Protein AF-D6SN51-F1 (afdb_monomer_lite)

Foldseek 3Di:
DQKDADLPDPAAWFAQQCNGMDRNVPQFQKKWKKFFAADPVGDTPDIDTPPIGGPVRSRVDTDALVRVPTQKMWMWGADPVPGIDDIDMDRNPDDPDDPPPHQFDKAADLPDQADFFAFQCNGTDGPVVQFQKKWKKFAAADPVGGPDIATQQDPVDNRIDTPVCSRVHTDDLQRQNTQKMWMWTAHPSRGIHDIDMDGNPPDPRSPDPDDPPPPDDDDDPDDDDDDDDWDFPPPDDADFPPDFQLNRTPDPDPQFFKKWKKFFAAALQQHTDDIATQDDPVGRRIDTNVCRRVHGHHPRRQVGFWMWMWTAGPVPGIDTDTDTDSNDGNHSVVVLVVVPPDDDDADFDDFDDKDWDQEAAAQDKTKTKTKGAREQDGDAWFAFKKKKKFKAFPVRDTPDIDIDTPHGDTAGHGGMDMDIDIDHHHDWGKMKIWMWMDTPRDDIDIDIDIHTHDHPQQFKDWAPKFKDWPRDTDPDADAAEAQIKIKIKTKIARALSDPAKQAFKKKWWWKAWDPDRDTDIDIDTPGIGDHGDMDIDMDMDTHHDPDDPPDFTKMKIKIWIDGPPGDIDIDIDIYGYDYDPPPPPPPPPPPDDDDPDDDDDDDDD

Secondary structure (DSSP, 8-state):
--EEE-TTS---TT-BGGGTEEETT---SEEEEEEEEE-TTS-EEEEEEEEEEEHHHHTT-B--HHHHT-SEEEEEEEETTTEEPPPEEEE-TT-S---PPPS--EEE-TT----TT-BGGGTEEETTS---EEEEEEEEE-SSSEEEEEEPP-TTSTTEEETTTGGG-B--GGGTT--EEEEEEEETTTEE---EEEE-TT------S---SSSS-----------TTS-B-TT----TTT-BSGGGBSS--TT--EEEEEEEEE-TTS-EEEEEEPP-TTSTTEEEGGGGGG-BPPHHHHT-SEEEEEEEETTTEEEEEE---TT----TTTTTTGGGSSS----------EE--SEEETTSEEEEEEEEE--TTT---EES-EEEEEEEETTS-EEEEEEEE-TT-EE-TT-EEEEEEEEE--S-EEEEEEEEEEETTEEEEEEEEEEEEE---SSEEEEEEEEEETTEE--S-PPEETTPEEEEEEEEEE-TT-SS-EEEEEEEEEEEESSS---EEEEEEEEEE-TT-EEEEEEEEE------TT---EEEEEEEEEETTEEEEEEEEEEEEEPP----S--------------------

Sequence (605 aa):
MSFEFHTHLDISVDTRYNELFTDTEELYTHYEVWTGHIQEDGEVVDGNFLGRLSIEDLADVRVGYDQINHNAMYVRGWEDETGTGDWHHNDWKDGDYFDFPGPPEIEFHTDVDISLETSFADLFTDEDDTSTWYQIWTGEMDEEGVVQGSLVDTEEGGGWVRAEDLNNLLFTADQDGHNTVYVQSYSPEQGKGDWQHNDWQESRYFDSPEFPEAVLHSFPSQVMQANPDIEFNTDLNVTAGVTTFDELFTDPDESVVWYQLWTGKIDAEGEFIKGSFVDTPAGRGWIEASDLETLKVTAAHVDHNSLGVKAWSEEHGIRDMQFNDPDKPFTIDLLNAELELQGLRWKCQGIDFCTVPVEVAAGEKLNVTGTLAALNDGLADAEDVDFSLVILDADGEVEHEFTISEDDDFIPAGRSVDFNYAWYIEEPGDYTAEVTSSADNARSVQISEHFTVEHQEPGLRFQELEWTSNGKKFNTNHGLEVGEELTVSGKLAALEGYRENAEDVELNLVITGGARSDVSVEGYTVGDMKPGDSHEFELSWTSEYDYDPGQHPYYTLKIVADADNVDTVDNFRTFDVKAPEAASDDHIHTLGVSDDNARNEMEMS

pLDDT: mean 74.4, std 18.33, range [22.12, 96.12]

Structure (mmCIF, N/CA/C/O backbone):
data_AF-D6SN51-F1
#
_entry.id   AF-D6SN51-F1
#
loop_
_atom_site.group_PDB
_atom_site.id
_atom_site.type_symbol
_atom_site.label_atom_id
_atom_site.label_alt_id
_atom_site.label_comp_id
_atom_site.label_asym_id
_atom_site.label_entity_id
_atom_site.label_seq_id
_atom_site.pdbx_PDB_ins_code
_atom_site.Cartn_x
_atom_site.Cartn_y
_atom_site.Cartn_z
_atom_site.occupancy
_atom_site.B_iso_or_equiv
_atom_site.auth_seq_id
_atom_site.auth_comp_id
_atom_site.auth_asym_id
_atom_site.auth_atom_id
_atom_site.pdbx_PDB_model_num
ATOM 1 N N . MET A 1 1 ? 56.045 -4.315 14.053 1.00 56.41 1 MET A N 1
ATOM 2 C CA . MET A 1 1 ? 54.681 -4.787 13.757 1.00 56.41 1 MET A CA 1
ATOM 3 C C . MET A 1 1 ? 53.855 -4.247 14.892 1.00 56.41 1 MET A C 1
ATOM 5 O O . MET A 1 1 ? 54.128 -4.655 16.007 1.00 56.41 1 MET A O 1
ATOM 9 N N . SER A 1 2 ? 52.987 -3.278 14.624 1.00 79.12 2 SER A N 1
ATOM 10 C CA . SER A 1 2 ? 52.096 -2.690 15.627 1.00 79.12 2 SER A CA 1
ATOM 11 C C . SER A 1 2 ? 50.853 -3.549 15.849 1.00 79.12 2 SER A C 1
ATOM 13 O O . SER A 1 2 ? 50.271 -3.479 16.914 1.00 79.12 2 SER A O 1
ATOM 15 N N . PHE A 1 3 ? 50.504 -4.438 14.917 1.00 85.75 3 PHE A N 1
ATOM 16 C CA . PHE A 1 3 ? 49.303 -5.267 14.997 1.00 85.75 3 PHE A CA 1
ATOM 17 C C . PHE A 1 3 ? 49.629 -6.756 15.145 1.00 85.75 3 PHE A C 1
ATOM 19 O O . PHE A 1 3 ? 50.508 -7.273 14.448 1.00 85.75 3 PHE A O 1
ATOM 26 N N . GLU A 1 4 ? 48.891 -7.438 16.018 1.00 88.62 4 GLU A N 1
ATOM 27 C CA . GLU A 1 4 ? 48.838 -8.897 16.152 1.00 88.62 4 GLU A CA 1
ATOM 28 C C . GLU A 1 4 ? 47.425 -9.376 15.793 1.00 88.62 4 GLU A C 1
ATOM 30 O O . GLU A 1 4 ? 46.462 -8.972 16.435 1.00 88.62 4 GLU A O 1
ATOM 35 N N . PHE A 1 5 ? 47.286 -10.215 14.763 1.00 88.56 5 PHE A N 1
ATOM 36 C CA . PHE A 1 5 ? 45.990 -10.761 14.343 1.00 88.56 5 PHE A CA 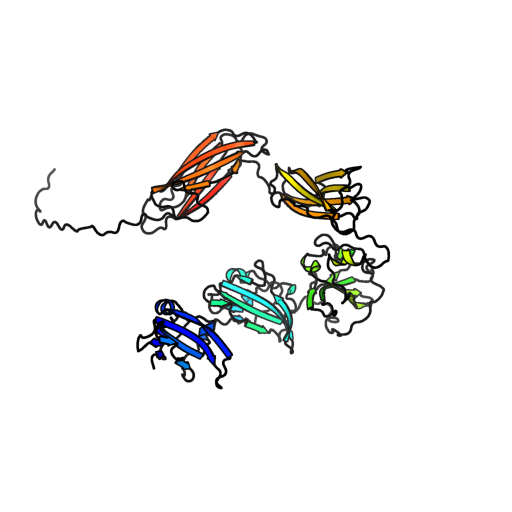1
ATOM 37 C C . PHE A 1 5 ? 45.665 -12.053 15.099 1.00 88.56 5 PHE A C 1
ATOM 39 O O . PHE A 1 5 ? 46.501 -12.957 15.201 1.00 88.56 5 PHE A O 1
ATOM 46 N N . HIS A 1 6 ? 44.438 -12.167 15.601 1.00 87.75 6 HIS A N 1
ATOM 47 C CA . HIS A 1 6 ? 43.978 -13.318 16.375 1.00 87.75 6 HIS A CA 1
ATOM 48 C C . HIS A 1 6 ? 43.504 -14.446 15.450 1.00 87.75 6 HIS A C 1
ATOM 50 O O . HIS A 1 6 ? 42.319 -14.659 15.231 1.00 87.75 6 HIS A O 1
ATOM 56 N N . THR A 1 7 ? 44.451 -15.215 14.919 1.00 79.62 7 THR A N 1
ATOM 57 C CA . THR A 1 7 ? 44.199 -16.318 13.965 1.00 79.62 7 THR A CA 1
ATOM 58 C C . THR A 1 7 ? 43.561 -17.576 14.573 1.00 79.62 7 THR A C 1
ATOM 60 O O . THR A 1 7 ? 43.345 -18.557 13.871 1.00 79.62 7 THR A O 1
ATOM 63 N N . HIS A 1 8 ? 43.285 -17.574 15.877 1.00 76.94 8 HIS A N 1
ATOM 64 C CA . HIS A 1 8 ? 42.670 -18.691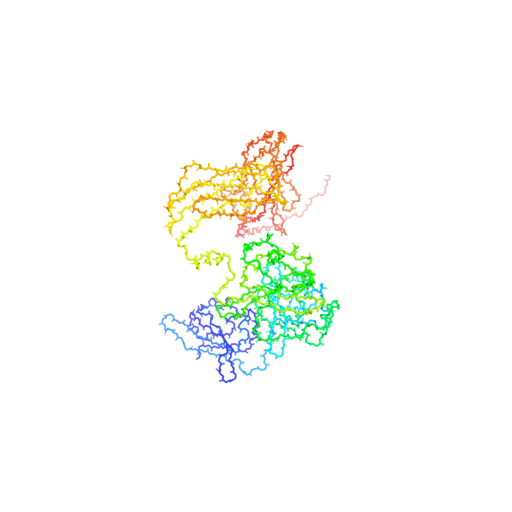 16.602 1.00 76.94 8 HIS A CA 1
ATOM 65 C C . HIS A 1 8 ? 41.220 -18.418 17.024 1.00 76.94 8 HIS A C 1
ATOM 67 O O . HIS A 1 8 ? 40.652 -19.225 17.756 1.00 76.94 8 HIS A O 1
ATOM 73 N N . LEU A 1 9 ? 40.659 -17.268 16.643 1.00 76.88 9 LEU A N 1
ATOM 74 C CA . LEU A 1 9 ? 39.267 -16.927 16.909 1.00 76.88 9 LEU A CA 1
ATOM 75 C C . LEU A 1 9 ? 38.374 -17.589 15.850 1.00 76.88 9 LEU A C 1
ATOM 77 O O . LEU A 1 9 ? 38.668 -17.476 14.661 1.00 76.88 9 LEU A O 1
ATOM 81 N N . ASP A 1 10 ? 37.289 -18.236 16.279 1.00 76.38 10 ASP A N 1
ATOM 82 C CA . ASP A 1 10 ? 36.209 -18.637 15.376 1.00 76.38 10 ASP A CA 1
ATOM 83 C C . ASP A 1 10 ? 35.465 -17.363 14.957 1.00 76.38 10 ASP A C 1
ATOM 85 O O . ASP A 1 10 ? 34.700 -16.794 15.738 1.00 76.38 10 ASP A O 1
ATOM 89 N N . ILE A 1 11 ? 35.751 -16.867 13.751 1.00 77.00 11 ILE A N 1
ATOM 90 C CA . ILE A 1 11 ? 35.050 -15.707 13.202 1.00 77.00 11 ILE A CA 1
ATOM 91 C C . ILE A 1 11 ? 33.653 -16.176 12.804 1.00 77.00 11 ILE A C 1
ATOM 93 O O . ILE A 1 11 ? 33.477 -17.210 12.172 1.00 77.00 11 ILE A O 1
ATOM 97 N N . SER A 1 12 ? 32.650 -15.425 13.213 1.00 78.06 12 SER A N 1
ATOM 98 C CA . SER A 1 12 ? 31.244 -15.640 12.884 1.00 78.06 12 SER A CA 1
ATOM 99 C C . SER A 1 12 ? 30.586 -14.295 12.621 1.00 78.06 12 SER A C 1
ATOM 101 O O . SER A 1 12 ? 31.146 -13.248 12.975 1.00 78.06 12 SER A O 1
ATOM 103 N N . VAL A 1 13 ? 29.388 -14.312 12.039 1.00 73.31 13 VAL A N 1
ATOM 104 C CA . VAL A 1 13 ? 28.550 -13.114 12.024 1.00 73.31 13 VAL A CA 1
ATOM 105 C C . VAL A 1 13 ? 28.387 -12.641 13.466 1.00 73.31 13 VAL A C 1
ATOM 107 O O . VAL A 1 13 ? 28.374 -13.445 14.396 1.00 73.31 13 VAL A O 1
ATOM 110 N N . ASP A 1 14 ? 28.375 -11.330 13.657 1.00 79.50 14 ASP A N 1
ATOM 111 C CA . ASP A 1 14 ? 28.408 -10.655 14.954 1.00 79.50 14 ASP A CA 1
ATOM 112 C C . ASP A 1 14 ? 29.749 -10.628 15.699 1.00 79.50 14 ASP A C 1
ATOM 114 O O . ASP A 1 14 ? 29.848 -9.933 16.722 1.00 79.50 14 ASP A O 1
ATOM 118 N N . THR A 1 15 ? 30.799 -11.287 15.199 1.00 87.00 15 THR A N 1
ATOM 119 C CA . THR A 1 15 ? 32.145 -11.161 15.786 1.00 87.00 15 THR A CA 1
ATOM 120 C C . THR A 1 15 ? 32.609 -9.712 15.709 1.00 87.00 15 THR A C 1
ATOM 122 O O . THR A 1 15 ? 32.529 -9.077 14.659 1.00 87.00 15 THR A O 1
ATOM 125 N N . ARG A 1 16 ? 33.085 -9.152 16.822 1.00 90.94 16 ARG A N 1
ATOM 126 C CA . ARG A 1 16 ? 33.487 -7.740 16.875 1.00 90.94 16 ARG A CA 1
ATOM 127 C C . ARG A 1 16 ? 34.868 -7.549 16.265 1.00 90.94 16 ARG A C 1
ATOM 129 O O . ARG A 1 16 ? 35.778 -8.336 16.522 1.00 90.94 16 ARG A O 1
ATOM 136 N N . TYR A 1 17 ? 35.068 -6.472 15.508 1.00 89.50 17 TYR A N 1
ATOM 137 C CA . TYR A 1 17 ? 36.351 -6.238 14.833 1.00 89.50 17 TYR A CA 1
ATOM 138 C C . TYR A 1 17 ? 37.523 -6.041 15.802 1.00 89.50 17 TYR A C 1
ATOM 140 O O . TYR A 1 17 ? 38.647 -6.440 15.494 1.00 89.50 17 TYR A O 1
ATOM 148 N N . ASN A 1 18 ? 37.275 -5.495 16.994 1.00 90.31 18 ASN A N 1
ATOM 149 C CA . ASN A 1 18 ? 38.292 -5.381 18.043 1.00 90.31 18 ASN A CA 1
ATOM 150 C C . ASN A 1 18 ? 38.728 -6.734 18.646 1.00 90.31 18 ASN A C 1
ATOM 152 O O . ASN A 1 18 ? 39.714 -6.781 19.379 1.00 90.31 18 ASN A O 1
ATOM 156 N N . GLU A 1 19 ? 38.025 -7.829 18.350 1.00 91.44 19 GLU A N 1
ATOM 157 C CA . GLU A 1 19 ? 38.421 -9.188 18.732 1.00 91.44 19 GLU A CA 1
ATOM 158 C C . GLU A 1 19 ? 39.309 -9.852 17.673 1.00 91.44 19 GLU A C 1
ATOM 160 O O . GLU A 1 19 ? 39.944 -10.863 17.968 1.00 91.44 19 GLU A O 1
ATOM 165 N N . LEU A 1 20 ? 39.406 -9.293 16.460 1.00 90.00 20 LEU A N 1
ATOM 166 C CA . LEU A 1 20 ? 40.149 -9.893 15.345 1.00 90.00 20 LEU A CA 1
ATOM 167 C C . LEU A 1 20 ? 41.643 -9.542 15.351 1.00 90.00 20 LEU A C 1
ATOM 169 O O . LEU A 1 20 ? 42.459 -10.258 14.762 1.00 90.00 20 LEU A O 1
ATOM 173 N N . PHE A 1 21 ? 42.023 -8.443 16.001 1.00 91.50 21 PHE A N 1
ATOM 174 C CA . PHE A 1 21 ? 43.411 -8.007 16.113 1.00 91.50 21 PHE A CA 1
ATOM 175 C C . PHE A 1 21 ? 43.651 -7.165 17.371 1.00 91.50 21 PHE A C 1
ATOM 177 O O . PHE A 1 21 ? 42.737 -6.544 17.903 1.00 91.50 21 PHE A O 1
ATOM 184 N N . THR A 1 22 ? 44.907 -7.094 17.806 1.00 90.12 22 THR A N 1
ATOM 185 C CA . THR A 1 22 ? 45.377 -6.220 18.888 1.00 90.12 22 THR A CA 1
ATOM 186 C C . THR A 1 22 ? 46.421 -5.237 18.357 1.00 90.12 22 THR A C 1
ATOM 188 O O . THR A 1 22 ? 47.391 -5.657 17.723 1.00 90.12 22 THR A O 1
ATOM 191 N N . ASP A 1 23 ? 46.272 -3.939 18.648 1.00 87.50 23 ASP A N 1
ATOM 192 C CA . ASP A 1 23 ? 47.365 -2.961 18.523 1.00 87.50 23 ASP A CA 1
ATOM 193 C C . ASP A 1 23 ? 48.341 -3.137 19.700 1.00 87.50 23 ASP A C 1
ATOM 195 O O . ASP A 1 23 ? 48.122 -2.652 20.806 1.00 87.50 23 ASP A O 1
ATOM 199 N N . THR A 1 24 ? 49.422 -3.875 19.466 1.00 85.31 24 THR A N 1
ATOM 200 C CA . THR A 1 24 ? 50.439 -4.233 20.466 1.00 85.31 24 THR A CA 1
ATOM 201 C C . THR A 1 24 ? 51.218 -3.046 21.032 1.00 85.31 24 THR A C 1
ATOM 203 O O . THR A 1 24 ? 51.849 -3.192 22.083 1.00 85.31 24 THR A O 1
ATOM 206 N N . GLU A 1 25 ? 51.215 -1.893 20.357 1.00 81.38 25 GLU A N 1
ATOM 207 C CA . GLU A 1 25 ? 51.917 -0.692 20.823 1.00 81.38 25 GLU A CA 1
ATOM 208 C C . GLU A 1 25 ? 50.952 0.375 21.380 1.00 81.38 25 GLU A C 1
ATOM 210 O O . GLU A 1 25 ? 51.426 1.346 21.973 1.00 81.38 25 GLU A O 1
ATOM 215 N N . GLU A 1 26 ? 49.630 0.173 21.249 1.00 80.12 26 GLU A N 1
ATOM 216 C CA . GLU A 1 26 ? 48.553 1.104 21.649 1.00 80.12 26 GLU A CA 1
ATOM 217 C C . GLU A 1 26 ? 48.795 2.545 21.153 1.00 80.12 26 GLU A C 1
ATOM 219 O O . GLU A 1 26 ? 48.510 3.526 21.846 1.00 80.12 26 GLU A O 1
ATOM 224 N N . LEU A 1 27 ? 49.382 2.689 19.961 1.00 76.44 27 LEU A N 1
ATOM 225 C CA . LEU A 1 27 ? 49.803 3.991 19.433 1.00 76.44 27 LEU A CA 1
ATOM 226 C C . LEU A 1 27 ? 48.690 4.704 18.667 1.00 76.44 27 LEU A C 1
ATOM 228 O O . LEU A 1 27 ? 48.781 5.913 18.449 1.00 76.44 27 LEU A O 1
ATOM 232 N N . TYR A 1 28 ? 47.656 3.982 18.238 1.00 84.19 28 TYR A N 1
ATOM 233 C CA . TYR A 1 28 ? 46.649 4.525 17.335 1.00 84.19 28 TYR A CA 1
ATOM 234 C C . TYR A 1 28 ? 45.317 4.792 18.034 1.00 84.19 28 TYR A C 1
ATOM 236 O O . TYR A 1 28 ? 44.806 3.985 18.808 1.00 84.19 28 TYR A O 1
ATOM 244 N N . THR A 1 29 ? 44.721 5.945 17.725 1.00 87.50 29 THR A N 1
ATOM 245 C CA . THR A 1 29 ? 43.391 6.323 18.233 1.00 87.50 29 THR A CA 1
ATOM 246 C C . THR A 1 29 ? 42.271 5.926 17.277 1.00 87.50 29 THR A C 1
ATOM 248 O O . THR A 1 29 ? 41.113 5.854 17.686 1.00 87.50 29 THR A O 1
ATOM 251 N N . HIS A 1 30 ? 42.608 5.679 16.008 1.00 91.81 30 HIS A N 1
ATOM 252 C CA . HIS A 1 30 ? 41.677 5.247 14.974 1.00 91.81 30 HIS A CA 1
ATOM 253 C C . HIS A 1 30 ? 42.297 4.164 14.094 1.00 91.81 30 HIS A C 1
ATOM 255 O O . HIS A 1 30 ? 43.518 4.096 13.934 1.00 91.81 30 HIS A O 1
ATOM 261 N N . TYR A 1 31 ? 41.436 3.383 13.460 1.00 92.56 31 TYR A N 1
ATOM 262 C CA . TYR A 1 31 ? 41.783 2.277 12.587 1.00 92.56 31 TYR A CA 1
ATOM 263 C C . TYR A 1 31 ? 41.004 2.406 11.291 1.00 92.56 31 TYR A C 1
ATOM 265 O O . TYR A 1 31 ? 39.819 2.725 11.289 1.00 92.56 31 TYR A O 1
ATOM 273 N N . GLU A 1 32 ? 41.674 2.163 10.179 1.00 93.75 32 GLU A N 1
ATOM 274 C CA . GLU A 1 32 ? 40.991 1.882 8.928 1.00 93.75 32 GLU A CA 1
ATOM 275 C C . GLU A 1 32 ? 41.026 0.381 8.683 1.00 93.75 32 GLU A C 1
ATOM 277 O O . GLU A 1 32 ? 42.098 -0.230 8.750 1.00 93.75 32 GLU A O 1
ATOM 282 N N . VAL A 1 33 ? 39.857 -0.188 8.400 1.00 91.75 33 VAL A N 1
ATOM 283 C CA . VAL A 1 33 ? 39.684 -1.624 8.183 1.00 91.75 33 VAL A CA 1
ATOM 284 C C . VAL A 1 33 ? 39.138 -1.865 6.783 1.00 91.75 33 VAL A C 1
ATOM 286 O O . VAL A 1 33 ? 38.183 -1.219 6.344 1.00 91.75 33 VAL A O 1
ATOM 289 N N . TRP A 1 34 ? 39.760 -2.803 6.083 1.00 93.56 34 TRP A N 1
ATOM 290 C CA . TRP A 1 34 ? 39.298 -3.322 4.806 1.00 93.56 34 TRP A CA 1
ATOM 291 C C . TRP A 1 34 ? 39.259 -4.848 4.875 1.00 93.56 34 TRP A C 1
ATOM 293 O O . TRP A 1 34 ? 40.156 -5.468 5.444 1.00 93.56 34 TRP A O 1
ATOM 303 N N . THR A 1 35 ? 38.231 -5.452 4.298 1.00 90.62 35 THR A N 1
ATOM 304 C CA . THR A 1 35 ? 38.116 -6.909 4.138 1.00 90.62 35 THR A CA 1
ATOM 305 C C . THR A 1 35 ? 37.885 -7.224 2.667 1.00 90.62 35 THR A C 1
ATOM 307 O O . THR A 1 35 ? 37.324 -6.382 1.971 1.00 90.62 35 THR A O 1
ATOM 310 N N . GLY A 1 36 ? 38.312 -8.386 2.178 1.00 86.94 36 GLY A N 1
ATOM 311 C CA . GLY A 1 36 ? 38.000 -8.794 0.805 1.00 86.94 36 GLY A CA 1
ATOM 312 C C . GLY A 1 36 ? 38.352 -10.236 0.476 1.00 86.94 36 GLY A C 1
ATOM 313 O O . GLY A 1 36 ? 39.089 -10.897 1.217 1.00 86.94 36 GLY A O 1
ATOM 314 N N . HIS A 1 37 ? 37.825 -10.721 -0.644 1.00 83.50 37 HIS A N 1
ATOM 315 C CA . HIS A 1 37 ? 38.153 -12.019 -1.214 1.00 83.50 37 HIS A CA 1
ATOM 316 C C . HIS A 1 37 ? 39.310 -11.891 -2.212 1.00 83.50 37 HIS A C 1
ATOM 318 O O . HIS A 1 37 ? 39.221 -11.219 -3.241 1.00 83.50 37 HIS A O 1
ATOM 324 N N . ILE A 1 38 ? 40.424 -12.550 -1.906 1.00 81.00 38 ILE A N 1
ATOM 325 C CA . ILE A 1 38 ? 41.647 -12.549 -2.707 1.00 81.00 38 ILE A CA 1
ATOM 326 C C . ILE A 1 38 ? 41.898 -13.955 -3.250 1.00 81.00 38 ILE A C 1
ATOM 328 O O . ILE A 1 38 ? 42.138 -14.890 -2.482 1.00 81.00 38 ILE A O 1
ATOM 332 N N . GLN A 1 39 ? 41.925 -14.100 -4.574 1.00 79.75 39 GLN A N 1
ATOM 333 C CA . GLN A 1 39 ? 42.228 -15.365 -5.249 1.00 79.75 39 GLN A CA 1
ATOM 334 C C . GLN A 1 39 ? 43.652 -15.861 -4.952 1.00 79.75 39 GLN A C 1
ATOM 336 O O . GLN A 1 39 ? 44.512 -15.140 -4.425 1.00 79.75 39 GLN A O 1
ATOM 341 N N . GLU A 1 40 ? 43.922 -17.125 -5.296 1.00 77.88 40 GLU A N 1
ATOM 342 C CA . GLU A 1 40 ? 45.232 -17.762 -5.099 1.00 77.88 40 GLU A CA 1
ATOM 343 C C . GLU A 1 40 ? 46.384 -16.981 -5.755 1.00 77.88 40 GLU A C 1
ATOM 345 O O . GLU A 1 40 ? 47.491 -16.942 -5.214 1.00 77.88 40 GLU A O 1
ATOM 350 N N . ASP A 1 41 ? 46.136 -16.314 -6.885 1.00 82.62 41 ASP A N 1
ATOM 351 C CA . ASP A 1 41 ? 47.131 -15.521 -7.615 1.00 82.62 41 ASP A CA 1
ATOM 352 C C . ASP A 1 41 ? 47.331 -14.093 -7.067 1.00 82.62 41 ASP A C 1
ATOM 354 O O . ASP A 1 41 ? 48.238 -13.381 -7.511 1.00 82.62 41 ASP A O 1
ATOM 358 N N . GLY A 1 42 ? 46.544 -13.707 -6.057 1.00 80.12 42 GLY A N 1
ATOM 359 C CA . GLY A 1 42 ? 46.592 -12.396 -5.416 1.00 80.12 42 GLY A CA 1
ATOM 360 C C . GLY A 1 42 ? 45.643 -11.355 -6.014 1.00 80.12 42 GLY A C 1
ATOM 361 O O . GLY A 1 42 ? 45.706 -10.203 -5.581 1.00 80.12 42 GLY A O 1
ATOM 362 N N . GLU A 1 43 ? 44.792 -11.710 -6.981 1.00 81.19 43 GLU A N 1
ATOM 363 C CA . GLU A 1 43 ? 43.749 -10.814 -7.491 1.00 81.19 43 GLU A CA 1
ATOM 364 C C . GLU A 1 43 ? 42.627 -10.621 -6.458 1.00 81.19 43 GLU A C 1
ATOM 366 O O . GLU A 1 43 ? 42.167 -11.576 -5.836 1.00 81.19 43 GLU A O 1
ATOM 371 N N . VAL A 1 44 ? 42.197 -9.371 -6.266 1.00 84.06 44 VAL A N 1
ATOM 372 C CA . VAL A 1 44 ? 41.062 -9.018 -5.401 1.00 84.06 44 VAL A CA 1
ATOM 373 C C . VAL A 1 44 ? 39.779 -9.163 -6.215 1.00 84.06 44 VAL A C 1
ATOM 375 O O . VAL A 1 44 ? 39.615 -8.462 -7.213 1.00 84.06 44 VAL A O 1
ATOM 378 N N . VAL A 1 45 ? 38.888 -10.053 -5.788 1.00 81.94 45 VAL A N 1
ATOM 379 C CA . VAL A 1 45 ? 37.591 -10.316 -6.432 1.00 81.94 45 VAL A CA 1
ATOM 380 C C . VAL A 1 45 ? 36.544 -9.325 -5.946 1.00 81.94 45 VAL A C 1
ATOM 382 O O . VAL A 1 45 ? 35.833 -8.728 -6.750 1.00 81.94 45 VAL A O 1
ATOM 385 N N . ASP A 1 46 ? 36.500 -9.112 -4.635 1.00 83.56 46 ASP A N 1
ATOM 386 C CA . ASP A 1 46 ? 35.617 -8.176 -3.952 1.00 83.56 46 ASP A CA 1
ATOM 387 C C . ASP A 1 46 ? 36.291 -7.632 -2.679 1.00 83.56 46 ASP A C 1
ATOM 389 O O . ASP A 1 46 ? 37.386 -8.052 -2.285 1.00 83.56 46 ASP A O 1
ATOM 393 N N . GLY A 1 47 ? 35.662 -6.634 -2.061 1.00 87.00 47 GLY A N 1
ATOM 394 C CA . GLY A 1 47 ? 36.063 -6.185 -0.740 1.00 87.00 47 GLY A CA 1
ATOM 395 C C . GLY A 1 47 ? 35.361 -4.922 -0.269 1.00 87.00 47 GLY A C 1
ATOM 396 O O . GLY A 1 47 ? 34.971 -4.064 -1.062 1.00 87.00 47 GLY A O 1
ATOM 397 N N . ASN A 1 48 ? 35.269 -4.785 1.051 1.00 87.25 48 ASN A N 1
ATOM 398 C CA . ASN A 1 48 ? 34.548 -3.724 1.737 1.00 87.25 48 ASN A CA 1
ATOM 399 C C . ASN A 1 48 ? 35.483 -2.897 2.617 1.00 87.25 48 ASN A C 1
ATOM 401 O O . ASN A 1 48 ? 36.232 -3.416 3.449 1.00 87.25 48 ASN A O 1
ATOM 405 N N . PHE A 1 49 ? 35.418 -1.578 2.432 1.00 90.75 49 PHE A N 1
ATOM 406 C CA . PHE A 1 49 ? 36.100 -0.602 3.272 1.00 90.75 49 PHE A CA 1
ATOM 407 C C . PHE A 1 49 ? 35.145 -0.097 4.353 1.00 90.75 49 PHE A C 1
ATOM 409 O O . PHE A 1 49 ? 34.164 0.574 4.041 1.00 90.75 49 PHE A O 1
ATOM 416 N N . LEU A 1 50 ? 35.461 -0.363 5.621 1.00 87.88 50 LEU A N 1
ATOM 417 C CA . LEU A 1 50 ? 34.602 -0.013 6.763 1.00 87.88 50 LEU A CA 1
ATOM 418 C C . LEU A 1 50 ? 34.784 1.435 7.241 1.00 87.88 50 LEU A C 1
ATOM 420 O O . LEU A 1 50 ? 34.174 1.862 8.218 1.00 87.88 50 LEU A O 1
ATOM 424 N N . GLY A 1 51 ? 35.625 2.211 6.557 1.00 88.75 51 GLY A N 1
ATOM 425 C CA . GLY A 1 51 ? 35.923 3.582 6.940 1.00 88.75 51 GLY A CA 1
ATOM 426 C C . GLY A 1 51 ? 36.984 3.686 8.032 1.00 88.75 51 GLY A C 1
ATOM 427 O O . GLY A 1 51 ? 37.722 2.745 8.326 1.00 88.75 51 GLY A O 1
ATOM 428 N N . ARG A 1 52 ? 37.086 4.891 8.601 1.00 92.19 52 ARG A N 1
ATOM 429 C CA . ARG A 1 52 ? 37.965 5.203 9.731 1.00 92.19 52 ARG A CA 1
ATOM 430 C C . ARG A 1 52 ? 37.149 5.100 11.018 1.00 92.19 52 ARG A C 1
ATOM 432 O O . ARG A 1 52 ? 36.281 5.935 11.248 1.00 92.19 52 ARG A O 1
ATOM 439 N N . LEU A 1 53 ? 37.467 4.110 11.839 1.00 92.56 53 LEU A N 1
ATOM 440 C CA . LEU A 1 53 ? 36.784 3.767 13.084 1.00 92.56 53 LEU A CA 1
ATOM 441 C C . LEU A 1 53 ? 37.642 4.197 14.275 1.00 92.56 53 LEU A C 1
ATOM 443 O O . LEU A 1 53 ? 38.858 3.995 14.256 1.00 92.56 53 LEU A O 1
ATOM 447 N N . SER A 1 54 ? 37.057 4.799 15.310 1.00 91.50 54 SER A N 1
ATOM 448 C CA . SER A 1 54 ? 37.768 4.952 16.587 1.00 91.50 54 SER A CA 1
ATOM 449 C C . SER A 1 54 ? 37.920 3.592 17.282 1.00 91.50 54 SER A C 1
ATOM 451 O O . SER A 1 54 ? 37.278 2.614 16.900 1.00 91.50 54 SER A O 1
ATOM 453 N N . ILE A 1 55 ? 38.764 3.502 18.315 1.00 86.38 55 ILE A N 1
ATOM 454 C CA . ILE A 1 55 ? 38.859 2.272 19.124 1.00 86.38 55 ILE A CA 1
ATOM 455 C C . ILE A 1 55 ? 37.518 1.892 19.780 1.00 86.38 55 ILE A C 1
ATOM 457 O O . ILE A 1 55 ? 37.244 0.708 19.960 1.00 86.38 55 ILE A O 1
ATOM 461 N N . GLU A 1 56 ? 36.690 2.885 20.121 1.00 88.00 56 GLU A N 1
ATOM 462 C CA . GLU A 1 56 ? 35.354 2.681 20.688 1.00 88.00 56 GLU A CA 1
ATOM 463 C C . GLU A 1 56 ? 34.407 2.135 19.611 1.00 88.00 56 GLU A C 1
ATOM 465 O O . GLU A 1 56 ? 33.795 1.093 19.823 1.00 88.00 56 GLU A O 1
ATOM 470 N N . ASP A 1 57 ? 34.396 2.740 18.416 1.00 91.94 57 ASP A N 1
ATOM 471 C CA . ASP A 1 57 ? 33.559 2.273 17.299 1.00 91.94 57 ASP A CA 1
ATOM 472 C C . ASP A 1 57 ? 33.944 0.856 16.852 1.00 91.94 57 ASP A C 1
ATOM 474 O O . ASP A 1 57 ? 33.082 0.040 16.540 1.00 91.94 57 ASP A O 1
ATOM 478 N N . LEU A 1 58 ? 35.238 0.519 16.857 1.00 89.62 58 LEU A N 1
ATOM 479 C CA . LEU A 1 58 ? 35.722 -0.815 16.488 1.00 89.62 58 LEU A CA 1
ATOM 480 C C . LEU A 1 58 ? 35.160 -1.923 17.405 1.00 89.62 58 LEU A C 1
ATOM 482 O O . LEU A 1 58 ? 35.087 -3.082 16.995 1.00 89.62 58 LEU A O 1
ATOM 486 N N . ALA A 1 59 ? 34.774 -1.584 18.640 1.00 87.88 59 ALA A N 1
ATOM 487 C CA . ALA A 1 59 ? 34.139 -2.512 19.575 1.00 87.88 59 ALA A CA 1
ATOM 488 C C . ALA A 1 59 ? 32.643 -2.731 19.301 1.00 87.88 59 ALA A C 1
ATOM 490 O O . ALA A 1 59 ? 32.080 -3.713 19.796 1.00 87.88 59 ALA A O 1
ATOM 491 N N . ASP A 1 60 ? 32.024 -1.837 18.531 1.00 89.75 60 ASP A N 1
ATOM 492 C CA . ASP A 1 60 ? 30.608 -1.870 18.168 1.00 89.75 60 ASP A CA 1
ATOM 493 C C . ASP A 1 60 ? 30.385 -2.347 16.724 1.00 89.75 60 ASP A C 1
ATOM 495 O O . ASP A 1 60 ? 29.314 -2.873 16.415 1.00 89.75 60 ASP A O 1
ATOM 499 N N . VAL A 1 61 ? 31.395 -2.236 15.852 1.00 90.50 61 VAL A N 1
ATOM 500 C CA . VAL A 1 61 ? 31.355 -2.795 14.493 1.00 90.50 61 VAL A CA 1
ATOM 501 C C . VAL A 1 61 ? 31.557 -4.308 14.535 1.00 90.50 61 VAL A C 1
ATOM 503 O O . VAL A 1 61 ? 32.516 -4.830 15.117 1.00 90.50 61 VAL A O 1
ATOM 506 N N . ARG A 1 62 ? 30.643 -5.013 13.873 1.00 90.12 62 ARG A N 1
ATOM 507 C CA . ARG A 1 62 ? 30.576 -6.470 13.811 1.00 90.12 62 ARG A CA 1
ATOM 508 C C . ARG A 1 62 ? 30.801 -6.970 12.389 1.00 90.12 62 ARG A C 1
ATOM 510 O O . ARG A 1 62 ? 30.490 -6.259 11.440 1.00 90.12 62 ARG A O 1
ATOM 517 N N . VAL A 1 63 ? 31.341 -8.179 12.261 1.00 84.50 63 VAL A N 1
ATOM 518 C CA . VAL A 1 63 ? 31.432 -8.908 10.991 1.00 84.50 63 VAL A CA 1
ATOM 519 C C . VAL A 1 63 ? 30.015 -9.261 10.534 1.00 84.50 63 VAL A C 1
ATOM 521 O O . VAL A 1 63 ? 29.288 -9.939 11.259 1.00 84.50 63 VAL A O 1
ATOM 524 N N . GLY A 1 64 ? 29.625 -8.780 9.359 1.00 78.56 64 GLY A N 1
ATOM 525 C CA . GLY A 1 64 ? 28.403 -9.146 8.644 1.00 78.56 64 GLY A CA 1
ATOM 526 C C . GLY A 1 64 ? 28.655 -10.221 7.583 1.00 78.56 64 GLY A C 1
ATOM 527 O O . GLY A 1 64 ? 29.798 -10.594 7.312 1.00 78.56 64 GLY A O 1
ATOM 528 N N . TYR A 1 65 ? 27.584 -10.721 6.963 1.00 69.56 65 TYR A N 1
ATOM 529 C CA . TYR A 1 65 ? 27.659 -11.765 5.929 1.00 69.56 65 TYR A CA 1
ATOM 530 C C . TYR A 1 65 ? 28.424 -11.330 4.674 1.00 69.56 65 TYR A C 1
ATOM 532 O O . TYR A 1 65 ? 29.136 -12.126 4.068 1.00 69.56 65 TYR A O 1
ATOM 540 N N . ASP A 1 66 ? 28.364 -10.050 4.314 1.00 72.50 66 ASP A N 1
ATOM 541 C CA . ASP A 1 66 ? 29.139 -9.506 3.200 1.00 72.50 66 ASP A CA 1
ATOM 542 C C . ASP A 1 66 ? 30.646 -9.479 3.492 1.00 72.50 66 ASP A C 1
ATOM 544 O O . ASP A 1 66 ? 31.437 -9.367 2.564 1.00 72.50 66 ASP A O 1
ATOM 548 N N . GLN A 1 67 ? 31.065 -9.581 4.760 1.00 80.38 67 GLN A N 1
ATOM 549 C CA . GLN A 1 67 ? 32.479 -9.682 5.127 1.00 80.38 67 GLN A CA 1
ATOM 550 C C . GLN A 1 67 ? 32.903 -11.083 5.561 1.00 80.38 67 GLN A C 1
ATOM 552 O O . GLN A 1 67 ? 34.100 -11.363 5.576 1.00 80.38 67 GLN A O 1
ATOM 557 N N . ILE A 1 68 ? 31.967 -11.968 5.907 1.00 77.56 68 ILE A N 1
ATOM 558 C CA . ILE A 1 68 ? 32.303 -13.315 6.379 1.00 77.56 68 ILE A CA 1
ATOM 559 C C . ILE A 1 68 ? 32.847 -14.212 5.262 1.00 77.56 68 ILE A C 1
ATOM 561 O O . ILE A 1 68 ? 33.679 -15.078 5.514 1.00 77.56 68 ILE A O 1
ATOM 565 N N . ASN A 1 69 ? 32.450 -13.936 4.018 1.00 71.94 69 ASN A N 1
ATOM 566 C CA . ASN A 1 69 ? 32.950 -14.624 2.828 1.00 71.94 69 ASN A CA 1
ATOM 567 C C . ASN A 1 69 ? 34.320 -14.094 2.356 1.00 71.94 69 ASN A C 1
ATOM 569 O O . ASN A 1 69 ? 34.916 -14.633 1.422 1.00 71.94 69 ASN A O 1
ATOM 573 N N . HIS A 1 70 ? 34.850 -13.043 2.991 1.00 84.19 70 HIS A N 1
ATOM 574 C CA . HIS A 1 70 ? 36.166 -12.504 2.675 1.00 84.19 70 HIS A CA 1
ATOM 575 C C . HIS A 1 70 ? 37.280 -13.348 3.308 1.00 84.19 70 HIS A C 1
ATOM 577 O O . HIS A 1 70 ? 37.236 -13.700 4.483 1.00 84.19 70 HIS A O 1
ATOM 583 N N . ASN A 1 71 ? 38.345 -13.616 2.548 1.00 82.94 71 ASN A N 1
ATOM 584 C CA . ASN A 1 71 ? 39.476 -14.433 3.007 1.00 82.94 71 ASN A CA 1
ATOM 585 C C . ASN A 1 71 ? 40.711 -13.611 3.426 1.00 82.94 71 ASN A C 1
ATOM 587 O O . ASN A 1 71 ? 41.757 -14.178 3.761 1.00 82.94 71 ASN A O 1
ATOM 591 N N . ALA A 1 72 ? 40.601 -12.281 3.432 1.00 86.69 72 ALA A N 1
ATOM 592 C CA . ALA A 1 72 ? 41.655 -11.387 3.881 1.00 86.69 72 ALA A CA 1
ATOM 593 C C . ALA A 1 72 ? 41.102 -10.178 4.644 1.00 86.69 72 ALA A C 1
ATOM 595 O O . ALA A 1 72 ? 40.057 -9.617 4.305 1.00 86.69 72 ALA A O 1
ATOM 596 N N . MET A 1 73 ? 41.865 -9.726 5.642 1.00 90.00 73 MET A N 1
ATOM 597 C CA . MET A 1 73 ? 41.618 -8.474 6.356 1.00 90.00 73 MET A CA 1
ATOM 598 C C . MET A 1 73 ? 42.883 -7.623 6.398 1.00 90.00 73 MET A C 1
ATOM 600 O O . MET A 1 73 ? 43.975 -8.100 6.713 1.00 90.00 73 MET A O 1
ATOM 604 N N . TYR A 1 74 ? 42.708 -6.336 6.124 1.00 90.75 74 TYR A N 1
ATOM 605 C CA . TYR A 1 74 ? 43.735 -5.311 6.145 1.00 90.75 74 TYR A CA 1
ATOM 606 C C . TYR A 1 74 ? 43.354 -4.260 7.181 1.00 90.75 74 TYR A C 1
ATOM 608 O O . TYR A 1 74 ? 42.226 -3.771 7.216 1.00 90.75 74 TYR A O 1
ATOM 616 N N . VAL A 1 75 ? 44.316 -3.890 8.018 1.00 91.62 75 VAL A N 1
ATOM 617 C CA . VAL A 1 75 ? 44.163 -2.886 9.067 1.00 91.62 75 VAL A CA 1
ATOM 618 C C . VAL A 1 75 ? 45.338 -1.926 8.999 1.00 91.62 75 VAL A C 1
ATOM 620 O O . VAL A 1 75 ? 46.493 -2.342 8.877 1.00 91.62 75 VAL A O 1
ATOM 623 N N . ARG A 1 76 ? 45.070 -0.628 9.110 1.00 92.31 76 ARG A N 1
ATOM 624 C CA . ARG A 1 76 ? 46.109 0.366 9.400 1.00 92.31 76 ARG A CA 1
ATOM 625 C C . ARG A 1 76 ? 45.664 1.304 10.504 1.00 92.31 76 ARG A C 1
ATOM 627 O O . ARG A 1 76 ? 44.505 1.706 10.567 1.00 92.31 76 ARG A O 1
ATOM 634 N N . GLY A 1 77 ? 46.610 1.673 11.355 1.00 90.19 77 GLY A N 1
ATOM 635 C CA . GLY A 1 77 ? 46.392 2.646 12.413 1.00 90.19 77 GLY A CA 1
ATOM 636 C C . GLY A 1 77 ? 46.529 4.085 11.924 1.00 90.19 77 GLY A C 1
ATOM 637 O O . GLY A 1 77 ? 47.296 4.378 10.999 1.00 90.19 77 GLY A O 1
ATOM 638 N N . TRP A 1 78 ? 45.804 4.991 12.570 1.00 87.00 78 TRP A N 1
ATOM 639 C CA . TRP A 1 78 ? 45.900 6.429 12.365 1.00 87.00 78 TRP A CA 1
ATOM 640 C C . TRP A 1 78 ? 46.107 7.146 13.699 1.00 87.00 78 TRP A C 1
ATOM 642 O O . TRP A 1 78 ? 45.374 6.925 14.666 1.00 87.00 78 TRP A O 1
ATOM 652 N N . GLU A 1 79 ? 47.075 8.059 13.726 1.00 83.94 79 GLU A N 1
ATOM 653 C CA . GLU A 1 79 ? 47.284 9.001 14.824 1.00 83.94 79 GLU A CA 1
ATOM 654 C C . GLU A 1 79 ? 47.262 10.432 14.270 1.00 83.94 79 GLU A C 1
ATOM 656 O O . GLU A 1 79 ? 47.884 10.736 13.249 1.00 83.94 79 GLU A O 1
ATOM 661 N N . ASP A 1 80 ? 46.528 11.332 14.927 1.00 76.19 80 ASP A N 1
ATOM 662 C CA . ASP A 1 80 ? 46.323 12.697 14.422 1.00 76.19 80 ASP A CA 1
ATOM 663 C C . ASP A 1 80 ? 47.626 13.512 14.335 1.00 76.19 80 ASP A C 1
ATOM 665 O O . ASP A 1 80 ? 47.730 14.419 13.507 1.00 76.19 80 ASP A O 1
ATOM 669 N N . GLU A 1 81 ? 48.633 13.182 15.151 1.00 73.88 81 GLU A N 1
ATOM 670 C CA . GLU A 1 81 ? 49.914 13.896 15.187 1.00 73.88 81 GLU A CA 1
ATOM 671 C C . GLU A 1 81 ? 50.988 13.299 14.261 1.00 73.88 81 GLU A C 1
ATOM 673 O O . GLU A 1 81 ? 51.827 14.047 13.747 1.00 73.88 81 GLU A O 1
ATOM 678 N N . THR A 1 82 ? 50.980 11.981 14.021 1.00 72.25 82 THR A N 1
ATOM 679 C CA . THR A 1 82 ? 52.041 11.286 13.261 1.00 72.25 82 THR A CA 1
ATOM 680 C C . THR A 1 82 ? 51.605 10.789 11.878 1.00 72.25 82 THR A C 1
ATOM 682 O O . THR A 1 82 ? 52.469 10.544 11.031 1.00 72.25 82 THR A O 1
ATOM 685 N N . GLY A 1 83 ? 50.298 10.755 11.587 1.00 76.56 83 GLY A N 1
ATOM 686 C CA . GLY A 1 83 ? 49.733 10.388 10.285 1.00 76.56 83 GLY A CA 1
ATOM 687 C C . GLY A 1 83 ? 49.312 8.916 10.180 1.00 76.56 83 GLY A C 1
ATOM 688 O O . GLY A 1 83 ? 49.016 8.264 11.179 1.00 76.56 83 GLY A O 1
ATOM 689 N N . THR A 1 84 ? 49.236 8.394 8.949 1.00 81.19 84 THR A N 1
ATOM 690 C CA . THR A 1 84 ? 48.880 6.986 8.688 1.00 81.19 84 THR A CA 1
ATOM 691 C C . THR A 1 84 ? 50.044 6.048 8.931 1.00 81.19 84 THR A C 1
ATOM 693 O O . THR A 1 84 ? 51.120 6.253 8.361 1.00 81.19 84 THR A O 1
ATOM 696 N N . GLY A 1 85 ? 49.786 4.967 9.663 1.00 81.38 85 GLY A N 1
ATOM 697 C CA . GLY A 1 85 ? 50.621 3.772 9.628 1.00 81.38 85 GLY A CA 1
ATOM 698 C C . GLY A 1 85 ? 50.559 3.058 8.272 1.00 81.38 85 GLY A C 1
ATOM 699 O O . GLY A 1 85 ? 49.694 3.334 7.433 1.00 81.38 85 GLY A O 1
ATOM 700 N N . ASP A 1 86 ? 51.489 2.128 8.062 1.00 87.06 86 ASP A N 1
ATOM 701 C CA . ASP A 1 86 ? 51.448 1.213 6.920 1.00 87.06 86 ASP A CA 1
ATOM 702 C C . ASP A 1 86 ? 50.278 0.221 7.068 1.00 87.06 86 ASP A C 1
ATOM 704 O O . ASP A 1 86 ? 49.801 -0.041 8.172 1.00 87.06 86 ASP A O 1
ATOM 708 N N . TRP A 1 87 ? 49.810 -0.343 5.951 1.00 87.94 87 TRP A N 1
ATOM 709 C CA . TRP A 1 87 ? 48.823 -1.422 5.978 1.00 87.94 87 TRP A CA 1
ATOM 710 C C . TRP A 1 87 ? 49.439 -2.714 6.512 1.00 87.94 87 TRP A C 1
ATOM 712 O O . TRP A 1 87 ? 50.455 -3.199 6.007 1.00 87.94 87 TRP A O 1
ATOM 722 N N . HIS A 1 88 ? 48.776 -3.291 7.504 1.00 87.25 88 HIS A N 1
ATOM 723 C CA . HIS A 1 88 ? 49.007 -4.635 8.003 1.00 87.25 88 HIS A CA 1
ATOM 724 C C . HIS A 1 88 ? 47.890 -5.528 7.485 1.00 87.25 88 HIS A C 1
ATOM 726 O O . HIS A 1 88 ? 46.751 -5.088 7.393 1.00 87.25 88 HIS A O 1
ATOM 732 N N . HIS A 1 89 ? 48.206 -6.763 7.127 1.00 84.75 89 HIS A N 1
ATOM 733 C CA . HIS A 1 89 ? 47.211 -7.700 6.628 1.00 84.75 89 HIS A CA 1
ATOM 734 C C . HIS A 1 89 ? 47.395 -9.055 7.273 1.00 84.75 89 HIS A C 1
ATOM 736 O O . HIS A 1 89 ? 48.503 -9.416 7.686 1.00 84.75 89 HIS A O 1
ATOM 742 N N . ASN A 1 90 ? 46.295 -9.784 7.331 1.00 79.75 90 ASN A N 1
ATOM 743 C CA . ASN A 1 90 ? 46.290 -11.200 7.590 1.00 79.75 90 ASN A CA 1
ATOM 744 C C . ASN A 1 90 ? 45.524 -11.872 6.458 1.00 79.75 90 ASN A C 1
ATOM 746 O O . ASN A 1 90 ? 44.314 -11.691 6.326 1.00 79.75 90 ASN A O 1
ATOM 750 N N . ASP A 1 91 ? 46.263 -12.623 5.651 1.00 71.88 91 ASP A N 1
ATOM 751 C CA . ASP A 1 91 ? 45.681 -13.521 4.671 1.00 71.88 91 ASP A CA 1
ATOM 752 C C . ASP A 1 91 ? 45.345 -14.809 5.423 1.00 71.88 91 ASP A C 1
ATOM 754 O O . ASP A 1 91 ? 46.252 -15.517 5.873 1.00 71.88 91 ASP A O 1
ATOM 758 N N . TRP A 1 92 ? 44.067 -15.156 5.561 1.00 70.25 92 TRP A N 1
ATOM 759 C CA . TRP A 1 92 ? 43.655 -16.436 6.153 1.00 70.25 92 TRP A CA 1
ATOM 760 C C . TRP A 1 92 ? 43.865 -17.603 5.163 1.00 70.25 92 TRP A C 1
ATOM 762 O O . TRP A 1 92 ? 43.060 -18.520 5.068 1.00 70.25 92 TRP A O 1
ATOM 772 N N . LYS A 1 93 ? 44.962 -17.560 4.394 1.00 52.75 93 LYS A N 1
ATOM 773 C CA . LYS A 1 93 ? 45.154 -18.294 3.136 1.00 52.75 93 LYS A CA 1
ATOM 774 C C . LYS A 1 93 ? 45.582 -19.762 3.257 1.00 52.75 93 LYS A C 1
ATOM 776 O O . LYS A 1 93 ? 45.671 -20.412 2.229 1.00 52.75 93 LYS A O 1
ATOM 781 N N . ASP A 1 94 ? 45.835 -20.304 4.451 1.00 50.59 94 ASP A N 1
ATOM 782 C CA . ASP A 1 94 ? 46.498 -21.621 4.581 1.00 50.59 94 ASP A CA 1
ATOM 783 C C . ASP A 1 94 ? 46.017 -22.509 5.761 1.00 50.59 94 ASP A C 1
ATOM 785 O O . ASP A 1 94 ? 46.727 -23.430 6.175 1.00 50.59 94 ASP A O 1
ATOM 789 N N . GLY A 1 95 ? 44.844 -22.263 6.354 1.00 44.12 95 GLY A N 1
ATOM 790 C CA . GLY A 1 95 ? 44.335 -23.063 7.481 1.00 44.12 95 GLY A CA 1
ATOM 791 C C . GLY A 1 95 ? 43.198 -24.009 7.090 1.00 44.12 95 GLY A C 1
ATOM 792 O O . GLY A 1 95 ? 42.217 -23.554 6.529 1.00 44.12 95 GLY A O 1
ATOM 793 N N . ASP A 1 96 ? 43.292 -25.292 7.461 1.00 42.31 96 ASP A N 1
ATOM 794 C CA . ASP A 1 96 ? 42.236 -26.332 7.401 1.00 42.31 96 ASP A CA 1
ATOM 795 C C . ASP A 1 96 ? 40.948 -26.002 8.215 1.00 42.31 96 ASP A C 1
ATOM 797 O O . ASP A 1 96 ? 40.304 -26.906 8.750 1.00 42.31 96 ASP A O 1
ATOM 801 N N . TYR A 1 97 ? 40.576 -24.735 8.406 1.00 45.19 97 TYR A N 1
ATOM 802 C CA . TYR A 1 97 ? 39.487 -24.351 9.300 1.00 45.19 97 TYR A CA 1
ATOM 803 C C . TYR A 1 97 ? 38.627 -23.224 8.730 1.00 45.19 97 TYR A C 1
ATOM 805 O O . TYR A 1 97 ? 39.153 -22.224 8.253 1.00 45.19 97 TYR A O 1
ATOM 813 N N . PHE A 1 98 ? 37.315 -23.434 8.896 1.00 45.44 98 PHE A N 1
ATOM 814 C CA . PHE A 1 98 ? 36.157 -22.608 8.548 1.00 45.44 98 PHE A CA 1
ATOM 815 C C . PHE A 1 98 ? 35.568 -22.859 7.153 1.00 45.44 98 PHE A C 1
ATOM 817 O O . PHE A 1 98 ? 35.610 -22.005 6.278 1.00 45.44 98 PHE A O 1
ATOM 824 N N . ASP A 1 99 ? 34.895 -24.010 7.001 1.00 41.25 99 ASP A N 1
ATOM 825 C CA . ASP A 1 99 ? 33.572 -23.976 6.366 1.00 41.25 99 ASP A CA 1
ATOM 826 C C . ASP A 1 99 ? 32.730 -23.063 7.264 1.00 41.25 99 ASP A C 1
ATOM 828 O O . ASP A 1 99 ? 32.198 -23.495 8.293 1.00 41.25 99 ASP A O 1
ATOM 832 N N . PHE A 1 100 ? 32.710 -21.766 6.959 1.00 44.69 100 PHE A N 1
ATOM 833 C CA . PHE A 1 100 ? 31.624 -20.925 7.435 1.00 44.69 100 PHE A CA 1
ATOM 834 C C . PHE A 1 100 ? 30.341 -21.646 7.016 1.00 44.69 100 PHE A C 1
ATOM 836 O O . PHE A 1 100 ? 30.280 -22.074 5.858 1.00 44.69 100 PHE A O 1
ATOM 843 N N . PRO A 1 101 ? 29.354 -21.865 7.913 1.00 44.47 101 PRO A N 1
ATOM 844 C CA . PRO A 1 101 ? 28.038 -22.217 7.415 1.00 44.47 101 PRO A CA 1
ATOM 845 C C . PRO A 1 101 ? 27.732 -21.124 6.400 1.00 44.47 101 PRO A C 1
ATOM 847 O O . PRO A 1 101 ? 27.800 -19.937 6.740 1.00 44.47 101 PRO A O 1
ATOM 850 N N . GLY A 1 102 ? 27.570 -21.514 5.135 1.00 47.34 102 GLY A N 1
ATOM 851 C CA . GLY A 1 102 ? 27.176 -20.567 4.112 1.00 47.34 102 GLY A CA 1
ATOM 852 C C . GLY A 1 102 ? 25.938 -19.815 4.599 1.00 47.34 102 GLY A C 1
ATOM 853 O O . GLY A 1 102 ? 25.275 -20.264 5.546 1.00 47.34 102 GLY A O 1
ATOM 854 N N . PRO A 1 103 ? 25.610 -18.665 3.992 1.00 54.41 103 PRO A N 1
ATOM 855 C CA . PRO A 1 103 ? 24.269 -18.136 4.183 1.00 54.41 103 PRO A CA 1
ATOM 856 C C . PRO A 1 103 ? 23.264 -19.291 4.000 1.00 54.41 103 PRO A C 1
ATOM 858 O O . PRO A 1 103 ? 23.515 -20.150 3.148 1.00 54.41 103 PRO A O 1
ATOM 861 N N . PRO A 1 104 ? 22.204 -19.356 4.822 1.00 63.69 104 PRO A N 1
ATOM 862 C CA . PRO A 1 104 ? 21.218 -20.428 4.765 1.00 63.69 104 PRO A CA 1
ATOM 863 C C . PRO A 1 104 ? 20.854 -20.772 3.321 1.00 63.69 104 PRO A C 1
ATOM 865 O O . PRO A 1 104 ? 20.484 -19.890 2.537 1.00 63.69 104 PRO A O 1
ATOM 868 N N . GLU A 1 105 ? 21.038 -22.032 2.938 1.00 78.31 105 GLU A N 1
ATOM 869 C CA . GLU A 1 105 ? 20.712 -22.465 1.584 1.00 78.31 105 GLU A CA 1
ATOM 870 C C . GLU A 1 105 ? 19.200 -22.700 1.489 1.00 78.31 105 GLU A C 1
ATOM 872 O O . GLU A 1 105 ? 18.564 -23.229 2.402 1.00 78.31 105 GLU A O 1
ATOM 877 N N . ILE A 1 106 ? 18.616 -22.270 0.373 1.00 88.81 106 ILE A N 1
ATOM 878 C CA . ILE A 1 106 ? 17.239 -22.584 0.016 1.00 88.81 106 ILE A CA 1
ATOM 879 C C . ILE A 1 106 ? 17.250 -24.005 -0.550 1.00 88.81 106 ILE A C 1
ATOM 881 O O . ILE A 1 106 ? 17.801 -24.257 -1.624 1.00 88.81 106 ILE A O 1
ATOM 885 N N . GLU A 1 107 ? 16.632 -24.945 0.161 1.00 90.25 107 GLU A N 1
ATOM 886 C CA . GLU A 1 107 ? 16.467 -26.316 -0.315 1.00 90.25 107 GLU A CA 1
ATOM 887 C C . GLU A 1 107 ? 15.221 -26.392 -1.205 1.00 90.25 107 GLU A C 1
ATOM 889 O O . GLU A 1 107 ? 14.094 -26.262 -0.732 1.00 90.25 107 GLU A O 1
ATOM 894 N N . PHE A 1 108 ? 15.407 -26.617 -2.507 1.00 92.12 108 PHE A N 1
ATOM 895 C CA . PHE A 1 108 ? 14.295 -26.782 -3.444 1.00 92.12 108 PHE A CA 1
ATOM 896 C C . PHE A 1 108 ? 13.743 -28.211 -3.432 1.00 92.12 108 PHE A C 1
ATOM 898 O O . PHE A 1 108 ? 14.464 -29.196 -3.625 1.00 92.12 108 PHE A O 1
ATOM 905 N N . HIS A 1 109 ? 12.425 -28.334 -3.301 1.00 91.88 109 HIS A N 1
ATOM 906 C CA . HIS A 1 109 ? 11.714 -29.600 -3.386 1.00 91.88 109 HIS A CA 1
ATOM 907 C C . HIS A 1 109 ? 11.492 -30.001 -4.851 1.00 91.88 109 HIS A C 1
ATOM 909 O O . HIS A 1 109 ? 10.529 -29.612 -5.510 1.00 91.88 109 HIS A O 1
ATOM 915 N N . THR A 1 110 ? 12.385 -30.837 -5.373 1.00 86.69 110 THR A N 1
ATOM 916 C CA . THR A 1 110 ? 12.347 -31.284 -6.780 1.00 86.69 110 THR A CA 1
ATOM 917 C C . THR A 1 110 ? 11.310 -32.374 -7.075 1.00 86.69 110 THR A C 1
ATOM 919 O O . THR A 1 110 ? 10.999 -32.622 -8.238 1.00 86.69 110 THR A O 1
ATOM 922 N N . ASP A 1 111 ? 10.744 -32.999 -6.039 1.00 85.25 111 ASP A N 1
ATOM 923 C CA . ASP A 1 111 ? 9.769 -34.094 -6.152 1.00 85.25 111 ASP A CA 1
ATOM 924 C C . ASP A 1 111 ? 8.299 -33.619 -6.204 1.00 85.25 111 ASP A C 1
ATOM 926 O O . ASP A 1 111 ? 7.382 -34.448 -6.242 1.00 85.25 111 ASP A O 1
ATOM 930 N N . VAL A 1 112 ? 8.052 -32.305 -6.173 1.00 83.56 112 VAL A N 1
ATOM 931 C CA . VAL A 1 112 ? 6.700 -31.727 -6.170 1.00 83.56 112 VAL A CA 1
ATOM 932 C C . VAL A 1 112 ? 6.156 -31.614 -7.589 1.00 83.56 112 VAL A C 1
ATOM 934 O O . VAL A 1 112 ? 6.843 -31.169 -8.505 1.00 83.56 112 VAL A O 1
ATOM 937 N N . ASP A 1 113 ? 4.901 -32.032 -7.758 1.00 82.50 113 ASP A N 1
ATOM 938 C CA . ASP A 1 113 ? 4.158 -31.842 -8.999 1.00 82.50 113 ASP A CA 1
ATOM 939 C C . ASP A 1 113 ? 3.609 -30.410 -9.033 1.00 82.50 113 ASP A C 1
ATOM 941 O O . ASP A 1 113 ? 2.784 -30.036 -8.193 1.00 82.50 113 ASP A O 1
ATOM 945 N N . ILE A 1 114 ? 4.146 -29.583 -9.932 1.00 83.38 114 ILE A N 1
ATOM 946 C CA . ILE A 1 114 ? 3.800 -28.163 -10.018 1.00 83.38 114 ILE A CA 1
ATOM 947 C C . ILE A 1 114 ? 2.582 -28.027 -10.922 1.00 83.38 114 ILE A C 1
ATOM 949 O O . ILE A 1 114 ? 2.655 -28.241 -12.128 1.00 83.38 114 ILE A O 1
ATOM 953 N N . SER A 1 115 ? 1.462 -27.642 -10.328 1.00 84.50 115 SER A N 1
ATOM 954 C CA . SER A 1 115 ? 0.205 -27.385 -11.018 1.00 84.50 115 SER A CA 1
ATOM 955 C C . SER A 1 115 ? -0.339 -26.018 -10.615 1.00 84.50 115 SER A C 1
ATOM 957 O O . SER A 1 115 ? 0.117 -25.426 -9.636 1.00 84.50 115 SER A O 1
ATOM 959 N N . LEU A 1 116 ? -1.333 -25.518 -11.353 1.00 81.56 116 LEU A N 1
ATOM 960 C CA . LEU A 1 116 ? -2.142 -24.395 -10.876 1.00 81.56 116 LEU A CA 1
ATOM 961 C C . LEU A 1 116 ? -2.662 -24.746 -9.474 1.00 81.56 116 LEU A C 1
ATOM 963 O O . LEU A 1 116 ? -3.137 -25.862 -9.277 1.00 81.56 116 LEU A O 1
ATOM 967 N N . GLU A 1 117 ? -2.563 -23.812 -8.526 1.00 84.12 117 GLU A N 1
ATOM 968 C CA . GLU A 1 117 ? -2.850 -24.008 -7.089 1.00 84.12 117 GLU A CA 1
ATOM 969 C C . GLU A 1 117 ? -1.735 -24.663 -6.243 1.00 84.12 117 GLU A C 1
ATOM 971 O O . GLU A 1 117 ? -1.905 -24.776 -5.028 1.00 84.12 117 GLU A O 1
ATOM 976 N N . THR A 1 118 ? -0.584 -25.054 -6.808 1.00 91.19 118 THR A N 1
ATOM 977 C CA . THR A 1 118 ? 0.575 -25.465 -5.988 1.00 91.19 118 THR A CA 1
ATOM 978 C C . THR A 1 118 ? 1.108 -24.255 -5.215 1.00 91.19 118 THR A C 1
ATOM 980 O O . THR A 1 118 ? 1.319 -23.191 -5.795 1.00 91.19 118 THR A O 1
ATOM 983 N N . SER A 1 119 ? 1.323 -24.397 -3.905 1.00 93.81 119 SER A N 1
ATOM 984 C CA . SER A 1 119 ? 1.861 -23.315 -3.074 1.00 93.81 119 SER A CA 1
ATOM 985 C C . SER A 1 119 ? 3.360 -23.130 -3.311 1.00 93.81 119 SER A C 1
ATOM 987 O O . SER A 1 119 ? 4.094 -24.112 -3.418 1.00 93.81 119 SER A O 1
ATOM 989 N N . PHE A 1 120 ? 3.854 -21.889 -3.316 1.00 93.56 120 PHE A N 1
ATOM 990 C CA . PHE A 1 120 ? 5.299 -21.638 -3.372 1.00 93.56 120 PHE A CA 1
ATOM 991 C C . PHE A 1 120 ? 6.038 -22.173 -2.138 1.00 93.56 120 PHE A C 1
ATOM 993 O O . PHE A 1 120 ? 7.199 -22.559 -2.256 1.00 93.56 120 PHE A O 1
ATOM 1000 N N . ALA A 1 121 ? 5.363 -22.291 -0.990 1.00 93.75 121 ALA A N 1
ATOM 1001 C CA . ALA A 1 121 ? 5.929 -22.923 0.204 1.00 93.75 121 ALA A CA 1
ATOM 1002 C C . ALA A 1 121 ? 6.164 -24.435 0.036 1.00 93.75 121 ALA A C 1
ATOM 1004 O O . ALA A 1 121 ? 6.969 -25.018 0.758 1.00 93.75 121 ALA A O 1
ATOM 1005 N N . ASP A 1 122 ? 5.487 -25.080 -0.920 1.00 94.06 122 ASP A N 1
ATOM 1006 C CA . ASP A 1 122 ? 5.742 -26.483 -1.239 1.00 94.06 122 ASP A CA 1
ATOM 1007 C C . ASP A 1 122 ? 6.981 -26.644 -2.132 1.00 94.06 122 ASP A C 1
ATOM 1009 O O . ASP A 1 122 ? 7.521 -27.744 -2.206 1.00 94.06 122 ASP A O 1
ATOM 1013 N N . LEU A 1 123 ? 7.455 -25.584 -2.800 1.00 92.50 123 LEU A N 1
ATOM 1014 C CA . LEU A 1 123 ? 8.546 -25.667 -3.780 1.00 92.50 123 LEU A CA 1
ATOM 1015 C C . LEU A 1 123 ? 9.938 -25.564 -3.160 1.00 92.50 123 LEU A C 1
ATOM 1017 O O . LEU A 1 123 ? 10.902 -26.032 -3.767 1.00 92.50 123 LEU A O 1
ATOM 1021 N N . PHE A 1 124 ? 10.063 -24.947 -1.989 1.00 93.44 124 PHE A N 1
ATOM 1022 C CA . PHE A 1 124 ? 11.337 -24.808 -1.299 1.00 93.44 124 PHE A CA 1
ATOM 1023 C C . PHE A 1 124 ? 11.159 -24.612 0.205 1.00 93.44 124 PHE A C 1
ATOM 1025 O O . PHE A 1 124 ? 10.111 -24.168 0.672 1.00 93.44 124 PHE A O 1
ATOM 1032 N N . THR A 1 125 ? 12.218 -24.892 0.954 1.00 89.00 125 THR A N 1
ATOM 1033 C CA . THR A 1 125 ? 12.343 -24.562 2.375 1.00 89.00 125 THR A CA 1
ATOM 1034 C C . THR A 1 125 ? 13.611 -23.770 2.628 1.00 89.00 125 THR A C 1
ATOM 1036 O O . THR A 1 125 ? 14.641 -24.021 2.009 1.00 89.00 125 THR A O 1
ATOM 1039 N N . ASP A 1 126 ? 13.537 -22.830 3.562 1.00 82.56 126 ASP A N 1
ATOM 1040 C CA . ASP A 1 126 ? 14.707 -22.141 4.098 1.00 82.56 126 ASP A CA 1
ATOM 1041 C C . ASP A 1 126 ? 15.177 -22.874 5.358 1.00 82.56 126 ASP A C 1
ATOM 1043 O O . ASP A 1 126 ? 14.400 -23.049 6.302 1.00 82.56 126 ASP A O 1
ATOM 1047 N N . GLU A 1 127 ? 16.425 -23.344 5.362 1.00 72.25 127 GLU A N 1
ATOM 1048 C CA . GLU A 1 127 ? 16.975 -24.116 6.479 1.00 72.25 127 GLU A CA 1
ATOM 1049 C C . GLU A 1 127 ? 17.107 -23.312 7.786 1.00 72.25 127 GLU A C 1
ATOM 1051 O O . GLU A 1 127 ? 17.152 -23.918 8.862 1.00 72.25 127 GLU A O 1
ATOM 1056 N N . ASP A 1 128 ? 17.171 -21.978 7.732 1.00 68.81 128 ASP A N 1
ATOM 1057 C CA . ASP A 1 128 ? 17.448 -21.153 8.916 1.00 68.81 128 ASP A CA 1
ATOM 1058 C C . ASP A 1 128 ? 16.178 -20.663 9.621 1.00 68.81 128 ASP A C 1
ATOM 1060 O O . ASP A 1 128 ? 16.240 -20.297 10.791 1.00 68.81 128 ASP A O 1
ATOM 1064 N N . ASP A 1 129 ? 15.008 -20.700 8.968 1.00 66.00 129 ASP A N 1
ATOM 1065 C CA . ASP A 1 129 ? 13.708 -20.244 9.517 1.00 66.00 129 ASP A CA 1
ATOM 1066 C C . ASP A 1 129 ? 13.759 -18.811 10.118 1.00 66.00 129 ASP A C 1
ATOM 1068 O O . ASP A 1 129 ? 12.864 -18.378 10.845 1.00 66.00 129 ASP A O 1
ATOM 1072 N N . THR A 1 130 ? 14.832 -18.056 9.839 1.00 66.25 130 THR A N 1
ATOM 1073 C CA . THR A 1 130 ? 15.037 -16.667 10.278 1.00 66.25 130 THR A CA 1
ATOM 1074 C C . THR A 1 130 ? 14.630 -15.663 9.206 1.00 66.25 130 THR A C 1
ATOM 1076 O O . THR A 1 130 ? 14.442 -14.479 9.503 1.00 66.25 130 THR A O 1
ATOM 1079 N N . SER A 1 131 ? 14.471 -16.118 7.962 1.00 72.50 131 SER A N 1
ATOM 1080 C CA . SER A 1 131 ? 14.013 -15.289 6.856 1.00 72.50 131 SER A CA 1
ATOM 1081 C C . SER A 1 131 ? 12.612 -14.762 7.114 1.00 72.50 131 SER A C 1
ATOM 1083 O O . SER A 1 131 ? 11.672 -15.497 7.404 1.00 72.50 131 SER A O 1
ATOM 1085 N N . THR A 1 132 ? 12.470 -13.450 6.969 1.00 82.25 132 THR A N 1
ATOM 1086 C CA . THR A 1 132 ? 11.185 -12.761 7.156 1.00 82.25 132 THR A CA 1
ATOM 1087 C C . THR A 1 132 ? 10.458 -12.538 5.834 1.00 82.25 132 THR A C 1
ATOM 1089 O O . THR A 1 132 ? 9.232 -12.435 5.821 1.00 82.25 132 THR A O 1
ATOM 1092 N N . TRP A 1 133 ? 11.200 -12.500 4.723 1.00 92.31 133 TRP A N 1
ATOM 1093 C CA . TRP A 1 133 ? 10.684 -12.242 3.384 1.00 92.31 133 TRP A CA 1
ATOM 1094 C C . TRP A 1 133 ? 11.402 -13.087 2.333 1.00 92.31 133 TRP A C 1
ATOM 1096 O O . TRP A 1 133 ? 12.589 -13.384 2.469 1.00 92.31 133 TRP A O 1
ATOM 1106 N N . TYR A 1 134 ? 10.699 -13.378 1.244 1.00 94.38 134 TYR A N 1
ATOM 1107 C CA . TYR A 1 134 ? 11.241 -13.980 0.032 1.00 94.38 134 TYR A CA 1
ATOM 1108 C C . TYR A 1 134 ? 10.879 -13.122 -1.173 1.00 94.38 134 TYR A C 1
ATOM 1110 O O . TYR A 1 134 ? 9.748 -12.656 -1.275 1.00 94.38 134 TYR A O 1
ATOM 1118 N N . GLN A 1 135 ? 11.822 -12.927 -2.091 1.00 96.06 135 GLN A N 1
ATOM 1119 C CA . GLN A 1 135 ? 11.554 -12.425 -3.430 1.00 96.06 135 GLN A CA 1
ATOM 1120 C C . GLN A 1 135 ? 11.538 -13.596 -4.400 1.00 96.06 135 GLN A C 1
ATOM 1122 O O . GLN A 1 135 ? 12.503 -14.359 -4.443 1.00 96.06 135 GLN A O 1
ATOM 1127 N N . ILE A 1 136 ? 10.469 -13.731 -5.179 1.00 95.81 136 ILE A N 1
ATOM 1128 C CA . ILE A 1 136 ? 10.273 -14.877 -6.064 1.00 95.81 136 ILE A CA 1
ATOM 1129 C C . ILE A 1 136 ? 10.172 -14.409 -7.510 1.00 95.81 136 ILE A C 1
ATOM 1131 O O . ILE A 1 136 ? 9.421 -13.491 -7.854 1.00 95.81 136 ILE A O 1
ATOM 1135 N N . TRP A 1 137 ? 10.933 -15.072 -8.370 1.00 95.25 137 TRP A N 1
ATOM 1136 C CA . TRP A 1 137 ? 10.892 -14.901 -9.814 1.00 95.25 137 TRP A CA 1
ATOM 1137 C C . TRP A 1 137 ? 10.731 -16.271 -10.465 1.00 95.25 137 TRP A C 1
ATOM 1139 O O . TRP A 1 137 ? 11.308 -17.257 -10.010 1.00 95.25 137 TRP A O 1
ATOM 1149 N N . THR A 1 138 ? 9.951 -16.347 -11.535 1.00 93.25 138 THR A N 1
ATOM 1150 C CA . THR A 1 138 ? 9.757 -17.586 -12.298 1.00 93.25 138 THR A CA 1
ATOM 1151 C C . THR A 1 138 ? 10.035 -17.333 -13.768 1.00 93.25 138 THR A C 1
ATOM 1153 O O . THR A 1 138 ? 9.780 -16.232 -14.263 1.00 93.25 138 THR A O 1
ATOM 1156 N N . GLY A 1 139 ? 10.551 -18.335 -14.471 1.00 89.75 139 GLY A N 1
ATOM 1157 C CA . GLY A 1 139 ? 10.798 -18.202 -15.898 1.00 89.75 139 GLY A CA 1
ATOM 1158 C C . GLY A 1 139 ? 11.076 -19.499 -16.634 1.00 89.75 139 GLY A C 1
ATOM 1159 O O . GLY A 1 139 ? 11.185 -20.572 -16.048 1.00 89.75 139 GLY A O 1
ATOM 1160 N N . GLU A 1 140 ? 11.164 -19.369 -17.950 1.00 86.38 140 GLU A N 1
ATOM 1161 C CA . GLU A 1 140 ? 11.608 -20.384 -18.892 1.00 86.38 140 GLU A CA 1
ATOM 1162 C C . GLU A 1 140 ? 13.108 -20.213 -19.150 1.00 86.38 140 GLU A C 1
ATOM 1164 O O . GLU A 1 140 ? 13.572 -19.139 -19.542 1.00 86.38 140 GLU A O 1
ATOM 1169 N N . MET A 1 141 ? 13.862 -21.284 -18.940 1.00 84.19 141 MET A N 1
ATOM 1170 C CA . MET A 1 141 ? 15.290 -21.391 -19.189 1.00 84.19 141 MET A CA 1
ATOM 1171 C C . MET A 1 141 ? 15.555 -22.480 -20.234 1.00 84.19 141 MET A C 1
ATOM 1173 O O . MET A 1 141 ? 15.004 -23.582 -20.150 1.00 84.19 141 MET A O 1
ATOM 1177 N N . ASP A 1 142 ? 16.403 -22.182 -21.215 1.00 80.56 142 ASP A N 1
ATOM 1178 C CA . ASP A 1 142 ? 16.872 -23.132 -22.224 1.00 80.56 142 ASP A CA 1
ATOM 1179 C C . ASP A 1 142 ? 18.383 -23.407 -22.090 1.00 80.56 142 ASP A C 1
ATOM 1181 O O . ASP A 1 142 ? 19.017 -23.067 -21.090 1.00 80.56 142 ASP A O 1
ATOM 1185 N N . GLU A 1 143 ? 18.977 -24.066 -23.092 1.00 77.00 143 GLU A N 1
ATOM 1186 C CA . GLU A 1 143 ? 20.416 -24.367 -23.109 1.00 77.00 143 GLU A CA 1
ATOM 1187 C C . GLU A 1 143 ? 21.312 -23.105 -23.172 1.00 77.00 143 GLU A C 1
ATOM 1189 O O . GLU A 1 143 ? 22.517 -23.206 -22.917 1.00 77.00 143 GLU A O 1
ATOM 1194 N N . GLU A 1 144 ? 20.767 -21.932 -23.519 1.00 75.94 144 GLU A N 1
ATOM 1195 C CA . GLU A 1 144 ? 21.477 -20.650 -23.642 1.00 75.94 144 GLU A CA 1
ATOM 1196 C C . GLU A 1 144 ? 21.234 -19.701 -22.450 1.00 75.94 144 GLU A C 1
ATOM 1198 O O . GLU A 1 144 ? 22.032 -18.780 -22.241 1.00 75.94 144 GLU A O 1
ATOM 1203 N N . GLY A 1 145 ? 20.203 -19.940 -21.632 1.00 73.25 145 GLY A N 1
ATOM 1204 C CA . GLY A 1 145 ? 19.922 -19.203 -20.397 1.00 73.25 145 GLY A CA 1
ATOM 1205 C C . GLY A 1 145 ? 18.440 -18.864 -20.232 1.00 73.25 145 GLY A C 1
ATOM 1206 O O . GLY A 1 145 ? 17.574 -19.579 -20.719 1.00 73.25 145 GLY A O 1
ATOM 1207 N N . VAL A 1 146 ? 18.131 -17.784 -19.506 1.00 75.19 146 VAL A N 1
ATOM 1208 C CA . VAL A 1 146 ? 16.743 -17.328 -19.313 1.00 75.19 146 VAL A CA 1
ATOM 1209 C C . VAL A 1 146 ? 16.167 -16.821 -20.638 1.00 75.19 146 VAL A C 1
ATOM 1211 O O . VAL A 1 146 ? 16.651 -15.829 -21.186 1.00 75.19 146 VAL A O 1
ATOM 1214 N N . VAL A 1 147 ? 15.111 -17.473 -21.116 1.00 75.00 147 VAL A N 1
ATOM 1215 C CA . VAL A 1 147 ? 14.369 -17.138 -22.340 1.00 75.00 147 VAL A CA 1
ATOM 1216 C C . VAL A 1 147 ? 13.247 -16.149 -22.038 1.00 75.00 147 VAL A C 1
ATOM 1218 O O . VAL A 1 147 ? 13.061 -15.169 -22.760 1.00 75.00 147 VAL A O 1
ATOM 1221 N N . GLN A 1 148 ? 12.511 -16.385 -20.953 1.00 80.38 148 GLN A N 1
ATOM 1222 C CA . GLN A 1 148 ? 11.376 -15.572 -20.523 1.00 80.38 148 GLN A CA 1
ATOM 1223 C C . GLN A 1 148 ? 11.203 -15.691 -19.008 1.00 80.38 148 GLN A C 1
ATOM 1225 O O . GLN A 1 148 ? 11.568 -16.701 -18.424 1.00 80.38 148 GLN A O 1
ATOM 1230 N N . GLY A 1 149 ? 10.637 -14.677 -18.361 1.00 84.31 149 GLY A N 1
ATOM 1231 C CA . GLY A 1 149 ? 10.156 -14.811 -16.991 1.00 84.31 149 GLY A CA 1
ATOM 1232 C C . GLY A 1 149 ? 9.800 -13.480 -16.350 1.00 84.31 149 GLY A C 1
ATOM 1233 O O . GLY A 1 149 ? 10.015 -12.405 -16.922 1.00 84.31 149 GLY A O 1
ATOM 1234 N N . SER A 1 150 ? 9.243 -13.553 -15.152 1.00 86.00 150 SER A N 1
ATOM 1235 C CA . SER A 1 150 ? 8.768 -12.399 -14.400 1.00 86.00 150 SER A CA 1
ATOM 1236 C C . SER A 1 150 ? 8.843 -12.644 -12.898 1.00 86.00 150 SER A C 1
ATOM 1238 O O . SER A 1 150 ? 8.845 -13.777 -12.414 1.00 86.00 150 SER A O 1
ATOM 1240 N N . LEU A 1 151 ? 8.895 -11.538 -12.151 1.00 90.75 151 LEU A N 1
ATOM 1241 C CA . LEU A 1 151 ? 8.612 -11.577 -10.721 1.00 90.75 151 LEU A CA 1
ATOM 1242 C C . LEU A 1 151 ? 7.185 -12.094 -10.540 1.00 90.75 151 LEU A C 1
ATOM 1244 O O . LEU A 1 151 ? 6.306 -11.744 -11.332 1.00 90.75 151 LEU A O 1
ATOM 1248 N N . VAL A 1 152 ? 6.982 -12.939 -9.534 1.00 90.75 152 VAL A N 1
ATOM 1249 C CA . VAL A 1 152 ? 5.635 -13.383 -9.163 1.00 90.75 152 VAL A CA 1
ATOM 1250 C C . VAL A 1 152 ? 4.859 -12.159 -8.690 1.00 90.75 152 VAL A C 1
ATOM 1252 O O . VAL A 1 152 ? 5.414 -11.318 -7.984 1.00 90.75 152 VAL A O 1
ATOM 1255 N N . ASP A 1 153 ? 3.609 -12.017 -9.116 1.00 89.06 153 ASP A N 1
ATOM 1256 C CA . ASP A 1 153 ? 2.786 -10.914 -8.637 1.00 89.06 153 ASP A CA 1
ATOM 1257 C C . ASP A 1 153 ? 2.342 -11.202 -7.200 1.00 89.06 153 ASP A C 1
ATOM 1259 O O . ASP A 1 153 ? 1.819 -12.274 -6.893 1.00 89.06 153 ASP A O 1
ATOM 1263 N N . THR A 1 154 ? 2.621 -10.267 -6.301 1.00 89.44 154 THR A N 1
ATOM 1264 C CA . THR A 1 154 ? 2.355 -10.389 -4.866 1.00 89.44 154 THR A CA 1
ATOM 1265 C C . THR A 1 154 ? 1.707 -9.099 -4.382 1.00 89.44 154 THR A C 1
ATOM 1267 O O . THR A 1 154 ? 1.974 -8.032 -4.931 1.00 89.44 154 THR A O 1
ATOM 1270 N N . GLU A 1 155 ? 0.891 -9.163 -3.325 1.00 82.38 155 GLU A N 1
ATOM 1271 C CA . GLU A 1 155 ? 0.206 -7.974 -2.781 1.00 82.38 155 GLU A CA 1
ATOM 1272 C C . GLU A 1 155 ? 1.183 -6.854 -2.375 1.00 82.38 155 GLU A C 1
ATOM 1274 O O . GLU A 1 155 ? 0.881 -5.670 -2.502 1.00 82.38 155 GLU A O 1
ATOM 1279 N N . GLU A 1 156 ? 2.382 -7.233 -1.928 1.00 81.94 156 GLU A N 1
ATOM 1280 C CA . GLU A 1 156 ? 3.449 -6.322 -1.488 1.00 81.94 156 GLU A CA 1
ATOM 1281 C C . GLU A 1 156 ? 4.284 -5.779 -2.669 1.00 81.94 156 GLU A C 1
ATOM 1283 O O . GLU A 1 156 ? 5.052 -4.823 -2.527 1.00 81.94 156 GLU A O 1
ATOM 1288 N N . GLY A 1 157 ? 4.108 -6.362 -3.859 1.00 85.56 157 GLY A N 1
ATOM 1289 C CA . GLY A 1 157 ? 4.724 -5.943 -5.108 1.00 85.56 157 GLY A CA 1
ATOM 1290 C C . GLY A 1 157 ? 6.170 -6.405 -5.306 1.00 85.56 157 GLY A C 1
ATOM 1291 O O . GLY A 1 157 ? 6.920 -6.748 -4.388 1.00 85.56 157 GLY A O 1
ATOM 1292 N N . GLY A 1 158 ? 6.594 -6.401 -6.573 1.00 87.06 158 GLY A N 1
ATOM 1293 C CA . GLY A 1 158 ? 7.975 -6.701 -6.954 1.00 87.06 158 GLY A CA 1
ATOM 1294 C C . GLY A 1 158 ? 8.436 -8.115 -6.585 1.00 87.06 158 GLY A C 1
ATOM 1295 O O . GLY A 1 158 ? 9.637 -8.313 -6.404 1.00 87.06 158 GLY A O 1
ATOM 1296 N N . GLY A 1 159 ? 7.520 -9.077 -6.460 1.00 91.62 159 GLY A N 1
ATOM 1297 C CA . GLY A 1 159 ? 7.821 -10.465 -6.112 1.00 91.62 159 GLY A CA 1
ATOM 1298 C C . GLY A 1 159 ? 8.122 -10.720 -4.645 1.00 91.62 159 GLY A C 1
ATOM 1299 O O . GLY A 1 159 ? 8.491 -11.845 -4.325 1.00 91.62 159 GLY A O 1
ATOM 1300 N N . TRP A 1 160 ? 8.001 -9.723 -3.762 1.00 95.44 160 TRP A N 1
ATOM 1301 C CA . TRP A 1 160 ? 8.236 -9.909 -2.331 1.00 95.44 160 TRP A CA 1
ATOM 1302 C C . TRP A 1 160 ? 7.008 -10.493 -1.636 1.00 95.44 160 TRP A C 1
ATOM 1304 O O . TRP A 1 160 ? 5.892 -10.022 -1.828 1.00 95.44 160 TRP A O 1
ATOM 1314 N N . VAL A 1 161 ? 7.223 -11.494 -0.793 1.00 94.81 161 VAL A N 1
ATOM 1315 C CA . VAL A 1 161 ? 6.203 -12.125 0.048 1.00 94.81 161 VAL A CA 1
ATOM 1316 C C . VAL A 1 161 ? 6.791 -12.398 1.426 1.00 94.81 161 VAL A C 1
ATOM 1318 O O . VAL A 1 161 ? 7.975 -12.723 1.548 1.00 94.81 161 VAL A O 1
ATOM 1321 N N . ARG A 1 162 ? 5.995 -12.246 2.486 1.00 92.12 162 ARG A N 1
ATOM 1322 C CA . ARG A 1 162 ? 6.442 -12.608 3.835 1.00 92.12 162 ARG A CA 1
ATOM 1323 C C . ARG A 1 162 ? 6.566 -14.115 3.962 1.00 92.12 162 ARG A C 1
ATOM 1325 O O . ARG A 1 162 ? 5.778 -14.858 3.382 1.00 92.12 162 ARG A O 1
ATOM 1332 N N . ALA A 1 163 ? 7.502 -14.570 4.787 1.00 91.38 163 ALA A N 1
ATOM 1333 C CA . ALA A 1 163 ? 7.665 -15.997 5.052 1.00 91.38 163 ALA A CA 1
ATOM 1334 C C . ALA A 1 163 ? 6.373 -16.648 5.587 1.00 91.38 163 ALA A C 1
ATOM 1336 O O . ALA A 1 163 ? 6.035 -17.761 5.193 1.00 91.38 163 ALA A O 1
ATOM 1337 N N . GLU A 1 164 ? 5.606 -15.929 6.417 1.00 89.50 164 GLU A N 1
ATOM 1338 C CA . GLU A 1 164 ? 4.317 -16.396 6.953 1.00 89.50 164 GLU A CA 1
ATOM 1339 C C . GLU A 1 164 ? 3.211 -16.524 5.888 1.00 89.50 164 GLU A C 1
ATOM 1341 O O . GLU A 1 164 ? 2.342 -17.391 6.007 1.00 89.50 164 GLU A O 1
ATOM 1346 N N . ASP A 1 165 ? 3.290 -15.729 4.818 1.00 93.50 165 ASP A N 1
ATOM 1347 C CA . ASP A 1 165 ? 2.289 -15.670 3.748 1.00 93.50 165 ASP A CA 1
ATOM 1348 C C . ASP A 1 165 ? 2.634 -16.561 2.549 1.00 93.50 165 ASP A C 1
ATOM 1350 O O . ASP A 1 165 ? 1.785 -16.798 1.690 1.00 93.50 165 ASP A O 1
ATOM 1354 N N . LEU A 1 166 ? 3.849 -17.119 2.505 1.00 92.88 166 LEU A N 1
ATOM 1355 C CA . LEU A 1 166 ? 4.329 -17.955 1.402 1.00 92.88 166 LEU A CA 1
ATOM 1356 C C . LEU A 1 166 ? 3.408 -19.157 1.121 1.00 92.88 166 LEU A C 1
ATOM 1358 O O . LEU A 1 166 ? 3.228 -19.540 -0.030 1.00 92.88 166 LEU A O 1
ATOM 1362 N N . ASN A 1 167 ? 2.772 -19.713 2.160 1.00 92.00 167 ASN A N 1
ATOM 1363 C CA . ASN A 1 167 ? 1.818 -20.821 2.022 1.00 92.00 167 ASN A CA 1
ATOM 1364 C C . ASN A 1 167 ? 0.566 -20.440 1.217 1.00 92.00 167 ASN A C 1
ATOM 1366 O O . ASN A 1 167 ? -0.045 -21.305 0.589 1.00 92.00 167 ASN A O 1
ATOM 1370 N N . ASN A 1 168 ? 0.182 -19.163 1.239 1.00 92.88 168 ASN A N 1
ATOM 1371 C CA . ASN A 1 168 ? -0.997 -18.650 0.545 1.00 92.88 168 ASN A CA 1
ATOM 1372 C C . ASN A 1 168 ? -0.676 -18.178 -0.879 1.00 92.88 168 ASN A C 1
ATOM 1374 O O . ASN A 1 168 ? -1.600 -17.960 -1.660 1.00 92.88 168 ASN A O 1
ATOM 1378 N N . LEU A 1 169 ? 0.607 -18.021 -1.222 1.00 94.56 169 LEU A N 1
ATOM 1379 C CA . LEU A 1 169 ? 1.025 -17.655 -2.567 1.00 94.56 169 LEU A CA 1
ATOM 1380 C C . LEU A 1 169 ? 0.989 -18.900 -3.454 1.00 94.56 169 LEU A C 1
ATOM 1382 O O . LEU A 1 169 ? 1.793 -19.820 -3.297 1.00 94.56 169 LEU A O 1
ATOM 1386 N N . LEU A 1 170 ? 0.022 -18.933 -4.366 1.00 93.38 170 LEU A N 1
ATOM 1387 C CA . LEU A 1 170 ? -0.217 -20.063 -5.258 1.00 93.38 170 LEU A CA 1
ATOM 1388 C C . LEU A 1 170 ? 0.365 -19.801 -6.645 1.00 93.38 170 LEU A C 1
ATOM 1390 O O . LEU A 1 170 ? 0.406 -18.665 -7.111 1.00 93.38 170 LEU A O 1
ATOM 1394 N N . PHE A 1 171 ? 0.748 -20.874 -7.325 1.00 89.06 171 PHE A N 1
ATOM 1395 C CA . PHE A 1 171 ? 1.108 -20.852 -8.735 1.00 89.06 171 PHE A CA 1
ATOM 1396 C C . PHE A 1 171 ? -0.125 -20.514 -9.594 1.00 89.06 171 PHE A C 1
ATOM 1398 O O . PHE A 1 171 ? -1.170 -21.169 -9.483 1.00 89.06 171 PHE A O 1
ATOM 1405 N N . THR A 1 172 ? -0.005 -19.494 -10.443 1.00 87.12 172 THR A N 1
ATOM 1406 C CA . THR A 1 172 ? -1.053 -18.973 -11.333 1.00 87.12 172 THR A CA 1
ATOM 1407 C C . THR A 1 172 ? -0.763 -19.303 -12.799 1.00 87.12 172 THR A C 1
ATOM 1409 O O . THR A 1 172 ? 0.282 -19.852 -13.155 1.00 87.12 172 THR A O 1
ATOM 1412 N N . ALA A 1 173 ? -1.714 -18.971 -13.678 1.00 82.75 173 ALA A N 1
ATOM 1413 C CA . ALA A 1 173 ? -1.578 -19.179 -15.119 1.00 82.75 173 ALA A CA 1
ATOM 1414 C C . ALA A 1 173 ? -0.423 -18.375 -15.743 1.00 82.75 173 ALA A C 1
ATOM 1416 O O . ALA A 1 173 ? 0.068 -18.757 -16.803 1.00 82.75 173 ALA A O 1
ATOM 1417 N N . ASP A 1 174 ? 0.047 -17.313 -15.088 1.00 82.06 174 ASP A N 1
ATOM 1418 C CA . ASP A 1 174 ? 1.123 -16.458 -15.608 1.00 82.06 174 ASP A CA 1
ATOM 1419 C C . ASP A 1 174 ? 2.491 -17.124 -15.497 1.00 82.06 174 ASP A C 1
ATOM 1421 O O . ASP A 1 174 ? 3.430 -16.741 -16.192 1.00 82.06 174 ASP A O 1
ATOM 1425 N N . GLN A 1 175 ? 2.606 -18.131 -14.628 1.00 87.19 175 GLN A N 1
ATOM 1426 C CA . GLN A 1 175 ? 3.809 -18.944 -14.498 1.00 87.19 175 GLN A CA 1
ATOM 1427 C C . GLN A 1 175 ? 3.716 -20.257 -15.295 1.00 87.19 175 GLN A C 1
ATOM 1429 O O . GLN A 1 175 ? 4.642 -21.069 -15.267 1.00 87.19 175 GLN A O 1
ATOM 1434 N N . ASP A 1 176 ? 2.628 -20.481 -16.042 1.00 81.69 176 ASP A N 1
ATOM 1435 C CA . ASP A 1 176 ? 2.475 -21.671 -16.877 1.00 81.69 176 ASP A CA 1
ATOM 1436 C C . ASP A 1 176 ? 3.556 -21.739 -17.970 1.00 81.69 176 ASP A C 1
ATOM 1438 O O . ASP A 1 176 ? 3.692 -20.851 -18.814 1.00 81.69 176 ASP A O 1
ATOM 1442 N N . GLY A 1 177 ? 4.307 -22.841 -17.988 1.00 78.44 177 GLY A N 1
ATOM 1443 C CA . GLY A 1 177 ? 5.427 -23.054 -18.907 1.00 78.44 177 GLY A CA 1
ATOM 1444 C C . GLY A 1 177 ? 6.777 -22.537 -18.410 1.00 78.44 177 GLY A C 1
ATOM 1445 O O . GLY A 1 177 ? 7.783 -22.800 -19.067 1.00 78.44 177 GLY A O 1
ATOM 1446 N N . HIS A 1 178 ? 6.832 -21.863 -17.260 1.00 87.81 178 HIS A N 1
ATOM 1447 C CA . HIS A 1 178 ? 8.099 -21.569 -16.595 1.00 87.81 178 HIS A CA 1
ATOM 1448 C C . HIS A 1 178 ? 8.688 -22.863 -16.029 1.00 87.81 178 HIS A C 1
ATOM 1450 O O . HIS A 1 178 ? 8.005 -23.599 -15.330 1.00 87.81 178 HIS A O 1
ATOM 1456 N N . ASN A 1 179 ? 9.952 -23.157 -16.325 1.00 87.06 179 ASN A N 1
ATOM 1457 C CA . ASN A 1 179 ? 10.636 -24.376 -15.880 1.00 87.06 179 ASN A CA 1
ATOM 1458 C C . ASN A 1 179 ? 11.697 -24.114 -14.798 1.00 87.06 179 ASN A C 1
ATOM 1460 O O . ASN A 1 179 ? 12.346 -25.060 -14.357 1.00 87.06 179 ASN A O 1
ATOM 1464 N N . THR A 1 180 ? 11.841 -22.868 -14.345 1.00 89.44 180 THR A N 1
ATOM 1465 C CA . THR A 1 180 ? 12.793 -22.468 -13.307 1.00 89.44 180 THR A CA 1
ATOM 1466 C C . THR A 1 180 ? 12.135 -21.497 -12.323 1.00 89.44 180 THR A C 1
ATOM 1468 O O . THR A 1 180 ? 11.401 -20.586 -12.717 1.00 89.44 180 THR A O 1
ATOM 1471 N N . VAL A 1 181 ? 12.431 -21.661 -11.030 1.00 92.81 181 VAL A N 1
ATOM 1472 C CA . VAL A 1 181 ? 12.077 -20.707 -9.962 1.00 92.81 181 VAL A CA 1
ATOM 1473 C C . VAL A 1 181 ? 13.362 -20.187 -9.338 1.00 92.81 181 VAL A C 1
ATOM 1475 O O . VAL A 1 181 ? 14.252 -20.968 -9.007 1.00 92.81 181 VAL A O 1
ATOM 1478 N N . TYR A 1 182 ? 13.430 -18.872 -9.164 1.00 93.31 182 TYR A N 1
ATOM 1479 C CA . TYR A 1 182 ? 14.476 -18.164 -8.445 1.00 93.31 182 TYR A CA 1
ATOM 1480 C C . TYR A 1 182 ? 13.893 -17.597 -7.149 1.00 93.31 182 TYR A C 1
ATOM 1482 O O . TYR A 1 182 ? 12.795 -17.034 -7.149 1.00 93.31 182 TYR A O 1
ATOM 1490 N N . VAL A 1 183 ? 14.644 -17.713 -6.058 1.00 94.19 183 VAL A N 1
ATOM 1491 C CA . VAL A 1 183 ? 14.276 -17.232 -4.724 1.00 94.19 183 VAL A CA 1
ATOM 1492 C C . VAL A 1 183 ? 15.437 -16.438 -4.136 1.00 94.19 183 VAL A C 1
ATOM 1494 O O . VAL A 1 183 ? 16.588 -16.871 -4.190 1.00 94.19 183 VAL A O 1
ATOM 1497 N N . GLN A 1 184 ? 15.135 -15.277 -3.563 1.00 93.19 184 GLN A N 1
ATOM 1498 C CA . GLN A 1 184 ? 16.065 -14.476 -2.771 1.00 93.19 184 GLN A CA 1
ATOM 1499 C C . GLN A 1 184 ? 15.451 -14.225 -1.392 1.00 93.19 184 GLN A C 1
ATOM 1501 O O . GLN A 1 184 ? 14.384 -13.624 -1.291 1.00 93.19 184 GLN A O 1
ATOM 1506 N N . SER A 1 185 ? 16.111 -14.665 -0.324 1.00 91.75 185 SER A N 1
ATOM 1507 C CA . SER A 1 185 ? 15.656 -14.422 1.048 1.00 91.75 185 SER A CA 1
ATOM 1508 C C . SER A 1 185 ? 16.035 -13.024 1.549 1.00 91.75 185 SER A C 1
ATOM 1510 O O . SER A 1 185 ? 16.991 -12.396 1.077 1.00 91.75 185 SER A O 1
ATOM 1512 N N . TYR A 1 186 ? 15.266 -12.515 2.511 1.00 87.31 186 TYR A N 1
ATOM 1513 C CA . TYR A 1 186 ? 15.587 -11.304 3.259 1.00 87.31 186 TYR A CA 1
ATOM 1514 C C . TYR A 1 186 ? 15.186 -11.410 4.736 1.00 87.31 186 TYR A C 1
ATOM 1516 O O . TYR A 1 186 ? 14.050 -11.756 5.087 1.00 87.31 186 TYR A O 1
ATOM 1524 N N . SER A 1 187 ? 16.103 -11.006 5.612 1.00 83.44 187 SER A N 1
ATOM 1525 C CA . SER A 1 187 ? 15.835 -10.759 7.032 1.00 83.44 187 SER A CA 1
ATOM 1526 C C . SER A 1 187 ? 16.475 -9.447 7.501 1.00 83.44 187 SER A C 1
ATOM 1528 O O . SER A 1 187 ? 17.470 -8.997 6.921 1.00 83.44 187 SER A O 1
ATOM 1530 N N . PRO A 1 188 ? 15.927 -8.791 8.542 1.00 74.00 188 PRO A N 1
ATOM 1531 C CA . PRO A 1 188 ? 16.529 -7.595 9.128 1.00 74.00 188 PRO A CA 1
ATOM 1532 C C . PRO A 1 188 ? 17.969 -7.820 9.600 1.00 74.00 188 PRO A C 1
ATOM 1534 O O . PRO A 1 188 ? 18.796 -6.913 9.504 1.00 74.00 188 PRO A O 1
ATOM 1537 N N . GLU A 1 189 ? 18.260 -9.017 10.105 1.00 69.94 189 GLU A N 1
ATOM 1538 C CA . GLU A 1 189 ? 19.554 -9.398 10.660 1.00 69.94 189 GLU A CA 1
ATOM 1539 C C . GLU A 1 189 ? 20.576 -9.753 9.572 1.00 69.94 189 GLU A C 1
ATOM 1541 O O . GLU A 1 189 ? 21.757 -9.442 9.730 1.00 69.94 189 GLU A O 1
ATOM 1546 N N . GLN A 1 190 ? 20.145 -10.381 8.471 1.00 67.19 190 GLN A N 1
ATOM 1547 C CA . GLN A 1 190 ? 21.051 -10.919 7.445 1.00 67.19 190 GLN A CA 1
ATOM 1548 C C . GLN A 1 190 ? 21.097 -10.075 6.162 1.00 67.19 190 GLN A C 1
ATOM 1550 O O . GLN A 1 190 ? 22.021 -10.215 5.362 1.00 67.19 190 GLN A O 1
ATOM 1555 N N . GLY A 1 191 ? 20.148 -9.157 5.965 1.00 76.94 191 GLY A N 1
ATOM 1556 C CA . GLY A 1 191 ? 20.011 -8.414 4.716 1.00 76.94 191 GLY A CA 1
ATOM 1557 C C . GLY A 1 191 ? 19.440 -9.286 3.596 1.00 76.94 191 GLY A C 1
ATOM 1558 O O . GLY A 1 191 ? 18.699 -10.228 3.856 1.00 76.94 191 GLY A O 1
ATOM 1559 N N . LYS A 1 192 ? 19.720 -8.929 2.335 1.00 84.06 192 LYS A N 1
ATOM 1560 C CA . LYS A 1 192 ? 19.285 -9.715 1.168 1.00 84.06 192 LYS A CA 1
ATOM 1561 C C . LYS A 1 192 ? 20.296 -10.825 0.896 1.00 84.06 192 LYS A C 1
ATOM 1563 O O . LYS A 1 192 ? 21.475 -10.515 0.733 1.00 84.06 192 LYS A O 1
ATOM 1568 N N . GLY A 1 193 ? 19.827 -12.064 0.802 1.00 81.31 193 GLY A N 1
ATOM 1569 C CA . GLY A 1 193 ? 20.628 -13.196 0.342 1.00 81.31 193 GLY A CA 1
ATOM 1570 C C . GLY A 1 193 ? 20.928 -13.129 -1.158 1.00 81.31 193 GLY A C 1
ATOM 1571 O O . GLY A 1 193 ? 20.417 -12.268 -1.878 1.00 81.31 193 GLY A O 1
ATOM 1572 N N . ASP A 1 194 ? 21.745 -14.054 -1.652 1.00 84.50 194 ASP A N 1
ATOM 1573 C CA . ASP A 1 194 ? 21.936 -14.243 -3.091 1.00 84.50 194 ASP A CA 1
ATOM 1574 C C . ASP A 1 194 ? 20.719 -14.932 -3.726 1.00 84.50 194 ASP A C 1
ATOM 1576 O O . ASP A 1 194 ? 19.945 -15.616 -3.054 1.00 84.50 194 ASP A O 1
ATOM 1580 N N . TRP A 1 195 ? 20.543 -14.755 -5.038 1.00 89.81 195 TRP A N 1
ATOM 1581 C CA . TRP A 1 195 ? 19.522 -15.489 -5.785 1.00 89.81 195 TRP A CA 1
ATOM 1582 C C . TRP A 1 195 ? 19.901 -16.965 -5.896 1.00 89.81 195 TRP A C 1
ATOM 1584 O O . TRP A 1 195 ? 20.932 -17.311 -6.477 1.00 89.81 195 TRP A O 1
ATOM 1594 N N . GLN A 1 196 ? 19.026 -17.829 -5.399 1.00 91.25 196 GLN A N 1
ATOM 1595 C CA . GLN A 1 196 ? 19.115 -19.281 -5.527 1.00 91.25 196 GLN A CA 1
ATOM 1596 C C . GLN A 1 196 ? 18.035 -19.757 -6.499 1.00 91.25 196 GLN A C 1
ATOM 1598 O O . GLN A 1 196 ? 17.005 -19.101 -6.632 1.00 91.25 196 GLN A O 1
ATOM 1603 N N . HIS A 1 197 ? 18.262 -20.851 -7.224 1.00 90.94 197 HIS A N 1
ATOM 1604 C CA . HIS A 1 197 ? 17.291 -21.344 -8.202 1.00 90.94 197 HIS A CA 1
ATOM 1605 C C . HIS A 1 197 ? 17.328 -22.854 -8.355 1.00 90.94 197 HIS A C 1
ATOM 1607 O O . HIS A 1 197 ? 18.330 -23.498 -8.038 1.00 90.94 197 HIS A O 1
ATOM 1613 N N . ASN A 1 198 ? 16.241 -23.390 -8.898 1.00 89.12 198 ASN A N 1
ATOM 1614 C CA . ASN A 1 198 ? 16.165 -24.772 -9.333 1.00 89.12 198 ASN A CA 1
ATOM 1615 C C . ASN A 1 198 ? 15.493 -24.882 -10.704 1.00 89.12 198 ASN A C 1
ATOM 1617 O O . ASN A 1 198 ? 14.441 -24.287 -10.943 1.00 89.12 198 ASN A O 1
ATOM 1621 N N . ASP A 1 199 ? 16.105 -25.696 -11.563 1.00 86.25 199 ASP A N 1
ATOM 1622 C CA . ASP A 1 199 ? 15.667 -25.978 -12.925 1.00 86.25 199 ASP A CA 1
ATOM 1623 C C . ASP A 1 199 ? 14.905 -27.314 -12.969 1.00 86.25 199 ASP A C 1
ATOM 1625 O O . ASP A 1 199 ? 15.489 -28.392 -12.830 1.00 86.25 199 ASP A O 1
ATOM 1629 N N . TRP A 1 200 ? 13.601 -27.287 -13.241 1.00 81.81 200 TRP A N 1
ATOM 1630 C CA . TRP A 1 200 ? 12.773 -28.485 -13.444 1.00 81.81 200 TRP A CA 1
ATOM 1631 C C . TRP A 1 200 ? 12.809 -28.967 -14.908 1.00 81.81 200 TRP A C 1
ATOM 1633 O O . TRP A 1 200 ? 11.787 -29.267 -15.522 1.00 81.81 200 TRP A O 1
ATOM 1643 N N . GLN A 1 201 ? 14.002 -29.063 -15.502 1.00 58.41 201 GLN A N 1
ATOM 1644 C CA . GLN A 1 201 ? 14.174 -29.322 -16.943 1.00 58.41 201 GLN A CA 1
ATOM 1645 C C . GLN A 1 201 ? 13.768 -30.730 -17.428 1.00 58.41 201 GLN A C 1
ATOM 1647 O O . GLN A 1 201 ? 13.579 -30.934 -18.627 1.00 58.41 201 GLN A O 1
ATOM 1652 N N . GLU A 1 202 ? 13.623 -31.726 -16.549 1.00 51.19 202 GLU A N 1
ATOM 1653 C CA . GLU A 1 202 ? 13.392 -33.123 -16.974 1.00 51.19 202 GLU A CA 1
ATOM 1654 C C . GLU A 1 202 ? 11.931 -33.585 -16.905 1.00 51.19 202 GLU A C 1
ATOM 1656 O O . GLU A 1 202 ? 11.612 -34.745 -17.197 1.00 51.19 202 GLU A O 1
ATOM 1661 N N . SER A 1 203 ? 11.019 -32.696 -16.537 1.00 48.19 203 SER A N 1
ATOM 1662 C CA . SER A 1 203 ? 9.728 -33.093 -16.023 1.00 48.19 203 SER A CA 1
ATOM 1663 C C . SER A 1 203 ? 8.621 -32.426 -16.875 1.00 48.19 203 SER A C 1
ATOM 1665 O O . SER A 1 203 ? 8.471 -31.214 -16.941 1.00 48.19 203 SER A O 1
ATOM 1667 N N . ARG A 1 204 ? 7.827 -33.243 -17.593 1.00 46.38 204 ARG A N 1
ATOM 1668 C CA . ARG A 1 204 ? 6.597 -32.833 -18.317 1.00 46.38 204 ARG A CA 1
ATOM 1669 C C . ARG A 1 204 ? 5.459 -32.434 -17.358 1.00 46.38 204 ARG A C 1
ATOM 1671 O O . ARG A 1 204 ? 4.371 -32.990 -17.438 1.00 46.38 204 ARG A O 1
ATOM 1678 N N . TYR A 1 205 ? 5.747 -31.598 -16.371 1.00 50.41 205 TYR A N 1
ATOM 1679 C CA . TYR A 1 205 ? 4.872 -31.416 -15.212 1.00 50.41 205 TYR A CA 1
ATOM 1680 C C . TYR A 1 205 ? 3.912 -30.228 -15.378 1.00 50.41 205 TYR A C 1
ATOM 1682 O O . TYR A 1 205 ? 2.907 -30.158 -14.689 1.00 50.41 205 TYR A O 1
ATOM 1690 N N . PHE A 1 206 ? 4.112 -29.390 -16.397 1.00 51.59 206 PHE A N 1
ATOM 1691 C CA . PHE A 1 206 ? 3.170 -28.334 -16.787 1.00 51.59 206 PHE A CA 1
ATOM 1692 C C . PHE A 1 206 ? 2.153 -28.822 -17.837 1.00 51.59 206 PHE A C 1
ATOM 1694 O O . PHE A 1 206 ? 1.950 -28.182 -18.869 1.00 51.59 206 PHE A O 1
ATOM 1701 N N . ASP A 1 207 ? 1.543 -29.994 -17.623 1.00 40.91 207 ASP A N 1
ATOM 1702 C CA . ASP A 1 207 ? 0.473 -30.496 -18.499 1.00 40.91 207 ASP A CA 1
ATOM 1703 C C . ASP A 1 207 ? -0.834 -29.724 -18.211 1.00 40.91 207 ASP A C 1
ATOM 1705 O O . ASP A 1 207 ? -1.690 -30.138 -17.426 1.00 40.91 207 ASP A O 1
ATOM 1709 N N . SER A 1 208 ? -0.989 -28.577 -18.875 1.00 40.50 208 SER A N 1
ATOM 1710 C CA . SER A 1 208 ? -2.273 -27.887 -19.043 1.00 40.50 208 SER A CA 1
ATOM 1711 C C . SER A 1 208 ? -3.257 -28.798 -19.810 1.00 40.50 208 SER A C 1
ATOM 1713 O O . SER A 1 208 ? -2.824 -29.547 -20.694 1.00 40.50 208 SER A O 1
ATOM 1715 N N . PRO A 1 209 ? -4.571 -28.812 -19.497 1.00 38.47 209 PRO A N 1
ATOM 1716 C CA . PRO A 1 209 ? -5.536 -29.698 -20.152 1.00 38.47 209 PRO A CA 1
ATOM 1717 C C . PRO A 1 209 ? -5.457 -29.610 -21.687 1.00 38.47 209 PRO A C 1
ATOM 1719 O O . PRO A 1 209 ? -5.547 -28.530 -22.257 1.00 38.47 209 PRO A O 1
ATOM 1722 N N . GLU A 1 210 ? -5.286 -30.774 -22.331 1.00 37.69 210 GLU A N 1
ATOM 1723 C CA . GLU A 1 210 ? -4.999 -30.985 -23.761 1.00 37.69 210 GLU A CA 1
ATOM 1724 C C . GLU A 1 210 ? -5.644 -29.956 -24.722 1.00 37.69 210 GLU A C 1
ATOM 1726 O O . GLU A 1 210 ? -6.765 -30.140 -25.205 1.00 37.69 210 GLU A O 1
ATOM 1731 N N . PHE A 1 211 ? -4.894 -28.916 -25.098 1.00 39.56 211 PHE A N 1
ATOM 1732 C CA . PHE A 1 211 ? -5.103 -28.211 -26.365 1.00 39.56 211 PHE A CA 1
ATOM 1733 C C . PHE A 1 211 ? -4.507 -29.056 -27.509 1.00 39.56 211 PHE A C 1
ATOM 1735 O O . PHE A 1 211 ? -3.545 -29.794 -27.287 1.00 39.56 211 PHE A O 1
ATOM 1742 N N . PRO A 1 212 ? -5.028 -28.997 -28.751 1.00 39.09 212 PRO A N 1
ATOM 1743 C CA . PRO A 1 212 ? -4.482 -29.787 -29.853 1.00 39.09 212 PRO A CA 1
ATOM 1744 C C . PRO A 1 212 ? -2.992 -29.461 -30.075 1.00 39.09 212 PRO A C 1
ATOM 1746 O O . PRO A 1 212 ? -2.665 -28.384 -30.566 1.00 39.09 212 PRO A O 1
ATOM 1749 N N . GLU A 1 213 ? -2.103 -30.412 -29.756 1.00 37.91 213 GLU A N 1
ATOM 1750 C CA . GLU A 1 213 ? -0.620 -30.337 -29.716 1.00 37.91 213 GLU A CA 1
ATOM 1751 C C . GLU A 1 213 ? 0.095 -29.805 -30.988 1.00 37.91 213 GLU A C 1
ATOM 1753 O O . GLU A 1 213 ? 1.322 -29.782 -31.065 1.00 37.91 213 GLU A O 1
ATOM 1758 N N . ALA A 1 214 ? -0.613 -29.386 -32.036 1.00 38.06 214 ALA A N 1
ATOM 1759 C CA . ALA A 1 214 ? -0.028 -29.123 -33.350 1.00 38.06 214 ALA A CA 1
ATOM 1760 C C . ALA A 1 214 ? 0.568 -27.714 -33.551 1.00 38.06 214 ALA A C 1
ATOM 1762 O O . ALA A 1 214 ? 0.929 -27.391 -34.683 1.00 38.06 214 ALA A O 1
ATOM 1763 N N . VAL A 1 215 ? 0.652 -26.858 -32.524 1.00 43.75 215 VAL A N 1
ATOM 1764 C CA . VAL A 1 215 ? 0.792 -25.407 -32.766 1.00 43.75 215 VAL A CA 1
ATOM 1765 C C . VAL A 1 215 ? 1.885 -24.681 -31.954 1.00 43.75 215 VAL A C 1
ATOM 1767 O O . VAL A 1 215 ? 2.263 -23.570 -32.313 1.00 43.75 215 VAL A O 1
ATOM 1770 N N . LEU A 1 216 ? 2.501 -25.299 -30.943 1.00 34.00 216 LEU A N 1
ATOM 1771 C CA . LEU A 1 216 ? 3.417 -24.593 -30.023 1.00 34.00 216 LEU A CA 1
ATOM 1772 C C . LEU A 1 216 ? 4.907 -24.533 -30.426 1.00 34.00 216 LEU A C 1
ATOM 1774 O O . LEU A 1 216 ? 5.717 -24.006 -29.672 1.00 34.00 216 LEU A O 1
ATOM 1778 N N . HIS A 1 217 ? 5.310 -25.005 -31.611 1.00 34.25 217 HIS A N 1
ATOM 1779 C CA . HIS A 1 217 ? 6.734 -25.036 -31.983 1.00 34.25 217 HIS A CA 1
ATOM 1780 C C . HIS A 1 217 ? 7.036 -24.381 -33.336 1.00 34.25 217 HIS A C 1
ATOM 1782 O O . HIS A 1 217 ? 7.096 -25.071 -34.351 1.00 34.25 217 HIS A O 1
ATOM 1788 N N . SER A 1 218 ? 7.271 -23.061 -33.334 1.00 31.11 218 SER A N 1
ATOM 1789 C CA . SER A 1 218 ? 8.382 -22.384 -34.041 1.00 31.11 218 SER A CA 1
ATOM 1790 C C . SER A 1 218 ? 8.153 -20.867 -34.119 1.00 31.11 218 SER A C 1
ATOM 1792 O O . SER A 1 218 ? 7.190 -20.436 -34.750 1.00 31.11 218 SER A O 1
ATOM 1794 N N . PHE A 1 219 ? 9.075 -20.060 -33.585 1.00 30.73 219 PHE A N 1
ATOM 1795 C CA . PHE A 1 219 ? 9.212 -18.640 -33.930 1.00 30.73 219 PHE A CA 1
ATOM 1796 C C . PHE A 1 219 ? 10.221 -18.488 -35.084 1.00 30.73 219 PHE A C 1
ATOM 1798 O O . PHE A 1 219 ? 11.395 -18.820 -34.905 1.00 30.73 219 PHE A O 1
ATOM 1805 N N . PRO A 1 220 ? 9.837 -17.987 -36.272 1.00 30.36 220 PRO A N 1
ATOM 1806 C CA . PRO A 1 220 ? 10.793 -17.485 -37.245 1.00 30.36 220 PRO A CA 1
ATOM 1807 C C . PRO A 1 220 ? 11.036 -15.987 -37.020 1.00 30.36 220 PRO A C 1
ATOM 1809 O O . PRO A 1 220 ? 10.129 -15.166 -37.111 1.00 30.36 220 PRO A O 1
ATOM 1812 N N . SER A 1 221 ? 12.296 -15.625 -36.794 1.00 31.67 221 SER A N 1
ATOM 1813 C CA . SER A 1 221 ? 12.812 -14.263 -36.610 1.00 31.67 221 SER A CA 1
ATOM 1814 C C . SER A 1 221 ? 12.868 -13.437 -37.909 1.00 31.67 221 SER A C 1
ATOM 1816 O O . SER A 1 221 ? 13.895 -12.845 -38.248 1.00 31.67 221 SER A O 1
ATOM 1818 N N . GLN A 1 222 ? 11.777 -13.387 -38.679 1.00 30.77 222 GLN A N 1
ATOM 1819 C CA . GLN A 1 222 ? 11.681 -12.505 -39.848 1.00 30.77 222 GLN A CA 1
ATOM 1820 C C . GLN A 1 222 ? 10.361 -11.739 -39.896 1.00 30.77 222 GLN A C 1
ATOM 1822 O O . GLN A 1 222 ? 9.289 -12.321 -40.012 1.00 30.77 222 GLN A O 1
ATOM 1827 N N . VAL A 1 223 ? 10.499 -10.411 -39.899 1.00 34.81 223 VAL A N 1
ATOM 1828 C CA . VAL A 1 223 ? 9.467 -9.414 -40.200 1.00 34.81 223 VAL A CA 1
ATOM 1829 C C . VAL A 1 223 ? 8.757 -9.792 -41.507 1.00 34.81 223 VAL A C 1
ATOM 1831 O O . VAL A 1 223 ? 9.334 -9.669 -42.592 1.00 34.81 223 VAL A O 1
ATOM 1834 N N . MET A 1 224 ? 7.512 -10.268 -41.419 1.00 30.25 224 MET A N 1
ATOM 1835 C CA . MET A 1 224 ? 6.639 -10.493 -42.575 1.00 30.25 224 MET A CA 1
ATOM 1836 C C . MET A 1 224 ? 5.522 -9.446 -42.609 1.00 30.25 224 MET A C 1
ATOM 1838 O O . MET A 1 224 ? 4.947 -9.083 -41.590 1.00 30.25 224 MET A O 1
ATOM 1842 N N . GLN A 1 225 ? 5.272 -8.936 -43.817 1.00 35.59 225 GLN A N 1
ATOM 1843 C CA . GLN A 1 225 ? 4.299 -7.891 -44.140 1.00 35.59 225 GLN A CA 1
ATOM 1844 C C . GLN A 1 225 ? 2.872 -8.223 -43.687 1.00 35.59 225 GLN A C 1
ATOM 1846 O O . GLN A 1 225 ? 2.427 -9.360 -43.837 1.00 35.59 225 GLN A O 1
ATOM 1851 N N . ALA A 1 226 ? 2.158 -7.177 -43.256 1.00 35.94 226 ALA A N 1
ATOM 1852 C CA . ALA A 1 226 ? 0.731 -7.176 -42.950 1.00 35.94 226 ALA A CA 1
ATOM 1853 C C . ALA A 1 226 ? -0.110 -7.880 -44.032 1.00 35.94 226 ALA A C 1
ATOM 1855 O O . ALA A 1 226 ? 0.043 -7.620 -45.231 1.00 35.94 226 ALA A O 1
ATOM 1856 N N . ASN A 1 227 ? -1.009 -8.758 -43.589 1.00 41.59 227 ASN A N 1
ATOM 1857 C CA . ASN A 1 227 ? -2.042 -9.380 -44.410 1.00 41.59 227 ASN A CA 1
ATOM 1858 C C . ASN A 1 227 ? -3.302 -8.481 -44.370 1.00 41.59 227 ASN A C 1
ATOM 1860 O O . ASN A 1 227 ? -3.640 -8.007 -43.289 1.00 41.59 227 ASN A O 1
ATOM 1864 N N . PRO A 1 228 ? -3.989 -8.207 -45.493 1.00 46.34 228 PRO A N 1
ATOM 1865 C CA . PRO A 1 228 ? -4.942 -7.096 -45.602 1.00 46.34 228 PRO A CA 1
ATOM 1866 C C . PRO A 1 228 ? -6.362 -7.349 -45.057 1.00 46.34 228 PRO A C 1
ATOM 1868 O O . PRO A 1 228 ? -7.229 -6.526 -45.318 1.00 46.34 228 PRO A O 1
ATOM 1871 N N . ASP A 1 229 ? -6.621 -8.451 -44.345 1.00 54.38 229 ASP A N 1
ATOM 1872 C CA . ASP A 1 229 ? -7.999 -8.901 -44.062 1.00 54.38 229 ASP A CA 1
ATOM 1873 C C . ASP A 1 229 ? -8.465 -8.698 -42.602 1.00 54.38 229 ASP A C 1
ATOM 1875 O O . ASP A 1 229 ? -9.603 -9.023 -42.287 1.00 54.38 229 ASP A O 1
ATOM 1879 N N . ILE A 1 230 ? -7.622 -8.165 -41.708 1.00 54.06 230 ILE A N 1
ATOM 1880 C CA . ILE A 1 230 ? -8.028 -7.732 -40.357 1.00 54.06 230 ILE A CA 1
ATOM 1881 C C . ILE A 1 230 ? -7.619 -6.266 -40.212 1.00 54.06 230 ILE A C 1
ATOM 1883 O O . ILE A 1 230 ? -6.430 -5.942 -40.208 1.00 54.06 230 ILE A O 1
ATOM 1887 N N . GLU A 1 231 ? -8.607 -5.374 -40.155 1.00 60.62 231 GLU A N 1
ATOM 1888 C CA . GLU A 1 231 ? -8.394 -3.928 -40.070 1.00 60.62 231 GLU A CA 1
ATOM 1889 C C . GLU A 1 231 ? -8.442 -3.474 -38.607 1.00 60.62 231 GLU A C 1
ATOM 1891 O O . GLU A 1 231 ? -9.440 -3.680 -37.919 1.00 60.62 231 GLU A O 1
ATOM 1896 N N . PHE A 1 232 ? -7.376 -2.834 -38.127 1.00 60.06 232 PHE A N 1
ATOM 1897 C CA . PHE A 1 232 ? -7.366 -2.200 -36.808 1.00 60.06 232 PHE A CA 1
ATOM 1898 C C . PHE A 1 232 ? -8.075 -0.851 -36.855 1.00 60.06 232 PHE A C 1
ATOM 1900 O O . PHE A 1 232 ? -7.906 -0.088 -37.810 1.00 60.06 232 PHE A O 1
ATOM 1907 N N . ASN A 1 233 ? -8.819 -0.542 -35.799 1.00 63.34 233 ASN A N 1
ATOM 1908 C CA . ASN A 1 233 ? -9.481 0.739 -35.649 1.00 63.34 233 ASN A CA 1
ATOM 1909 C C . ASN A 1 233 ? -8.458 1.794 -35.207 1.00 63.34 233 ASN A C 1
ATOM 1911 O O . ASN A 1 233 ? -8.208 1.998 -34.021 1.00 63.34 233 ASN A O 1
ATOM 1915 N N . THR A 1 234 ? -7.836 2.459 -36.180 1.00 60.69 234 THR A N 1
ATOM 1916 C CA . THR A 1 234 ? -6.802 3.475 -35.925 1.00 60.69 234 THR A CA 1
ATOM 1917 C C . THR A 1 234 ? -7.353 4.793 -35.377 1.00 60.69 234 THR A C 1
ATOM 1919 O O . THR A 1 234 ? -6.569 5.660 -35.002 1.00 60.69 234 THR A O 1
ATOM 1922 N N . ASP A 1 235 ? -8.678 4.956 -35.351 1.00 57.44 235 ASP A N 1
ATOM 1923 C CA . ASP A 1 235 ? -9.355 6.179 -34.906 1.00 57.44 235 ASP A CA 1
ATOM 1924 C C . ASP A 1 235 ? -9.855 6.081 -33.447 1.00 57.44 235 ASP A C 1
ATOM 1926 O O . ASP A 1 235 ? -10.444 7.035 -32.930 1.00 57.44 235 ASP A O 1
ATOM 1930 N N . LEU A 1 236 ? -9.629 4.945 -32.771 1.00 57.44 236 LEU A N 1
ATOM 1931 C CA . LEU A 1 236 ? -10.075 4.707 -31.399 1.00 57.44 236 LEU A CA 1
ATOM 1932 C C . LEU A 1 236 ? -9.109 5.311 -30.367 1.00 57.44 236 LEU A C 1
ATOM 1934 O O . LEU A 1 236 ? -7.912 5.024 -30.364 1.00 57.44 236 LEU A O 1
ATOM 1938 N N . ASN A 1 237 ? -9.646 6.098 -29.430 1.00 65.12 237 ASN A N 1
ATOM 1939 C CA . ASN A 1 237 ? -8.925 6.469 -28.214 1.00 65.12 237 ASN A CA 1
ATOM 1940 C C . ASN A 1 237 ? -8.970 5.292 -27.234 1.00 65.12 237 ASN A C 1
ATOM 1942 O O . ASN A 1 237 ? -10.038 4.958 -26.728 1.00 65.12 237 ASN A O 1
ATOM 1946 N N . VAL A 1 238 ? -7.818 4.683 -26.956 1.00 60.06 238 VAL A N 1
ATOM 1947 C CA . VAL A 1 238 ? -7.722 3.573 -26.001 1.00 60.06 238 VAL A CA 1
ATOM 1948 C C . VAL A 1 238 ? -7.630 4.123 -24.578 1.00 60.06 238 VAL A C 1
ATOM 1950 O O . VAL A 1 238 ? -6.703 4.863 -24.250 1.00 60.06 238 VAL A O 1
ATOM 1953 N N . THR A 1 239 ? -8.584 3.766 -23.724 1.00 64.31 239 THR A N 1
ATOM 1954 C CA . THR A 1 239 ? -8.640 4.156 -22.310 1.00 64.31 239 THR A CA 1
ATOM 1955 C C . THR A 1 239 ? -8.717 2.910 -21.432 1.00 64.31 239 THR A C 1
ATOM 1957 O O . THR A 1 239 ? -9.583 2.056 -21.625 1.00 64.31 239 THR A O 1
ATOM 1960 N N . ALA A 1 240 ? -7.807 2.800 -20.457 1.00 62.31 240 ALA A N 1
ATOM 1961 C CA . ALA A 1 240 ? -7.795 1.684 -19.513 1.00 62.31 240 ALA A CA 1
ATOM 1962 C C . ALA A 1 240 ? -9.125 1.582 -18.748 1.00 62.31 240 ALA A C 1
ATOM 1964 O O . ALA A 1 240 ? -9.683 2.592 -18.332 1.00 62.31 240 ALA A O 1
ATOM 1965 N N . GLY A 1 241 ? -9.638 0.365 -18.568 1.00 59.56 241 GLY A N 1
ATOM 1966 C CA . GLY A 1 241 ? -10.891 0.079 -17.861 1.00 59.56 241 GLY A CA 1
ATOM 1967 C C . GLY A 1 241 ? -12.169 0.410 -18.642 1.00 59.56 241 GLY A C 1
ATOM 1968 O O . GLY A 1 241 ? -13.253 -0.022 -18.235 1.00 59.56 241 GLY A O 1
ATOM 1969 N N . VAL A 1 242 ? -12.052 1.111 -19.774 1.00 70.38 242 VAL A N 1
ATOM 1970 C CA . VAL A 1 242 ? 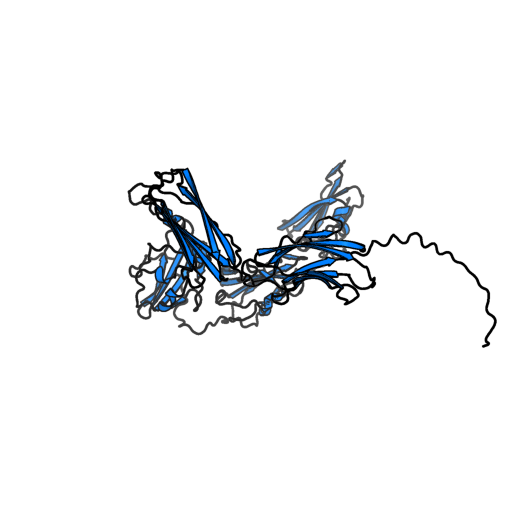-13.181 1.558 -20.603 1.00 70.38 242 VAL A CA 1
ATOM 1971 C C . VAL A 1 242 ? -13.167 0.857 -21.958 1.00 70.38 242 VAL A C 1
ATOM 1973 O O . VAL A 1 242 ? -14.156 0.227 -22.317 1.00 70.38 242 VAL A O 1
ATOM 1976 N N . THR A 1 243 ? -12.044 0.909 -22.676 1.00 74.75 243 THR A N 1
ATOM 1977 C CA . THR A 1 243 ? -11.911 0.308 -24.007 1.00 74.75 243 THR A CA 1
ATOM 1978 C C . THR A 1 243 ? -11.794 -1.207 -23.920 1.00 74.75 243 THR A C 1
ATOM 1980 O O . THR A 1 243 ? -10.985 -1.741 -23.148 1.00 74.75 243 THR A O 1
ATOM 1983 N N . THR A 1 244 ? -12.570 -1.900 -24.745 1.00 83.44 244 THR A N 1
ATOM 1984 C CA . THR A 1 244 ? -12.484 -3.357 -24.906 1.00 83.44 244 THR A CA 1
ATOM 1985 C C . THR A 1 244 ? -11.588 -3.714 -26.087 1.00 83.44 244 THR A C 1
ATOM 1987 O O . THR A 1 244 ? -11.381 -2.910 -26.997 1.00 83.44 244 THR A O 1
ATOM 1990 N N . PHE A 1 245 ? -11.015 -4.917 -26.084 1.00 78.81 245 PHE A N 1
ATOM 1991 C CA . PHE A 1 245 ? -10.151 -5.344 -27.187 1.00 78.81 245 PHE A CA 1
ATOM 1992 C C . PHE A 1 245 ? -10.916 -5.531 -28.504 1.00 78.81 245 PHE A C 1
ATOM 1994 O O . PHE A 1 245 ? -10.311 -5.343 -29.553 1.00 78.81 245 PHE A O 1
ATOM 2001 N N . ASP A 1 246 ? -12.218 -5.840 -28.474 1.00 82.25 246 ASP A N 1
ATOM 2002 C CA . ASP A 1 246 ? -13.066 -5.904 -29.678 1.00 82.25 246 ASP A CA 1
ATOM 2003 C C . ASP A 1 246 ? -13.076 -4.575 -30.453 1.00 82.25 246 ASP A C 1
ATOM 2005 O O . ASP A 1 246 ? -12.871 -4.550 -31.664 1.00 82.25 246 ASP A O 1
ATOM 2009 N N . GLU A 1 247 ? -13.183 -3.447 -29.747 1.00 79.81 247 GLU A N 1
ATOM 2010 C CA . GLU A 1 247 ? -13.248 -2.111 -30.358 1.00 79.81 247 GLU A CA 1
ATOM 2011 C C . GLU A 1 247 ? -11.969 -1.721 -31.121 1.00 79.81 247 GLU A C 1
ATOM 2013 O O . GLU A 1 247 ? -11.997 -0.819 -31.968 1.00 79.81 247 GLU A O 1
ATOM 2018 N N . LEU A 1 248 ? -10.849 -2.405 -30.846 1.00 76.94 248 LEU A N 1
ATOM 2019 C CA . LEU A 1 248 ? -9.582 -2.238 -31.562 1.00 76.94 248 LEU A CA 1
ATOM 2020 C C . LEU A 1 248 ? -9.623 -2.831 -32.978 1.00 76.94 248 LEU A C 1
ATOM 2022 O O . LEU A 1 248 ? -8.726 -2.547 -33.778 1.00 76.94 248 LEU A O 1
ATOM 2026 N N . PHE A 1 249 ? -10.643 -3.621 -33.314 1.00 77.88 249 PHE A N 1
ATOM 2027 C CA . PHE A 1 249 ? -10.834 -4.239 -34.622 1.00 77.88 249 PHE A CA 1
ATOM 2028 C C . PHE A 1 249 ? -12.030 -3.593 -35.343 1.00 77.88 249 PHE A C 1
ATOM 2030 O O . PHE A 1 249 ? -13.075 -3.332 -34.763 1.00 77.88 249 PHE A O 1
ATOM 2037 N N . THR A 1 250 ? -11.880 -3.292 -36.634 1.00 59.16 250 THR A N 1
ATOM 2038 C CA . THR A 1 250 ? -12.886 -2.535 -37.415 1.00 59.16 250 THR A CA 1
ATOM 2039 C C . THR A 1 250 ? -13.931 -3.451 -38.065 1.00 59.16 250 THR A C 1
ATOM 2041 O O . THR A 1 250 ? -15.008 -2.991 -38.437 1.00 59.16 250 THR A O 1
ATOM 2044 N N . ASP A 1 251 ? -13.609 -4.739 -38.209 1.00 61.16 251 ASP A N 1
ATOM 2045 C CA . ASP A 1 251 ? -14.485 -5.800 -38.721 1.00 61.16 251 ASP A CA 1
ATOM 2046 C C . ASP A 1 251 ? -13.808 -7.153 -38.400 1.00 61.16 251 ASP A C 1
ATOM 2048 O O . ASP A 1 251 ? -12.979 -7.621 -39.191 1.00 61.16 251 ASP A O 1
ATOM 2052 N N . PRO A 1 252 ? -14.002 -7.742 -37.201 1.00 62.09 252 PRO A N 1
ATOM 2053 C CA . PRO A 1 252 ? -13.398 -9.031 -36.887 1.00 62.09 252 PRO A CA 1
ATOM 2054 C C . PRO A 1 252 ? -13.960 -10.078 -37.855 1.00 62.09 252 PRO A C 1
ATOM 2056 O O . PRO A 1 252 ? -15.159 -10.344 -37.877 1.00 62.09 252 PRO A O 1
ATOM 2059 N N . ASP A 1 253 ? -13.092 -10.641 -38.701 1.00 66.88 253 ASP A N 1
ATOM 2060 C CA . ASP A 1 253 ? -13.459 -11.692 -39.651 1.00 66.88 253 ASP A CA 1
ATOM 2061 C C . ASP A 1 253 ? -14.197 -12.812 -38.901 1.00 66.88 253 ASP A C 1
ATOM 2063 O O . ASP A 1 253 ? -13.597 -13.507 -38.084 1.00 66.88 253 ASP A O 1
ATOM 2067 N N . GLU A 1 254 ? -15.494 -12.995 -39.189 1.00 71.62 254 GLU A N 1
ATOM 2068 C CA . GLU A 1 254 ? -16.363 -13.984 -38.526 1.00 71.62 254 GLU A CA 1
ATOM 2069 C C . GLU A 1 254 ? -15.828 -15.430 -38.639 1.00 71.62 254 GLU A C 1
ATOM 2071 O O . GLU A 1 254 ? -16.334 -16.339 -37.977 1.00 71.62 254 GLU A O 1
ATOM 2076 N N . SER A 1 255 ? -14.831 -15.681 -39.499 1.00 72.88 255 SER A N 1
ATOM 2077 C CA . SER A 1 255 ? -14.144 -16.972 -39.599 1.00 72.88 255 SER A CA 1
ATOM 2078 C C . SER A 1 255 ? -13.034 -17.180 -38.560 1.00 72.88 255 SER A C 1
ATOM 2080 O O . SER A 1 255 ? -12.582 -18.317 -38.384 1.00 72.88 255 SER A O 1
ATOM 2082 N N . VAL A 1 256 ? -12.594 -16.129 -37.862 1.00 73.56 256 VAL A N 1
ATOM 2083 C CA . VAL A 1 256 ? -11.636 -16.204 -36.751 1.00 73.56 256 VAL A CA 1
ATOM 2084 C C . VAL A 1 256 ? -12.363 -16.669 -35.498 1.00 73.56 256 VAL A C 1
ATOM 2086 O O . VAL A 1 256 ? -13.381 -16.117 -35.102 1.00 73.56 256 VAL A O 1
ATOM 2089 N N . VAL A 1 257 ? -11.827 -17.715 -34.877 1.00 77.25 257 VAL A N 1
ATOM 2090 C CA . VAL A 1 257 ? -12.437 -18.344 -33.699 1.00 77.25 257 VAL A CA 1
ATOM 2091 C C . VAL A 1 257 ? -11.697 -17.927 -32.429 1.00 77.25 257 VAL A C 1
ATOM 2093 O O . VAL A 1 257 ? -12.315 -17.787 -31.381 1.00 77.25 257 VAL A O 1
ATOM 2096 N N . TRP A 1 258 ? -10.387 -17.686 -32.529 1.00 81.12 258 TRP A N 1
ATOM 2097 C CA . TRP A 1 258 ? -9.536 -17.341 -31.394 1.00 81.12 258 TRP A CA 1
ATOM 2098 C C . TRP A 1 258 ? -8.519 -16.263 -31.759 1.00 81.12 258 TRP A C 1
ATOM 2100 O O . TRP A 1 258 ? -7.967 -16.268 -32.864 1.00 81.12 258 TRP A O 1
ATOM 2110 N N . TYR A 1 259 ? -8.210 -15.405 -30.795 1.00 82.38 259 TYR A N 1
ATOM 2111 C CA . TYR A 1 259 ? -7.126 -14.433 -30.853 1.00 82.38 259 TYR A CA 1
ATOM 2112 C C . TYR A 1 259 ? -6.112 -14.716 -29.748 1.00 82.38 259 TYR A C 1
ATOM 2114 O O . TYR A 1 259 ? -6.510 -14.993 -28.627 1.00 82.38 259 TYR A O 1
ATOM 2122 N N . GLN A 1 260 ? -4.816 -14.628 -30.045 1.00 86.88 260 GLN A N 1
ATOM 2123 C CA . GLN A 1 260 ? -3.748 -14.534 -29.055 1.00 86.88 260 GLN A CA 1
ATOM 2124 C C . GLN A 1 260 ? -3.245 -13.098 -29.016 1.00 86.88 260 GLN A C 1
ATOM 2126 O O . GLN A 1 260 ? -2.728 -12.598 -30.018 1.00 86.88 260 GLN A O 1
ATOM 2131 N N . LEU A 1 261 ? -3.385 -12.446 -27.873 1.00 86.12 261 LEU A N 1
ATOM 2132 C CA . LEU A 1 261 ? -3.053 -11.045 -27.674 1.00 86.12 261 LEU A CA 1
ATOM 2133 C C . LEU A 1 261 ? -1.789 -10.924 -26.824 1.00 86.12 261 LEU A C 1
ATOM 2135 O O . LEU A 1 261 ? -1.666 -11.556 -25.773 1.00 86.12 261 LEU A O 1
ATOM 2139 N N . TRP A 1 262 ? -0.854 -10.082 -27.254 1.00 86.00 262 TRP A N 1
ATOM 2140 C CA . TRP A 1 262 ? 0.277 -9.675 -26.424 1.00 86.00 262 TRP A CA 1
ATOM 2141 C C . TRP A 1 262 ? 0.547 -8.192 -26.598 1.00 86.00 262 TRP A C 1
ATOM 2143 O O . TRP A 1 262 ? 0.421 -7.641 -27.691 1.00 86.00 262 TRP A O 1
ATOM 2153 N N . THR A 1 263 ? 0.942 -7.547 -25.512 1.00 82.56 263 THR A N 1
ATOM 2154 C CA . THR A 1 263 ? 1.313 -6.135 -25.508 1.00 82.56 263 THR A CA 1
ATOM 2155 C C . THR A 1 263 ? 2.786 -6.025 -25.138 1.00 82.56 263 THR A C 1
ATOM 2157 O O . THR A 1 263 ? 3.312 -6.827 -24.365 1.00 82.56 263 THR A O 1
ATOM 2160 N N . GLY A 1 264 ? 3.501 -5.075 -25.724 1.00 80.75 264 GLY A N 1
ATOM 2161 C CA . GLY A 1 264 ? 4.914 -4.905 -25.414 1.00 80.75 264 GLY A CA 1
ATOM 2162 C C . GLY A 1 264 ? 5.459 -3.532 -25.744 1.00 80.75 264 GLY A C 1
ATOM 2163 O O . GLY A 1 264 ? 4.785 -2.679 -26.312 1.00 80.75 264 GLY A O 1
ATOM 2164 N N . LYS A 1 265 ? 6.714 -3.327 -25.389 1.00 76.06 265 LYS A N 1
ATOM 2165 C CA . LYS A 1 265 ? 7.506 -2.139 -25.608 1.00 76.06 265 LYS A CA 1
ATOM 2166 C C . LYS A 1 265 ? 8.607 -2.459 -26.611 1.00 76.06 265 LYS A C 1
ATOM 2168 O O . LYS A 1 265 ? 9.492 -3.251 -26.307 1.00 76.06 265 LYS A O 1
ATOM 2173 N N . ILE A 1 266 ? 8.554 -1.845 -27.779 1.00 70.00 266 ILE A N 1
ATOM 2174 C CA . ILE A 1 266 ? 9.610 -1.789 -28.784 1.00 70.00 266 ILE A CA 1
ATOM 2175 C C . ILE A 1 266 ? 10.422 -0.492 -28.621 1.00 70.00 266 ILE A C 1
ATOM 2177 O O . ILE A 1 266 ? 9.893 0.522 -28.154 1.00 70.00 266 ILE A O 1
ATOM 2181 N N . ASP A 1 267 ? 11.713 -0.506 -28.938 1.00 73.88 267 ASP A N 1
ATOM 2182 C CA . ASP A 1 267 ? 12.550 0.702 -28.962 1.00 73.88 267 ASP A CA 1
ATOM 2183 C C . ASP A 1 267 ? 12.383 1.501 -30.266 1.00 73.88 267 ASP A C 1
ATOM 2185 O O . ASP A 1 267 ? 11.553 1.178 -31.117 1.00 73.88 267 ASP A O 1
ATOM 2189 N N . ALA A 1 268 ? 13.161 2.579 -30.404 1.00 66.75 268 ALA A N 1
ATOM 2190 C CA . ALA A 1 268 ? 13.146 3.443 -31.585 1.00 66.75 268 ALA A CA 1
ATOM 2191 C C . ALA A 1 268 ? 13.703 2.749 -32.844 1.00 66.75 268 ALA A C 1
ATOM 2193 O O . ALA A 1 268 ? 13.594 3.262 -33.958 1.00 66.75 268 ALA A O 1
ATOM 2194 N N . GLU A 1 269 ? 14.343 1.596 -32.677 1.00 70.19 269 GLU A N 1
ATOM 2195 C CA . GLU A 1 269 ? 14.875 0.757 -33.736 1.00 70.19 269 GLU A CA 1
ATOM 2196 C C . GLU A 1 269 ? 13.891 -0.368 -34.119 1.00 70.19 269 GLU A C 1
ATOM 2198 O O . GLU A 1 269 ? 14.100 -1.053 -35.127 1.00 70.19 269 GLU A O 1
ATOM 2203 N N . GLY A 1 270 ? 12.787 -0.515 -33.374 1.00 63.75 270 GLY A N 1
ATOM 2204 C CA . GLY A 1 270 ? 11.784 -1.565 -33.545 1.00 63.75 270 GLY A CA 1
ATOM 2205 C C . GLY A 1 270 ? 12.157 -2.894 -32.906 1.00 63.75 270 GLY A C 1
ATOM 2206 O O . GLY A 1 270 ? 11.513 -3.902 -33.208 1.00 63.75 270 GLY A O 1
ATOM 2207 N N . GLU A 1 271 ? 13.193 -2.929 -32.069 1.00 68.75 271 GLU A N 1
ATOM 2208 C CA . GLU A 1 271 ? 13.562 -4.118 -31.310 1.00 68.75 271 GLU A CA 1
ATOM 2209 C C . GLU A 1 271 ? 12.687 -4.230 -30.059 1.00 68.75 271 GLU A C 1
ATOM 2211 O O . GLU A 1 271 ? 12.390 -3.254 -29.373 1.00 68.75 271 GLU A O 1
ATOM 2216 N N . PHE A 1 272 ? 12.228 -5.447 -29.772 1.00 63.62 272 PHE A N 1
ATOM 2217 C CA . PHE A 1 272 ? 11.356 -5.722 -28.637 1.00 63.62 272 PHE A CA 1
ATOM 2218 C C . PHE A 1 272 ? 12.154 -5.658 -27.329 1.00 63.62 272 PHE A C 1
ATOM 2220 O O . PHE A 1 272 ? 13.072 -6.447 -27.122 1.00 63.62 272 PHE A O 1
ATOM 2227 N N . ILE A 1 273 ? 11.800 -4.724 -26.446 1.00 66.00 273 ILE A N 1
ATOM 2228 C CA . ILE A 1 273 ? 12.470 -4.483 -25.161 1.00 66.00 273 ILE A CA 1
ATOM 2229 C C . ILE A 1 273 ? 11.844 -5.331 -24.049 1.00 66.00 273 ILE A C 1
ATOM 2231 O O . ILE A 1 273 ? 12.552 -5.906 -23.226 1.00 66.00 273 ILE A O 1
ATOM 2235 N N . LYS A 1 274 ? 10.511 -5.354 -23.967 1.00 66.75 274 LYS A N 1
ATOM 2236 C CA . LYS A 1 274 ? 9.751 -6.018 -22.895 1.00 66.75 274 LYS A CA 1
ATOM 2237 C C . LYS A 1 274 ? 8.309 -6.200 -23.338 1.00 66.75 274 LYS A C 1
ATOM 2239 O O . LYS A 1 274 ? 7.782 -5.313 -23.983 1.00 66.75 274 LYS A O 1
ATOM 2244 N N . GLY A 1 275 ? 7.629 -7.261 -22.940 1.00 72.19 275 GLY A N 1
ATOM 2245 C CA . GLY A 1 275 ? 6.176 -7.328 -23.054 1.00 72.19 275 GLY A CA 1
ATOM 2246 C C . GLY A 1 275 ? 5.624 -8.545 -22.343 1.00 72.19 275 GLY A C 1
ATOM 2247 O O . GLY A 1 275 ? 6.384 -9.325 -21.771 1.00 72.19 275 GLY A O 1
ATOM 2248 N N . SER A 1 276 ? 4.310 -8.678 -22.371 1.00 72.94 276 SER A N 1
ATOM 2249 C CA . SER A 1 276 ? 3.587 -9.783 -21.761 1.00 72.94 276 SER A CA 1
ATOM 2250 C C . SER A 1 276 ? 2.385 -10.152 -22.619 1.00 72.94 276 SER A C 1
ATOM 2252 O O . SER A 1 276 ? 1.869 -9.349 -23.409 1.00 72.94 276 SER A O 1
ATOM 2254 N N . PHE A 1 277 ? 1.942 -11.396 -22.481 1.00 81.12 277 PHE A N 1
ATOM 2255 C CA . PHE A 1 277 ? 0.624 -11.767 -22.969 1.00 81.12 277 PHE A CA 1
ATOM 2256 C C . PHE A 1 277 ? -0.440 -10.980 -22.206 1.00 81.12 277 PHE A C 1
ATOM 2258 O O . PHE A 1 277 ? -0.219 -10.566 -21.071 1.00 81.12 277 PHE A O 1
ATOM 2265 N N . VAL A 1 278 ? -1.569 -10.728 -22.863 1.00 80.94 278 VAL A N 1
ATOM 2266 C CA . VAL A 1 278 ? -2.727 -10.151 -22.181 1.00 80.94 278 VAL A CA 1
ATOM 2267 C C . VAL A 1 278 ? -3.352 -11.239 -21.314 1.00 80.94 278 VAL A C 1
ATOM 2269 O O . VAL A 1 278 ? -3.582 -12.354 -21.792 1.00 80.94 278 VAL A O 1
ATOM 2272 N N . ASP A 1 279 ? -3.646 -10.934 -20.057 1.00 77.56 279 ASP A N 1
ATOM 2273 C CA . ASP A 1 279 ? -4.284 -11.905 -19.172 1.00 77.56 279 ASP A CA 1
ATOM 2274 C C . ASP A 1 279 ? -5.682 -12.218 -19.688 1.00 77.56 279 ASP A C 1
ATOM 2276 O O . ASP A 1 279 ? -6.525 -11.342 -19.878 1.00 77.56 279 ASP A O 1
ATOM 2280 N N . THR A 1 280 ? -5.912 -13.488 -19.987 1.00 82.31 280 THR A N 1
ATOM 2281 C CA . THR A 1 280 ? -7.130 -13.973 -20.635 1.00 82.31 280 THR A CA 1
ATOM 2282 C C . THR A 1 280 ? -7.591 -15.247 -19.936 1.00 82.31 280 THR A C 1
ATOM 2284 O O . THR A 1 280 ? -6.749 -16.011 -19.457 1.00 82.31 280 THR A O 1
ATOM 2287 N N . PRO A 1 281 ? -8.905 -15.538 -19.891 1.00 71.25 281 PRO A N 1
ATOM 2288 C CA . PRO A 1 281 ? -9.420 -16.721 -19.197 1.00 71.25 281 PRO A CA 1
ATOM 2289 C C . PRO A 1 281 ? -8.863 -18.057 -19.709 1.00 71.25 281 PRO A C 1
ATOM 2291 O O . PRO A 1 281 ? -8.853 -19.033 -18.963 1.00 71.25 281 PRO A O 1
ATOM 2294 N N . ALA A 1 282 ? -8.412 -18.118 -20.968 1.00 70.69 282 ALA A N 1
ATOM 2295 C CA . ALA A 1 282 ? -7.823 -19.324 -21.550 1.00 70.69 282 ALA A CA 1
ATOM 2296 C C . ALA A 1 282 ? -6.286 -19.393 -21.418 1.00 70.69 282 ALA A C 1
ATOM 2298 O O . ALA A 1 282 ? -5.692 -20.385 -21.841 1.00 70.69 282 ALA A O 1
ATOM 2299 N N . GLY A 1 283 ? -5.651 -18.385 -20.807 1.00 74.00 283 GLY A N 1
ATOM 2300 C CA . GLY A 1 283 ? -4.210 -18.327 -20.564 1.00 74.00 283 GLY A CA 1
ATOM 2301 C C . GLY A 1 283 ? -3.371 -17.945 -21.791 1.00 74.00 283 GLY A C 1
ATOM 2302 O O . GLY A 1 283 ? -3.785 -18.079 -22.946 1.00 74.00 283 GLY A O 1
ATOM 2303 N N . ARG A 1 284 ? -2.149 -17.452 -21.537 1.00 73.75 284 ARG A N 1
ATOM 2304 C CA . ARG A 1 284 ? -1.145 -17.065 -22.556 1.00 73.75 284 ARG A CA 1
ATOM 2305 C C . ARG A 1 284 ? -1.682 -16.145 -23.667 1.00 73.75 284 ARG A C 1
ATOM 2307 O O . ARG A 1 284 ? -1.290 -16.282 -24.829 1.00 73.75 284 ARG A O 1
ATOM 2314 N N . GLY A 1 285 ? -2.585 -15.223 -23.337 1.00 81.50 285 GLY A N 1
ATOM 2315 C CA . GLY A 1 285 ? -3.137 -14.265 -24.298 1.00 81.50 285 GLY A CA 1
ATOM 2316 C C . GLY A 1 285 ? -4.257 -14.791 -25.185 1.00 81.50 285 GLY A C 1
ATOM 2317 O O . GLY A 1 285 ? -4.750 -14.014 -26.000 1.00 81.50 285 GLY A O 1
ATOM 2318 N N . TRP A 1 286 ? -4.649 -16.064 -25.084 1.00 85.62 286 TRP A N 1
ATOM 2319 C CA . TRP A 1 286 ? -5.696 -16.627 -25.934 1.00 85.62 286 TRP A CA 1
ATOM 2320 C C . TRP A 1 286 ? -7.103 -16.268 -25.448 1.00 85.62 286 TRP A C 1
ATOM 2322 O O . TRP A 1 286 ? -7.457 -16.479 -24.293 1.00 85.62 286 TRP A O 1
ATOM 2332 N N . ILE A 1 287 ? -7.942 -15.791 -26.362 1.00 87.62 287 ILE A N 1
ATOM 2333 C CA . ILE A 1 287 ? -9.344 -15.462 -26.112 1.00 87.62 287 ILE A CA 1
ATOM 2334 C C . ILE A 1 287 ? -10.212 -15.845 -27.312 1.00 87.62 287 ILE A C 1
ATOM 2336 O O . ILE A 1 287 ? -9.779 -15.713 -28.461 1.00 87.62 287 ILE A O 1
ATOM 2340 N N . GLU A 1 288 ? -11.421 -16.358 -27.065 1.00 85.31 288 GLU A N 1
ATOM 2341 C CA . GLU A 1 288 ? -12.386 -16.596 -28.142 1.00 85.31 288 GLU A CA 1
ATOM 2342 C C . GLU A 1 288 ? -12.780 -15.261 -28.772 1.00 85.31 288 GLU A C 1
ATOM 2344 O O . GLU A 1 288 ? -12.933 -14.254 -28.084 1.00 85.31 288 GLU A O 1
ATOM 2349 N N . ALA A 1 289 ? -12.973 -15.245 -30.090 1.00 84.75 289 ALA A N 1
ATOM 2350 C CA . ALA A 1 289 ? -13.397 -14.040 -30.799 1.00 84.75 289 ALA A CA 1
ATOM 2351 C C . ALA A 1 289 ? -14.690 -13.443 -30.212 1.00 84.75 289 ALA A C 1
ATOM 2353 O O . ALA A 1 289 ? -14.814 -12.227 -30.122 1.00 84.75 289 ALA A O 1
ATOM 2354 N N . SER A 1 290 ? -15.620 -14.291 -29.757 1.00 84.12 290 SER A N 1
ATOM 2355 C CA . SER A 1 290 ? -16.859 -13.864 -29.095 1.00 84.12 290 SER A CA 1
ATOM 2356 C C . SER A 1 290 ? -16.656 -13.238 -27.719 1.00 84.12 290 SER A C 1
ATOM 2358 O O . SER A 1 290 ? -17.543 -12.535 -27.252 1.00 84.12 290 SER A O 1
ATOM 2360 N N . ASP A 1 291 ? -15.516 -13.486 -27.079 1.00 86.19 291 ASP A N 1
ATOM 2361 C CA . ASP A 1 291 ? -15.242 -13.046 -25.714 1.00 86.19 291 ASP A CA 1
ATOM 2362 C C . ASP A 1 291 ? -14.374 -11.777 -25.687 1.00 86.19 291 ASP A C 1
ATOM 2364 O O . ASP A 1 291 ? -14.165 -11.202 -24.620 1.00 86.19 291 ASP A O 1
ATOM 2368 N N . LEU A 1 292 ? -13.904 -11.288 -26.843 1.00 82.81 292 LEU A N 1
ATOM 2369 C CA . LEU A 1 292 ? -13.100 -10.062 -26.951 1.00 82.81 292 LEU A CA 1
ATOM 2370 C C . LEU A 1 292 ? -13.788 -8.826 -26.353 1.00 82.81 292 LEU A C 1
ATOM 2372 O O . LEU A 1 292 ? -13.108 -7.976 -25.779 1.00 82.81 292 LEU A O 1
ATOM 2376 N N . GLU A 1 293 ? -15.119 -8.742 -26.438 1.00 84.75 293 GLU A N 1
ATOM 2377 C CA . GLU A 1 293 ? -15.912 -7.647 -25.852 1.00 84.75 293 GLU A CA 1
ATOM 2378 C C . GLU A 1 293 ? -15.848 -7.630 -24.314 1.00 84.75 293 GLU A C 1
ATOM 2380 O O . GLU A 1 293 ? -16.098 -6.609 -23.676 1.00 84.75 293 GLU A O 1
ATOM 2385 N N . THR A 1 294 ? -15.488 -8.756 -23.695 1.00 83.19 294 THR A N 1
ATOM 2386 C CA . THR A 1 294 ? -15.381 -8.881 -22.233 1.00 83.19 294 THR A CA 1
ATOM 2387 C C . THR A 1 294 ? -14.006 -8.480 -21.707 1.00 83.19 294 THR A C 1
ATOM 2389 O O . THR A 1 294 ? -13.851 -8.218 -20.512 1.00 83.19 294 THR A O 1
ATOM 2392 N N . LEU A 1 295 ? -13.006 -8.404 -22.590 1.00 82.06 295 LEU A N 1
ATOM 2393 C CA . LEU A 1 295 ? -11.627 -8.130 -22.222 1.00 82.06 295 LEU A CA 1
ATOM 2394 C C . LEU A 1 295 ? -11.337 -6.635 -22.320 1.00 82.06 295 LEU A C 1
ATOM 2396 O O . LEU A 1 295 ? -11.266 -6.061 -23.408 1.00 82.06 295 LEU A O 1
ATOM 2400 N N . LYS A 1 296 ? -11.137 -6.005 -21.163 1.00 82.69 296 LYS A N 1
ATOM 2401 C CA . LYS A 1 296 ? -10.802 -4.583 -21.062 1.00 82.69 296 LYS A CA 1
ATOM 2402 C C . LYS A 1 296 ? -9.293 -4.360 -21.124 1.00 82.69 296 LYS A C 1
ATOM 2404 O O . LYS A 1 296 ? -8.509 -5.124 -20.561 1.00 82.69 296 LYS A O 1
ATOM 2409 N N . VAL A 1 297 ? -8.877 -3.270 -21.762 1.00 74.81 297 VAL A N 1
ATOM 2410 C CA . VAL A 1 297 ? -7.490 -2.791 -21.687 1.00 74.81 297 VAL A CA 1
ATOM 2411 C C . VAL A 1 297 ? -7.220 -2.324 -20.251 1.00 74.81 297 VAL A C 1
ATOM 2413 O O . VAL A 1 297 ? -8.022 -1.590 -19.684 1.00 74.81 297 VAL A O 1
ATOM 2416 N N . THR A 1 298 ? -6.117 -2.743 -19.630 1.00 74.19 298 THR A N 1
ATOM 2417 C CA . THR A 1 298 ? -5.748 -2.364 -18.254 1.00 74.19 298 THR A CA 1
ATOM 2418 C C . THR A 1 298 ? -4.657 -1.300 -18.289 1.00 74.19 298 THR A C 1
ATOM 2420 O O . THR A 1 298 ? -4.023 -1.109 -19.325 1.00 74.19 298 THR A O 1
ATOM 2423 N N . ALA A 1 299 ? -4.395 -0.624 -17.166 1.00 68.19 299 ALA A N 1
ATOM 2424 C CA . ALA A 1 299 ? -3.330 0.381 -17.077 1.00 68.19 299 ALA A CA 1
ATOM 2425 C C . ALA A 1 299 ? -1.955 -0.180 -17.494 1.00 68.19 299 ALA A C 1
ATOM 2427 O O . ALA A 1 299 ? -1.221 0.478 -18.228 1.00 68.19 299 ALA A O 1
ATOM 2428 N N . ALA A 1 300 ? -1.658 -1.432 -17.127 1.00 64.88 300 ALA A N 1
ATOM 2429 C CA . ALA A 1 300 ? -0.426 -2.119 -17.513 1.00 64.88 300 ALA A CA 1
ATOM 2430 C C . ALA A 1 300 ? -0.289 -2.302 -19.037 1.00 64.88 300 ALA A C 1
ATOM 2432 O O . ALA A 1 300 ? 0.819 -2.277 -19.566 1.00 64.88 300 ALA A O 1
ATOM 2433 N N . HIS A 1 301 ? -1.405 -2.433 -19.761 1.00 70.56 301 HIS A N 1
ATOM 2434 C CA . HIS A 1 301 ? -1.409 -2.534 -21.221 1.00 70.56 301 HIS A CA 1
ATOM 2435 C C . HIS A 1 301 ? -1.187 -1.181 -21.915 1.00 70.56 301 HIS A C 1
ATOM 2437 O O . HIS A 1 301 ? -0.721 -1.161 -23.052 1.00 70.56 301 HIS A O 1
ATOM 2443 N N . VAL A 1 302 ? -1.501 -0.054 -21.263 1.00 62.84 302 VAL A N 1
ATOM 2444 C CA . VAL A 1 302 ? -1.357 1.293 -21.859 1.00 62.84 302 VAL A CA 1
ATOM 2445 C C . VAL A 1 302 ? 0.090 1.799 -21.814 1.00 62.84 302 VAL A C 1
ATOM 2447 O O . VAL A 1 302 ? 0.480 2.629 -22.631 1.00 62.84 302 VAL A O 1
ATOM 2450 N N . ASP A 1 303 ? 0.912 1.258 -20.912 1.00 64.38 303 ASP A N 1
ATOM 2451 C CA . ASP A 1 303 ? 2.353 1.547 -20.832 1.00 64.38 303 ASP A CA 1
ATOM 2452 C C . ASP A 1 303 ? 3.181 0.840 -21.928 1.00 64.38 303 ASP A C 1
ATOM 2454 O O . ASP A 1 303 ? 4.393 1.064 -22.072 1.00 64.38 303 ASP A O 1
ATOM 2458 N N . HIS A 1 304 ? 2.534 -0.023 -22.712 1.00 74.38 304 HIS A N 1
ATOM 2459 C CA . HIS A 1 304 ? 3.118 -0.743 -23.833 1.00 74.38 304 HIS A CA 1
ATOM 2460 C C . HIS A 1 304 ? 2.922 0.023 -25.143 1.00 74.38 304 HIS A C 1
ATOM 2462 O O . HIS A 1 304 ? 1.874 0.606 -25.400 1.00 74.38 304 HIS A O 1
ATOM 2468 N N . ASN A 1 305 ? 3.956 0.014 -25.990 1.00 66.81 305 ASN A N 1
ATOM 2469 C CA . ASN A 1 305 ? 3.986 0.781 -27.232 1.00 66.81 305 ASN A CA 1
ATOM 2470 C C . ASN A 1 305 ? 3.816 -0.078 -28.511 1.00 66.81 305 ASN A C 1
ATOM 2472 O O . ASN A 1 305 ? 4.048 0.404 -29.620 1.00 66.81 305 ASN A O 1
ATOM 2476 N N . SER A 1 306 ? 3.419 -1.340 -28.348 1.00 75.81 306 SER A N 1
ATOM 2477 C CA . SER A 1 306 ? 3.120 -2.302 -29.408 1.00 75.81 306 SER A CA 1
ATOM 2478 C C . SER A 1 306 ? 2.022 -3.267 -28.955 1.00 75.81 306 SER A C 1
ATOM 2480 O O . SER A 1 306 ? 1.983 -3.685 -27.794 1.00 75.81 306 SER A O 1
ATOM 2482 N N . LEU A 1 307 ? 1.149 -3.636 -29.891 1.00 80.62 307 LEU A N 1
ATOM 2483 C CA . LEU A 1 307 ? 0.159 -4.698 -29.747 1.00 80.62 307 LEU A CA 1
ATOM 2484 C C . LEU A 1 307 ? 0.413 -5.717 -30.851 1.00 80.62 307 LEU A C 1
ATOM 2486 O O . LEU A 1 307 ? 0.488 -5.377 -32.036 1.00 80.62 307 LEU A O 1
ATOM 2490 N N . GLY A 1 308 ? 0.531 -6.974 -30.464 1.00 80.31 308 GLY A N 1
ATOM 2491 C CA . GLY A 1 308 ? 0.549 -8.072 -31.401 1.00 80.31 308 GLY A CA 1
ATOM 2492 C C . GLY A 1 308 ? -0.676 -8.951 -31.247 1.00 80.31 308 GLY A C 1
ATOM 2493 O O . GLY A 1 308 ? -1.213 -9.129 -30.152 1.00 80.31 308 GLY A O 1
ATOM 2494 N N . VAL A 1 309 ? -1.123 -9.483 -32.381 1.00 80.25 309 VAL A N 1
ATOM 2495 C CA . VAL A 1 309 ? -2.325 -10.305 -32.464 1.00 80.25 309 VAL A CA 1
ATOM 2496 C C . VAL A 1 309 ? -2.035 -11.515 -33.344 1.00 80.25 309 VAL A C 1
ATOM 2498 O O . VAL A 1 309 ? -1.650 -11.372 -34.507 1.00 80.25 309 VAL A O 1
ATOM 2501 N N . LYS A 1 310 ? -2.237 -12.725 -32.816 1.00 80.38 310 LYS A N 1
ATOM 2502 C CA . LYS A 1 310 ? -2.326 -13.940 -33.635 1.00 80.38 310 LYS A CA 1
ATOM 2503 C C . LYS A 1 310 ? -3.784 -14.315 -33.758 1.00 80.38 310 LYS A C 1
ATOM 2505 O O . LYS A 1 310 ? -4.453 -14.481 -32.752 1.00 80.38 310 LYS A O 1
ATOM 2510 N N . ALA A 1 311 ? -4.273 -14.480 -34.974 1.00 79.56 311 ALA A N 1
ATOM 2511 C CA . ALA A 1 311 ? -5.621 -14.982 -35.200 1.00 79.56 311 ALA A CA 1
ATOM 2512 C C . ALA A 1 311 ? -5.550 -16.469 -35.558 1.00 79.56 311 ALA A C 1
ATOM 2514 O O . ALA A 1 311 ? -4.710 -16.883 -36.364 1.00 79.56 311 ALA A O 1
ATOM 2515 N N . TRP A 1 312 ? -6.444 -17.276 -34.997 1.00 79.19 312 TRP A N 1
ATOM 2516 C CA . TRP A 1 312 ? -6.628 -18.672 -35.376 1.00 79.19 312 TRP A CA 1
ATOM 2517 C C . TRP A 1 312 ? -8.048 -18.911 -35.888 1.00 79.19 312 TRP A C 1
ATOM 2519 O O . TRP A 1 312 ? -9.037 -18.456 -35.315 1.00 79.19 312 TRP A O 1
ATOM 2529 N N . SER A 1 313 ? -8.141 -19.668 -36.980 1.00 77.75 313 SER A N 1
ATOM 2530 C CA . SER A 1 313 ? -9.405 -20.154 -37.539 1.00 77.75 313 SER A CA 1
ATOM 2531 C C . SER A 1 313 ? -9.289 -21.625 -37.921 1.00 77.75 313 SER A C 1
ATOM 2533 O O . SER A 1 313 ? -8.212 -22.091 -38.311 1.00 77.75 313 SER A O 1
ATOM 2535 N N . GLU A 1 314 ? -10.409 -22.350 -37.897 1.00 70.69 314 GLU A N 1
ATOM 2536 C CA . GLU A 1 314 ? -10.458 -23.742 -38.367 1.00 70.69 314 GLU A CA 1
ATOM 2537 C C . GLU A 1 314 ? -10.098 -23.871 -39.856 1.00 70.69 314 GLU A C 1
ATOM 2539 O O . GLU A 1 314 ? -9.487 -24.857 -40.272 1.00 70.69 314 GLU A O 1
ATOM 2544 N N . GLU A 1 315 ? -10.468 -22.878 -40.671 1.00 67.81 315 GLU A N 1
ATOM 2545 C CA . GLU A 1 315 ? -10.261 -22.912 -42.122 1.00 67.81 315 GLU A CA 1
ATOM 2546 C C . GLU A 1 315 ? -8.813 -22.585 -42.518 1.00 67.81 315 GLU A C 1
ATOM 2548 O O . GLU A 1 315 ? -8.316 -23.110 -43.520 1.00 67.81 315 GLU A O 1
ATOM 2553 N N . HIS A 1 316 ? -8.108 -21.761 -41.733 1.00 62.47 316 HIS A N 1
ATOM 2554 C CA . HIS A 1 316 ? -6.823 -21.198 -42.150 1.00 62.47 316 HIS A CA 1
ATOM 2555 C C . HIS A 1 316 ? -5.647 -21.401 -41.181 1.00 62.47 316 HIS A C 1
ATOM 2557 O O . HIS A 1 316 ? -4.527 -21.040 -41.546 1.00 62.47 316 HIS A O 1
ATOM 2563 N N . GLY A 1 317 ? -5.854 -22.004 -40.005 1.00 70.44 317 GLY A N 1
ATOM 2564 C CA . GLY A 1 317 ? -4.805 -22.210 -38.997 1.00 70.44 317 GLY A CA 1
ATOM 2565 C C . GLY A 1 317 ? -4.354 -20.909 -38.315 1.00 70.44 317 GLY A C 1
ATOM 2566 O O . GLY A 1 317 ? -5.075 -19.913 -38.360 1.00 70.44 317 GLY A O 1
ATOM 2567 N N . ILE A 1 318 ? -3.174 -20.921 -37.672 1.00 63.19 318 ILE A N 1
ATOM 2568 C CA . ILE A 1 318 ? -2.583 -19.709 -37.072 1.00 63.19 318 ILE A CA 1
ATOM 2569 C C . ILE A 1 318 ? -2.108 -18.753 -38.160 1.00 63.19 318 ILE A C 1
ATOM 2571 O O . ILE A 1 318 ? -1.395 -19.140 -39.090 1.00 63.19 318 ILE A O 1
ATOM 2575 N N . ARG A 1 319 ? -2.447 -17.481 -37.975 1.00 66.06 319 ARG A N 1
ATOM 2576 C CA . ARG A 1 319 ? -1.924 -16.348 -38.726 1.00 66.06 319 ARG A CA 1
ATOM 2577 C C . ARG A 1 319 ? -1.314 -15.347 -37.746 1.00 66.06 319 ARG A C 1
ATOM 2579 O O . ARG A 1 319 ? -2.008 -14.853 -36.862 1.00 66.06 319 ARG A O 1
ATOM 2586 N N . ASP A 1 320 ? -0.031 -15.049 -37.927 1.00 51.84 320 ASP A N 1
ATOM 2587 C CA . ASP A 1 320 ? 0.694 -14.062 -37.123 1.00 51.84 320 ASP A CA 1
ATOM 2588 C C . ASP A 1 320 ? 0.515 -12.657 -37.708 1.00 51.84 320 ASP A C 1
ATOM 2590 O O . ASP A 1 320 ? 0.679 -12.463 -38.917 1.00 51.84 320 ASP A O 1
ATOM 2594 N N . MET A 1 321 ? 0.233 -11.669 -36.858 1.00 56.25 321 MET A N 1
ATOM 2595 C CA . MET A 1 321 ? 0.287 -10.253 -37.216 1.00 56.25 321 MET A CA 1
ATOM 2596 C C . MET A 1 321 ? 1.007 -9.466 -36.121 1.00 56.25 321 MET A C 1
ATOM 2598 O O . MET A 1 321 ? 0.777 -9.652 -34.928 1.00 56.25 321 MET A O 1
ATOM 2602 N N . GLN A 1 322 ? 1.892 -8.570 -36.543 1.00 51.75 322 GLN A N 1
ATOM 2603 C CA . GLN A 1 322 ? 2.583 -7.631 -35.667 1.00 51.75 322 GLN A CA 1
ATOM 2604 C C . GLN A 1 322 ? 2.307 -6.217 -36.152 1.00 51.75 322 GLN A C 1
ATOM 2606 O O . GLN A 1 322 ? 2.505 -5.920 -37.335 1.00 51.75 322 GLN A O 1
ATOM 2611 N N . PHE A 1 323 ? 1.882 -5.349 -35.240 1.00 49.31 323 PHE A N 1
ATOM 2612 C CA . PHE A 1 323 ? 1.870 -3.918 -35.477 1.00 49.31 323 PHE A CA 1
ATOM 2613 C C . PHE A 1 323 ? 3.175 -3.326 -34.937 1.00 49.31 323 PHE A C 1
ATOM 2615 O O . PHE A 1 323 ? 3.345 -3.184 -33.731 1.00 49.31 323 PHE A O 1
ATOM 2622 N N . ASN A 1 324 ? 4.104 -3.010 -35.843 1.00 47.88 324 ASN A N 1
ATOM 2623 C CA . ASN A 1 324 ? 5.391 -2.401 -35.508 1.00 47.88 324 ASN A CA 1
ATOM 2624 C C . ASN A 1 324 ? 5.524 -1.077 -36.275 1.00 47.88 324 ASN A C 1
ATOM 2626 O O . ASN A 1 324 ? 5.692 -1.102 -37.498 1.00 47.88 324 ASN A O 1
ATOM 2630 N N . ASP A 1 325 ? 5.491 0.061 -35.578 1.00 46.88 325 ASP A N 1
ATOM 2631 C CA . ASP A 1 325 ? 6.035 1.323 -36.095 1.00 46.88 325 ASP A CA 1
ATOM 2632 C C . ASP A 1 325 ? 7.279 1.694 -35.260 1.00 46.88 325 ASP A C 1
ATOM 2634 O O . ASP A 1 325 ? 7.142 2.246 -34.171 1.00 46.88 325 ASP A O 1
ATOM 2638 N N . PRO A 1 326 ? 8.502 1.355 -35.714 1.00 37.78 326 PRO A N 1
ATOM 2639 C CA . PRO A 1 326 ? 9.734 1.617 -34.961 1.00 37.78 326 PRO A CA 1
ATOM 2640 C C . PRO A 1 326 ? 9.990 3.113 -34.735 1.00 37.78 326 PRO A C 1
ATOM 2642 O O . PRO A 1 326 ? 10.631 3.495 -33.762 1.00 37.78 326 PRO A O 1
ATOM 2645 N N . ASP A 1 327 ? 9.451 3.980 -35.597 1.00 38.09 327 ASP A N 1
ATOM 2646 C CA . ASP A 1 327 ? 9.626 5.427 -35.482 1.00 38.09 327 ASP A CA 1
ATOM 2647 C C . ASP A 1 327 ? 8.560 6.078 -34.574 1.00 38.09 327 ASP A C 1
ATOM 2649 O O . ASP A 1 327 ? 8.622 7.293 -34.343 1.00 38.09 327 ASP A O 1
ATOM 2653 N N . LYS A 1 328 ? 7.575 5.313 -34.065 1.00 44.22 328 LYS A N 1
ATOM 2654 C CA . LYS A 1 328 ? 6.440 5.842 -33.292 1.00 44.22 328 LYS A CA 1
ATOM 2655 C C . LYS A 1 328 ? 5.992 4.918 -32.154 1.00 44.22 328 LYS A C 1
ATOM 2657 O O . LYS A 1 328 ? 5.391 3.878 -32.406 1.00 44.22 328 LYS A O 1
ATOM 2662 N N . PRO A 1 329 ? 6.185 5.315 -30.888 1.00 36.91 329 PRO A N 1
ATOM 2663 C CA . PRO A 1 329 ? 5.617 4.569 -29.776 1.00 36.91 329 PRO A CA 1
ATOM 2664 C C . PRO A 1 329 ? 4.082 4.739 -29.720 1.00 36.91 329 PRO A C 1
ATOM 2666 O O . PRO A 1 329 ? 3.584 5.853 -29.883 1.00 36.91 329 PRO A O 1
ATOM 2669 N N . PHE A 1 330 ? 3.332 3.663 -29.433 1.00 41.66 330 PHE A N 1
ATOM 2670 C CA . PHE A 1 330 ? 1.981 3.742 -28.851 1.00 41.66 330 PHE A CA 1
ATOM 2671 C C . PHE A 1 330 ? 2.102 4.449 -27.490 1.00 41.66 330 PHE A C 1
ATOM 2673 O O . PHE A 1 330 ? 2.491 3.861 -26.485 1.00 41.66 330 PHE A O 1
ATOM 2680 N N . THR A 1 331 ? 1.866 5.752 -27.471 1.00 39.44 331 THR A N 1
ATOM 2681 C CA . THR A 1 331 ? 1.633 6.515 -26.246 1.00 39.44 331 THR A CA 1
ATOM 2682 C C . THR A 1 331 ? 0.404 7.383 -26.461 1.00 39.44 331 THR A C 1
ATOM 2684 O O . THR A 1 331 ? 0.178 7.895 -27.561 1.00 39.44 331 THR A O 1
ATOM 2687 N N . ILE A 1 332 ? -0.362 7.601 -25.388 1.00 36.44 332 ILE A N 1
ATOM 2688 C CA . ILE A 1 332 ? -1.442 8.602 -25.323 1.00 36.44 332 ILE A CA 1
ATOM 2689 C C . ILE A 1 332 ? -0.967 9.981 -25.839 1.00 36.44 332 ILE A C 1
ATOM 2691 O O . ILE A 1 332 ? -1.735 10.730 -26.443 1.00 36.44 332 ILE A O 1
ATOM 2695 N N . ASP A 1 333 ? 0.327 10.281 -25.707 1.00 36.12 333 ASP A N 1
ATOM 2696 C CA . ASP A 1 333 ? 0.933 11.532 -26.166 1.00 36.12 333 ASP A CA 1
ATOM 2697 C C . ASP A 1 333 ? 1.136 11.629 -27.691 1.00 36.12 333 ASP A C 1
ATOM 2699 O O . ASP A 1 333 ? 1.169 12.741 -28.229 1.00 36.12 333 ASP A O 1
ATOM 2703 N N . LEU A 1 334 ? 1.247 10.511 -28.423 1.00 35.53 334 LEU A N 1
ATOM 2704 C CA . LEU A 1 334 ? 1.518 10.536 -29.869 1.00 35.53 334 LEU A CA 1
ATOM 2705 C C . LEU A 1 334 ? 0.260 10.562 -30.745 1.00 35.53 334 LEU A C 1
ATOM 2707 O O . LEU A 1 334 ? 0.315 11.105 -31.853 1.00 35.53 334 LEU A O 1
ATOM 2711 N N . LEU A 1 335 ? -0.895 10.130 -30.228 1.00 32.69 335 LEU A N 1
ATOM 2712 C CA . LEU A 1 335 ? -2.182 10.361 -30.900 1.00 32.69 335 LEU A CA 1
ATOM 2713 C C . LEU A 1 335 ? -2.513 11.868 -30.992 1.00 32.69 335 LEU A C 1
ATOM 2715 O O . LEU A 1 335 ? -3.241 12.311 -31.881 1.00 32.69 335 LEU A O 1
ATOM 2719 N N . ASN A 1 336 ? -1.902 12.683 -30.126 1.00 36.12 336 ASN A N 1
ATOM 2720 C CA . ASN A 1 336 ? -1.960 14.143 -30.197 1.00 36.12 336 ASN A CA 1
ATOM 2721 C C . ASN A 1 336 ? -0.933 14.763 -31.169 1.00 36.12 336 ASN A C 1
ATOM 2723 O O . ASN A 1 336 ? -1.099 15.918 -31.564 1.00 36.12 336 ASN A O 1
ATOM 2727 N N . ALA A 1 337 ? 0.097 14.026 -31.601 1.00 31.75 337 ALA A N 1
ATOM 2728 C CA . ALA A 1 337 ? 1.173 14.547 -32.452 1.00 31.75 337 ALA A CA 1
ATOM 2729 C C . ALA A 1 337 ? 1.034 14.168 -33.941 1.00 31.75 337 ALA A C 1
ATOM 2731 O O . ALA A 1 337 ? 1.510 14.906 -34.809 1.00 31.75 337 ALA A O 1
ATOM 2732 N N . GLU A 1 338 ? 0.343 13.075 -34.285 1.00 28.50 338 GLU A N 1
ATOM 2733 C CA . GLU A 1 338 ? 0.220 12.628 -35.685 1.00 28.50 338 GLU A CA 1
ATOM 2734 C C . GLU A 1 338 ? -0.860 13.358 -36.510 1.00 28.50 338 GLU A C 1
ATOM 2736 O O . GLU A 1 338 ? -0.960 13.196 -37.729 1.00 28.50 338 GLU A O 1
ATOM 2741 N N . LEU A 1 339 ? -1.572 14.300 -35.888 1.00 33.41 339 LEU A N 1
ATOM 2742 C CA . LEU A 1 339 ? -2.397 15.294 -36.582 1.00 33.41 339 LEU A CA 1
ATOM 2743 C C . LEU A 1 339 ? -1.571 16.424 -37.243 1.00 33.41 339 LEU A C 1
ATOM 2745 O O . LEU A 1 339 ? -2.134 17.269 -37.943 1.00 33.41 339 LEU A O 1
ATOM 2749 N N . GLU A 1 340 ? -0.236 16.450 -37.107 1.00 30.84 340 GLU A N 1
ATOM 2750 C CA . GLU A 1 340 ? 0.605 17.519 -37.678 1.00 30.84 340 GLU A CA 1
ATOM 2751 C C . GLU A 1 340 ? 1.029 17.352 -39.155 1.00 30.84 340 GLU A C 1
ATOM 2753 O O . GLU A 1 340 ? 1.618 18.284 -39.715 1.00 30.84 340 GLU A O 1
ATOM 2758 N N . LEU A 1 341 ? 0.722 16.251 -39.859 1.00 26.70 341 LEU A N 1
ATOM 2759 C CA . LEU A 1 341 ? 1.275 16.021 -41.212 1.00 26.70 341 LEU A CA 1
ATOM 2760 C C . LEU A 1 341 ? 0.281 15.733 -42.347 1.00 26.70 341 LEU A C 1
ATOM 2762 O O . LEU A 1 341 ? 0.655 15.137 -43.355 1.00 26.70 341 LEU A O 1
ATOM 2766 N N . GLN A 1 342 ? -0.922 16.317 -42.299 1.00 26.25 342 GLN A N 1
ATOM 2767 C CA . GLN A 1 342 ? -1.674 16.651 -43.523 1.00 26.25 342 GLN A CA 1
ATOM 2768 C C . GLN A 1 342 ? -2.130 18.119 -43.561 1.00 26.25 342 GLN A C 1
ATOM 2770 O O . GLN A 1 342 ? -3.303 18.455 -43.629 1.00 26.25 342 GLN A O 1
ATOM 2775 N N . GLY A 1 343 ? -1.153 19.028 -43.615 1.00 25.94 343 GLY A N 1
ATOM 2776 C CA . GLY A 1 343 ? -1.244 20.180 -44.515 1.00 25.94 343 GLY A CA 1
ATOM 2777 C C . GLY A 1 343 ? -2.339 21.223 -44.269 1.00 25.94 343 GLY A C 1
ATOM 2778 O O . GLY A 1 343 ? -2.776 21.828 -45.241 1.00 25.94 343 GLY A O 1
ATOM 2779 N N . LEU A 1 344 ? -2.715 21.515 -43.024 1.00 22.12 344 LEU A N 1
ATOM 2780 C CA . LEU A 1 344 ? -3.370 22.772 -42.637 1.00 22.12 344 LEU A CA 1
ATOM 2781 C C . LEU A 1 344 ? -2.908 23.142 -41.221 1.00 22.12 344 LEU A C 1
ATOM 2783 O O . LEU A 1 344 ? -3.282 22.522 -40.239 1.00 22.12 344 LEU A O 1
ATOM 2787 N N . ARG A 1 345 ? -2.031 24.148 -41.133 1.00 23.00 345 ARG A N 1
ATOM 2788 C CA . ARG A 1 345 ? -1.478 24.653 -39.870 1.00 23.00 345 ARG A CA 1
ATOM 2789 C C . ARG A 1 345 ? -2.548 25.343 -39.031 1.00 23.00 345 ARG A C 1
ATOM 2791 O O . ARG A 1 345 ? -2.816 26.505 -39.322 1.00 23.00 345 ARG A O 1
ATOM 2798 N N . TRP A 1 346 ? -3.030 24.699 -37.976 1.00 23.75 346 TRP A N 1
ATOM 2799 C CA . TRP A 1 346 ? -3.600 25.350 -36.790 1.00 23.75 346 TRP A CA 1
ATOM 2800 C C . TRP A 1 346 ? -3.176 24.514 -35.572 1.00 23.75 346 TRP A C 1
ATOM 2802 O O . TRP A 1 346 ? -3.556 23.356 -35.462 1.00 23.75 346 TRP A O 1
ATOM 2812 N N . LYS A 1 347 ? -2.292 25.068 -34.730 1.00 23.33 347 LYS A N 1
ATOM 2813 C CA . LYS A 1 347 ? -1.851 24.460 -33.466 1.00 23.33 347 LYS A CA 1
ATOM 2814 C C . LYS A 1 347 ? -2.786 24.942 -32.366 1.00 23.33 347 LYS A C 1
ATOM 2816 O O . LYS A 1 347 ? -2.794 26.139 -32.094 1.00 23.33 347 LYS A O 1
ATOM 2821 N N . CYS A 1 348 ? -3.505 24.023 -31.735 1.00 25.11 348 CYS A N 1
ATOM 2822 C CA . CYS A 1 348 ? -4.260 24.289 -30.518 1.00 25.11 348 CYS A CA 1
ATOM 2823 C C . CYS A 1 348 ? -3.744 23.349 -29.422 1.00 25.11 348 CYS A C 1
ATOM 2825 O O . CYS A 1 348 ? -3.893 22.138 -29.543 1.00 25.11 348 CYS A O 1
ATOM 2827 N N . GLN A 1 349 ? -3.072 23.904 -28.408 1.00 34.94 349 GLN A N 1
ATOM 2828 C CA . GLN A 1 349 ? -2.551 23.192 -27.236 1.00 34.94 349 GLN A CA 1
ATOM 2829 C C . GLN A 1 349 ? -3.383 23.552 -25.992 1.00 34.94 349 GLN A C 1
ATOM 2831 O O . GLN A 1 349 ? -3.449 24.727 -25.652 1.00 34.94 349 GLN A O 1
ATOM 2836 N N . GLY A 1 350 ? -3.955 22.516 -25.362 1.00 34.34 350 GLY A N 1
ATOM 2837 C CA . GLY A 1 350 ? -4.196 22.295 -23.922 1.00 34.34 350 GLY A CA 1
ATOM 2838 C C . GLY A 1 350 ? -5.153 23.196 -23.123 1.00 34.34 350 GLY A C 1
ATOM 2839 O O . GLY A 1 350 ? -4.995 24.411 -23.090 1.00 34.34 350 GLY A O 1
ATOM 2840 N N . ILE A 1 351 ? -6.066 22.532 -22.406 1.00 37.47 351 ILE A N 1
ATOM 2841 C CA . ILE A 1 351 ? -6.827 22.963 -21.218 1.00 37.47 351 ILE A CA 1
ATOM 2842 C C . ILE A 1 351 ? -6.308 22.074 -20.064 1.00 37.47 351 ILE A C 1
ATOM 2844 O O . ILE A 1 351 ? -6.103 20.887 -20.310 1.00 37.47 351 ILE A O 1
ATOM 2848 N N . ASP A 1 352 ? -6.051 22.606 -18.858 1.00 43.59 352 ASP A N 1
ATOM 2849 C CA . ASP A 1 352 ? -5.222 21.933 -17.832 1.00 43.59 352 ASP A CA 1
ATOM 2850 C C . ASP A 1 352 ? -5.868 21.884 -16.423 1.00 43.59 352 ASP A C 1
ATOM 2852 O O . ASP A 1 352 ? -6.156 22.927 -15.844 1.00 43.59 352 ASP A O 1
ATOM 2856 N N . PHE A 1 353 ? -5.971 20.668 -15.865 1.00 46.16 353 PHE A N 1
ATOM 2857 C CA . PHE A 1 353 ? -6.335 20.250 -14.489 1.00 46.16 353 PHE A CA 1
ATOM 2858 C C . PHE A 1 353 ? -7.790 20.418 -13.982 1.00 46.16 353 PHE A C 1
ATOM 2860 O O . PHE A 1 353 ? -8.321 21.517 -13.814 1.00 46.16 353 PHE A O 1
ATOM 2867 N N . CYS A 1 354 ? -8.376 19.280 -13.588 1.00 47.03 354 CYS A N 1
ATOM 2868 C CA . CYS A 1 354 ? -9.497 19.157 -12.652 1.00 47.03 354 CYS A CA 1
ATOM 2869 C C . CYS A 1 354 ? -8.994 18.409 -11.408 1.00 47.03 354 CYS A C 1
ATOM 2871 O O . CYS A 1 354 ? -8.151 17.524 -11.540 1.00 47.03 354 CYS A O 1
ATOM 2873 N N . THR A 1 355 ? -9.464 18.776 -10.217 1.00 49.25 355 THR A N 1
ATOM 2874 C CA . THR A 1 355 ? -9.203 18.017 -8.986 1.00 49.25 355 THR A CA 1
ATOM 2875 C C . THR A 1 355 ? -10.525 17.673 -8.328 1.00 49.25 355 THR A C 1
ATOM 2877 O O . THR A 1 355 ? -11.262 18.582 -7.920 1.00 49.25 355 THR A O 1
ATOM 2880 N N . VAL A 1 356 ? -10.801 16.384 -8.182 1.00 57.00 356 VAL A N 1
ATOM 2881 C CA . VAL A 1 356 ? -11.869 15.879 -7.325 1.00 57.00 356 VAL A CA 1
ATOM 2882 C C . VAL A 1 356 ? -11.246 15.470 -5.982 1.00 57.00 356 VAL A C 1
ATOM 2884 O O . VAL A 1 356 ? -10.208 14.813 -5.952 1.00 57.00 356 VAL A O 1
ATOM 2887 N N . PRO A 1 357 ? -11.787 15.906 -4.833 1.00 58.03 357 PRO A N 1
ATOM 2888 C CA . PRO A 1 357 ? -11.295 15.434 -3.544 1.00 58.03 357 PRO A CA 1
ATOM 2889 C C . PRO A 1 357 ? -11.527 13.920 -3.407 1.00 58.03 357 PRO A C 1
ATOM 2891 O O . PRO A 1 357 ? -12.627 13.437 -3.653 1.00 58.03 357 PRO A O 1
ATOM 2894 N N . VAL A 1 358 ? -10.480 13.200 -2.989 1.00 57.84 358 VAL A N 1
ATOM 2895 C CA . VAL A 1 358 ? -10.408 11.723 -2.963 1.00 57.84 358 VAL A CA 1
ATOM 2896 C C . VAL A 1 358 ? -11.265 11.092 -1.851 1.00 57.84 358 VAL A C 1
ATOM 2898 O O . VAL A 1 358 ? -11.577 9.911 -1.917 1.00 57.84 358 VAL A O 1
ATOM 2901 N N . GLU A 1 359 ? -11.693 11.871 -0.853 1.00 64.31 359 GLU A N 1
ATOM 2902 C CA . GLU A 1 359 ? -12.494 11.384 0.278 1.00 64.31 359 GLU A CA 1
ATOM 2903 C C . GLU A 1 359 ? -13.679 12.329 0.534 1.00 64.31 359 GLU A C 1
ATOM 2905 O O . GLU A 1 359 ? -13.495 13.476 0.957 1.00 64.31 359 GLU A O 1
ATOM 2910 N N . VAL A 1 360 ? -14.902 11.857 0.274 1.00 74.62 360 VAL A N 1
ATOM 2911 C CA . VAL A 1 360 ? -16.154 12.571 0.579 1.00 74.62 360 VAL A CA 1
ATOM 2912 C C . VAL A 1 360 ? -17.103 11.605 1.272 1.00 74.62 360 VAL A C 1
ATOM 2914 O O . VAL A 1 360 ? -17.266 10.478 0.830 1.00 74.62 360 VAL A O 1
ATOM 2917 N N . ALA A 1 361 ? -17.737 12.022 2.363 1.00 76.88 361 ALA A N 1
ATOM 2918 C CA . ALA A 1 361 ? -18.726 11.186 3.037 1.00 76.88 361 ALA A CA 1
ATOM 2919 C C . ALA A 1 361 ? -20.142 11.470 2.506 1.00 76.88 361 A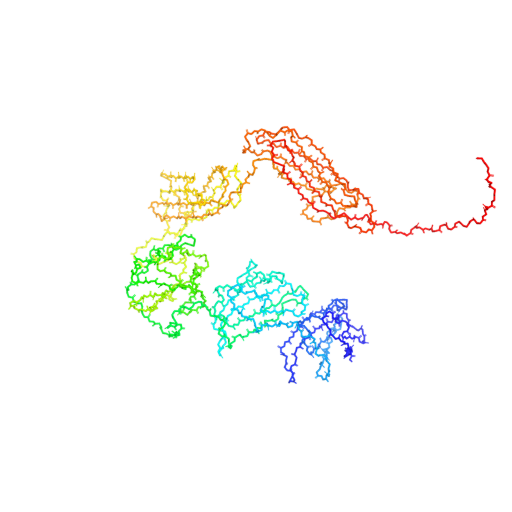LA A C 1
ATOM 2921 O O . ALA A 1 361 ? -20.460 12.611 2.153 1.00 76.88 361 ALA A O 1
ATOM 2922 N N . ALA A 1 362 ? -21.014 10.457 2.482 1.00 77.50 362 ALA A N 1
ATOM 2923 C CA . ALA A 1 362 ? -22.426 10.658 2.148 1.00 77.50 362 ALA A CA 1
ATOM 2924 C C . ALA A 1 362 ? -23.047 11.710 3.086 1.00 77.50 362 ALA A C 1
ATOM 2926 O O . ALA A 1 362 ? -22.861 11.658 4.296 1.00 77.50 362 ALA A O 1
ATOM 2927 N N . GLY A 1 363 ? -23.767 12.689 2.546 1.00 70.56 363 GLY A N 1
ATOM 2928 C CA . GLY A 1 363 ? -24.290 13.834 3.294 1.00 70.56 363 GLY A CA 1
ATOM 2929 C C . GLY A 1 363 ? -23.328 15.026 3.406 1.00 70.56 363 GLY A C 1
ATOM 2930 O O . GLY A 1 363 ? -23.675 16.029 4.043 1.00 70.56 363 GLY A O 1
ATOM 2931 N N . GLU A 1 364 ? -22.148 14.972 2.785 1.00 75.62 364 GLU A N 1
ATOM 2932 C CA . GLU A 1 364 ? -21.242 16.114 2.634 1.00 75.62 364 GLU A CA 1
ATOM 2933 C C . GLU A 1 364 ? -21.334 16.745 1.231 1.00 75.62 364 GLU A C 1
ATOM 2935 O O . GLU A 1 364 ? -21.914 16.201 0.287 1.00 75.62 364 GLU A O 1
ATOM 2940 N N . LYS A 1 365 ? -20.790 17.963 1.096 1.00 80.44 365 LYS A N 1
ATOM 2941 C CA . LYS A 1 365 ? -20.708 18.642 -0.202 1.00 80.44 365 LYS A CA 1
ATOM 2942 C C . LYS A 1 365 ? -19.442 18.219 -0.938 1.00 80.44 365 LYS A C 1
ATOM 2944 O O . LYS A 1 365 ? -18.351 18.613 -0.525 1.00 80.44 365 LYS A O 1
ATOM 2949 N N . LEU A 1 366 ? -19.599 17.539 -2.067 1.00 81.75 366 LEU A N 1
ATOM 2950 C CA . LEU A 1 366 ? -18.538 17.373 -3.052 1.00 81.75 366 LEU A CA 1
ATOM 2951 C C . LEU A 1 366 ? -18.245 18.731 -3.691 1.00 81.75 366 LEU A C 1
ATOM 2953 O O . LEU A 1 366 ? -19.133 19.331 -4.296 1.00 81.75 366 LEU A O 1
ATOM 2957 N N . ASN A 1 367 ? -17.009 19.212 -3.571 1.00 82.50 367 ASN A N 1
ATOM 2958 C CA . ASN A 1 367 ? -16.552 20.392 -4.300 1.00 82.50 367 ASN A CA 1
ATOM 2959 C C . ASN A 1 367 ? -15.651 19.939 -5.449 1.00 82.50 367 ASN A C 1
ATOM 2961 O O . ASN A 1 367 ? -14.532 19.498 -5.208 1.00 82.50 367 ASN A O 1
ATOM 2965 N N . VAL A 1 368 ? -16.139 20.064 -6.679 1.00 79.31 368 VAL A N 1
ATOM 2966 C CA . VAL A 1 368 ? -15.363 19.834 -7.897 1.00 79.31 368 VAL A CA 1
ATOM 2967 C C . VAL A 1 368 ? -14.802 21.173 -8.348 1.00 79.31 368 VAL A C 1
ATOM 2969 O O . VAL A 1 368 ? -15.548 22.088 -8.712 1.00 79.31 368 VAL A O 1
ATOM 2972 N N . THR A 1 369 ? -13.482 21.303 -8.305 1.00 79.19 369 THR A N 1
ATOM 2973 C CA . THR A 1 369 ? -12.785 22.508 -8.756 1.00 79.19 369 THR A CA 1
ATOM 2974 C C . THR A 1 369 ? -11.859 22.179 -9.906 1.00 79.19 369 THR A C 1
ATOM 2976 O O . THR A 1 369 ? -11.167 21.164 -9.883 1.00 79.19 369 THR A O 1
ATOM 2979 N N . GLY A 1 370 ? -11.786 23.072 -10.881 1.00 74.62 370 GLY A N 1
ATOM 2980 C CA . GLY A 1 370 ? -10.829 22.949 -11.968 1.00 74.62 370 GLY A CA 1
ATOM 2981 C C . GLY A 1 370 ? -10.548 24.291 -12.609 1.00 74.62 370 GLY A C 1
ATOM 2982 O O . GLY A 1 370 ? -11.203 25.299 -12.321 1.00 74.62 370 GLY A O 1
ATOM 2983 N N . THR A 1 371 ? -9.546 24.298 -13.473 1.00 75.44 371 THR A N 1
ATOM 2984 C CA . THR A 1 371 ? -9.071 25.505 -14.132 1.00 75.44 371 THR A CA 1
ATOM 2985 C C . THR A 1 371 ? -9.098 25.281 -15.637 1.00 75.44 371 THR A C 1
ATOM 2987 O O . THR A 1 371 ? -8.430 24.412 -16.175 1.00 75.44 371 THR A O 1
ATOM 2990 N N . LEU A 1 372 ? -9.857 26.090 -16.365 1.00 72.19 372 LEU A N 1
ATOM 2991 C CA . LEU A 1 372 ? -9.829 26.096 -17.822 1.00 72.19 372 LEU A CA 1
ATOM 2992 C C . LEU A 1 372 ? -8.812 27.132 -18.282 1.00 72.19 372 LEU A C 1
ATOM 2994 O O . LEU A 1 372 ? -9.049 28.330 -18.155 1.00 72.19 372 LEU A O 1
ATOM 2998 N N . ALA A 1 373 ? -7.664 26.696 -18.795 1.00 71.06 373 ALA A N 1
ATOM 2999 C CA . ALA A 1 373 ? -6.630 27.589 -19.310 1.00 71.06 373 ALA A CA 1
ATOM 3000 C C . ALA A 1 373 ? -6.575 27.562 -20.840 1.00 71.06 373 ALA A C 1
ATOM 3002 O O . ALA A 1 373 ? -6.494 26.496 -21.436 1.00 71.06 373 ALA A O 1
ATOM 3003 N N . ALA A 1 374 ? -6.542 28.736 -21.472 1.00 70.56 374 ALA A N 1
ATOM 3004 C CA . ALA A 1 374 ? -6.150 28.865 -22.871 1.00 70.56 374 ALA A CA 1
ATOM 3005 C C . ALA A 1 374 ? -4.623 29.007 -22.920 1.00 70.56 374 ALA A C 1
ATOM 3007 O O . ALA A 1 374 ? -4.084 30.073 -22.605 1.00 70.56 374 ALA A O 1
ATOM 3008 N N . LEU A 1 375 ? -3.890 27.946 -23.259 1.00 67.69 375 LEU A N 1
ATOM 3009 C CA . LEU A 1 375 ? -2.426 27.997 -23.248 1.00 67.69 375 LEU A CA 1
ATOM 3010 C C . LEU A 1 375 ? -1.878 28.838 -24.417 1.00 67.69 375 LEU A C 1
ATOM 3012 O O . LEU A 1 375 ? -2.395 28.863 -25.531 1.00 67.69 375 LEU A O 1
ATOM 3016 N N . ASN A 1 376 ? -0.807 29.581 -24.136 1.00 55.28 376 ASN A N 1
ATOM 3017 C CA . ASN A 1 376 ? -0.351 30.741 -24.916 1.00 55.28 376 ASN A CA 1
ATOM 3018 C C . ASN A 1 376 ? 0.385 30.417 -26.238 1.00 55.28 376 ASN A C 1
ATOM 3020 O O . ASN A 1 376 ? 0.902 31.323 -26.895 1.00 55.28 376 ASN A O 1
ATOM 3024 N N . ASP A 1 377 ? 0.442 29.150 -26.650 1.00 55.22 377 ASP A N 1
ATOM 3025 C CA . ASP A 1 377 ? 1.388 28.667 -27.664 1.00 55.22 377 ASP A CA 1
ATOM 3026 C C . ASP A 1 377 ? 0.761 28.440 -29.056 1.00 55.22 377 ASP A C 1
ATOM 3028 O O . ASP A 1 377 ? 1.113 27.513 -29.788 1.00 55.22 377 ASP A O 1
ATOM 3032 N N . GLY A 1 378 ? -0.125 29.353 -29.479 1.00 56.62 378 GLY A N 1
ATOM 3033 C CA . GLY A 1 378 ? -0.562 29.465 -30.883 1.00 56.62 378 GLY A CA 1
ATOM 3034 C C . GLY A 1 378 ? -2.067 29.576 -31.137 1.00 56.62 378 GLY A C 1
ATOM 3035 O O . GLY A 1 378 ? -2.452 29.788 -32.289 1.00 56.62 378 GLY A O 1
ATOM 3036 N N . LEU A 1 379 ? -2.891 29.483 -30.095 1.00 51.78 379 LEU A N 1
ATOM 3037 C CA . LEU A 1 379 ? -4.339 29.692 -30.144 1.00 51.78 379 LEU A CA 1
ATOM 3038 C C . LEU A 1 379 ? -4.698 31.189 -30.177 1.00 51.78 379 LEU A C 1
ATOM 3040 O O . LEU A 1 379 ? -4.066 32.008 -29.507 1.00 51.78 379 LEU A O 1
ATOM 3044 N N . ALA A 1 380 ? -5.717 31.544 -30.968 1.00 63.84 380 ALA A N 1
ATOM 3045 C CA . ALA A 1 380 ? -6.505 32.747 -30.698 1.00 63.84 380 ALA A CA 1
ATOM 3046 C C . ALA A 1 380 ? -7.334 32.520 -29.418 1.00 63.84 380 ALA A C 1
ATOM 3048 O O . ALA A 1 380 ? -7.419 31.387 -28.952 1.00 63.84 380 ALA A O 1
ATOM 3049 N N . ASP A 1 381 ? -7.908 33.580 -28.846 1.00 77.31 381 ASP A N 1
ATOM 3050 C CA . ASP A 1 381 ? -8.793 33.488 -27.675 1.00 77.31 381 ASP A CA 1
ATOM 3051 C C . ASP A 1 381 ? -9.815 32.340 -27.847 1.00 77.31 381 ASP A C 1
ATOM 3053 O O . ASP A 1 381 ? -10.336 32.161 -28.949 1.00 77.31 381 ASP A O 1
ATOM 3057 N N . ALA A 1 382 ? -10.060 31.532 -26.809 1.00 77.06 382 ALA A N 1
ATOM 3058 C CA . ALA A 1 382 ? -11.059 30.462 -26.881 1.00 77.06 382 ALA A CA 1
ATOM 3059 C C . ALA A 1 382 ? -12.454 31.099 -26.879 1.00 77.06 382 ALA A C 1
ATOM 3061 O O . ALA A 1 382 ? -12.750 31.873 -25.969 1.00 77.06 382 ALA A O 1
ATOM 3062 N N . GLU A 1 383 ? -13.254 30.831 -27.912 1.00 82.50 383 GLU A N 1
ATOM 3063 C CA . GLU A 1 383 ? -14.578 31.436 -28.124 1.00 82.50 383 GLU A CA 1
ATOM 3064 C C . GLU A 1 383 ? -15.678 30.430 -27.767 1.00 82.50 383 GLU A C 1
ATOM 3066 O O . GLU A 1 383 ? -15.548 29.252 -28.106 1.00 82.50 383 GLU A O 1
ATOM 3071 N N . ASP A 1 384 ? -16.736 30.912 -27.106 1.00 83.75 384 ASP A N 1
ATOM 3072 C CA . ASP A 1 384 ? -17.939 30.148 -26.751 1.00 83.75 384 ASP A CA 1
ATOM 3073 C C . ASP A 1 384 ? -17.590 28.842 -26.018 1.00 83.75 384 ASP A C 1
ATOM 3075 O O . ASP A 1 384 ? -17.795 27.730 -26.506 1.00 83.75 384 ASP A O 1
ATOM 3079 N N . VAL A 1 385 ? -16.951 28.999 -24.852 1.00 81.25 385 VAL A N 1
ATOM 3080 C CA . VAL A 1 385 ? -16.493 27.867 -24.043 1.00 81.25 385 VAL A CA 1
ATOM 3081 C C . VAL A 1 385 ? -17.670 27.271 -23.273 1.00 81.25 385 VAL A C 1
ATOM 3083 O O . VAL A 1 385 ? -18.230 27.891 -22.369 1.00 81.25 385 VAL A O 1
ATOM 3086 N N . ASP A 1 386 ? -17.983 26.024 -23.598 1.00 85.69 386 ASP A N 1
ATOM 3087 C CA . ASP A 1 386 ? -18.898 25.177 -22.855 1.00 85.69 386 ASP A CA 1
ATOM 3088 C C . ASP A 1 386 ? -18.126 24.288 -21.876 1.00 85.69 386 ASP A C 1
ATOM 3090 O O . ASP A 1 386 ? -17.042 23.760 -22.158 1.00 85.69 386 ASP A O 1
ATOM 3094 N N . PHE A 1 387 ? -18.724 24.092 -20.710 1.00 85.69 387 PHE A N 1
ATOM 3095 C CA . PHE A 1 387 ? -18.258 23.213 -19.654 1.00 85.69 387 PHE A CA 1
ATOM 3096 C C . PHE A 1 387 ? -19.410 22.319 -19.204 1.00 85.69 387 PHE A C 1
ATOM 3098 O O . PHE A 1 387 ? -20.489 22.811 -18.888 1.00 85.69 387 PHE A O 1
ATOM 3105 N N . SER A 1 388 ? -19.181 21.016 -19.123 1.00 89.94 388 SER A N 1
ATOM 3106 C CA . SER A 1 388 ? -20.119 20.033 -18.594 1.00 89.94 388 SER A CA 1
ATOM 3107 C C . SER A 1 388 ? -19.433 19.166 -17.545 1.00 89.94 388 SER A C 1
ATOM 3109 O O . SER A 1 388 ? -18.310 18.716 -17.747 1.00 89.94 388 SER A O 1
ATOM 3111 N N . LEU A 1 389 ? -20.115 18.923 -16.436 1.00 90.44 389 LEU A N 1
ATOM 3112 C CA . LEU A 1 389 ? -19.762 17.974 -15.392 1.00 90.44 389 LEU A CA 1
ATOM 3113 C C . LEU A 1 389 ? -20.895 16.955 -15.292 1.00 90.44 389 LEU A C 1
ATOM 3115 O O . LEU A 1 389 ? -22.042 17.330 -15.043 1.00 90.44 389 LEU A O 1
ATOM 3119 N N . VAL A 1 390 ? -20.564 15.682 -15.439 1.00 93.44 390 VAL A N 1
ATOM 3120 C CA . VAL A 1 390 ? -21.463 14.548 -15.234 1.00 93.44 390 VAL A CA 1
ATOM 3121 C C . VAL A 1 390 ? -20.902 13.720 -14.087 1.00 93.44 390 VAL A C 1
ATOM 3123 O O . VAL A 1 390 ? -19.713 13.424 -14.069 1.00 93.44 390 VAL A O 1
ATOM 3126 N N . ILE A 1 391 ? -21.734 13.370 -13.114 1.00 89.94 391 ILE A N 1
ATOM 3127 C CA . ILE A 1 391 ? -21.394 12.398 -12.079 1.00 89.94 391 ILE A CA 1
ATOM 3128 C C . ILE A 1 391 ? -22.169 11.118 -12.361 1.00 89.94 391 ILE A C 1
ATOM 3130 O O . ILE A 1 391 ? -23.398 11.150 -12.469 1.00 89.94 391 ILE A O 1
ATOM 3134 N N . LEU A 1 392 ? -21.433 10.021 -12.476 1.00 93.88 392 LEU A N 1
ATOM 3135 C CA . LEU A 1 392 ? -21.945 8.677 -12.698 1.00 93.88 392 LEU A CA 1
ATOM 3136 C C . LEU A 1 392 ? -21.814 7.860 -11.413 1.00 93.88 392 LEU A C 1
ATOM 3138 O O . LEU A 1 392 ? -20.826 8.025 -10.692 1.00 93.88 392 LEU A O 1
ATOM 3142 N N . ASP A 1 393 ? -22.776 6.988 -11.133 1.00 93.94 393 ASP A N 1
ATOM 3143 C CA . ASP A 1 393 ? -22.634 5.961 -10.096 1.00 93.94 393 ASP A CA 1
ATOM 3144 C C . ASP A 1 393 ? -21.757 4.780 -10.568 1.00 93.94 393 ASP A C 1
ATOM 3146 O O . ASP A 1 393 ? -21.196 4.781 -11.670 1.00 93.94 393 ASP A O 1
ATOM 3150 N N . ALA A 1 394 ? -21.631 3.757 -9.721 1.00 89.75 394 ALA A N 1
ATOM 3151 C CA . ALA A 1 394 ? -20.866 2.544 -10.002 1.00 89.75 394 ALA A CA 1
ATOM 3152 C C . ALA A 1 394 ? -21.413 1.724 -11.188 1.00 89.75 394 ALA A C 1
ATOM 3154 O O . ALA A 1 394 ? -20.656 0.979 -11.814 1.00 89.75 394 ALA A O 1
ATOM 3155 N N . ASP A 1 395 ? -22.704 1.859 -11.503 1.00 92.75 395 ASP A N 1
ATOM 3156 C CA . ASP A 1 395 ? -23.357 1.197 -12.635 1.00 92.75 395 ASP A CA 1
ATOM 3157 C C . ASP A 1 395 ? -23.242 2.029 -13.934 1.00 92.75 395 ASP A C 1
ATOM 3159 O O . ASP A 1 395 ? -23.621 1.562 -15.013 1.00 92.75 395 ASP A O 1
ATOM 3163 N N . GLY A 1 396 ? -22.668 3.237 -13.857 1.00 92.12 396 GLY A N 1
ATOM 3164 C CA . GLY A 1 396 ? -22.520 4.171 -14.973 1.00 92.12 396 GLY A CA 1
ATOM 3165 C C . GLY A 1 396 ? -23.779 4.994 -15.260 1.00 92.12 396 GLY A C 1
ATOM 3166 O O . GLY A 1 396 ? -23.866 5.625 -16.318 1.00 92.12 396 GLY A O 1
ATOM 3167 N N . GLU A 1 397 ? -24.763 4.991 -14.361 1.00 94.00 397 GLU A N 1
ATOM 3168 C CA . GLU A 1 397 ? -25.977 5.794 -14.482 1.00 94.00 397 GLU A CA 1
ATOM 3169 C C . GLU A 1 397 ? -25.712 7.238 -14.039 1.00 94.00 397 GLU A C 1
ATOM 3171 O O . GLU A 1 397 ? -24.939 7.511 -13.121 1.00 94.00 397 GLU A O 1
ATOM 3176 N N . VAL A 1 398 ? -26.347 8.196 -14.721 1.00 94.38 398 VAL A N 1
ATOM 3177 C CA . VAL A 1 398 ? -26.155 9.625 -14.441 1.00 94.38 398 VAL A CA 1
ATOM 3178 C C . VAL A 1 398 ? -26.908 10.014 -13.175 1.00 94.38 398 VAL A C 1
ATOM 3180 O O . VAL A 1 398 ? -28.125 10.213 -13.200 1.00 94.38 398 VAL A O 1
ATOM 3183 N N . GLU A 1 399 ? -26.160 10.216 -12.099 1.00 92.50 399 GLU A N 1
ATOM 3184 C CA . GLU A 1 399 ? -26.677 10.716 -10.825 1.00 92.50 399 GLU A CA 1
ATOM 3185 C C . GLU A 1 399 ? -26.822 12.233 -10.835 1.00 92.50 399 GLU A C 1
ATOM 3187 O O . GLU A 1 399 ? -27.757 12.803 -10.261 1.00 92.50 399 GLU A O 1
ATOM 3192 N N . HIS A 1 400 ? -25.910 12.917 -11.527 1.00 91.69 400 HIS A N 1
ATOM 3193 C CA . HIS A 1 400 ? -25.937 14.367 -11.595 1.00 91.69 400 HIS A CA 1
ATOM 3194 C C . HIS A 1 400 ? -25.311 14.906 -12.879 1.00 91.69 400 HIS A C 1
ATOM 3196 O O . HIS A 1 400 ? -24.297 14.408 -13.347 1.00 91.69 400 HIS A O 1
ATOM 3202 N N . GLU A 1 401 ? -25.893 15.967 -13.436 1.00 93.06 401 GLU A N 1
ATOM 3203 C CA . GLU A 1 401 ? -25.388 16.640 -14.635 1.00 93.06 401 GLU A CA 1
ATOM 3204 C C . GLU A 1 401 ? -25.450 18.155 -14.441 1.00 93.06 401 GLU A C 1
ATOM 3206 O O . GLU A 1 401 ? -26.437 18.719 -13.951 1.00 93.06 401 GLU A O 1
ATOM 3211 N N . PHE A 1 402 ? -24.380 18.833 -14.835 1.00 88.62 402 PHE A N 1
ATOM 3212 C CA . PHE A 1 402 ? -24.254 20.272 -14.742 1.00 88.62 402 PHE A CA 1
ATOM 3213 C C . PHE A 1 402 ? -23.506 20.824 -15.948 1.00 88.62 402 PHE A C 1
ATOM 3215 O O . PHE A 1 402 ? -22.341 20.513 -16.152 1.00 88.62 402 PHE A O 1
ATOM 3222 N N . THR A 1 403 ? -24.148 21.714 -16.700 1.00 87.88 403 THR A N 1
ATOM 3223 C CA . THR A 1 403 ? -23.524 22.398 -17.836 1.00 87.88 403 THR A CA 1
ATOM 3224 C C . THR A 1 403 ? -23.507 23.903 -17.596 1.00 87.88 403 THR A C 1
ATOM 3226 O O . THR A 1 403 ? -24.544 24.506 -17.300 1.00 87.88 403 THR A O 1
ATOM 3229 N N . ILE A 1 404 ? -22.337 24.518 -17.741 1.00 82.12 404 ILE A N 1
ATOM 3230 C CA . ILE A 1 404 ? -22.169 25.961 -17.895 1.00 82.12 404 ILE A CA 1
ATOM 3231 C C . ILE A 1 404 ? -21.870 26.208 -19.365 1.00 82.12 404 ILE A C 1
ATOM 3233 O O . ILE A 1 404 ? -20.885 25.707 -19.894 1.00 82.12 404 ILE A O 1
ATOM 3237 N N . SER A 1 405 ? -22.717 27.003 -19.999 1.00 78.81 405 SER A N 1
ATOM 3238 C CA . SER A 1 405 ? -22.425 27.601 -21.292 1.00 78.81 405 SER A CA 1
ATOM 3239 C C . SER A 1 405 ? -22.300 29.095 -21.051 1.00 78.81 405 SER A C 1
ATOM 3241 O O . SER A 1 405 ? -23.260 29.726 -20.588 1.00 78.81 405 SER A O 1
ATOM 3243 N N . GLU A 1 406 ? -21.110 29.647 -21.259 1.00 70.38 406 GLU A N 1
ATOM 3244 C CA . GLU A 1 406 ? -20.926 31.095 -21.248 1.00 70.38 406 GLU A CA 1
ATOM 3245 C C . GLU A 1 406 ? -20.981 31.604 -22.694 1.00 70.38 406 GLU A C 1
ATOM 3247 O O . GLU A 1 406 ? -19.965 31.925 -23.306 1.00 70.38 406 GLU A O 1
ATOM 3252 N N . ASP A 1 407 ? -22.203 31.663 -23.240 1.00 60.47 407 ASP A N 1
ATOM 3253 C CA . ASP A 1 407 ? -22.492 32.340 -24.508 1.00 60.47 407 ASP A CA 1
ATOM 3254 C C . ASP A 1 407 ? -21.956 33.789 -24.425 1.00 60.47 407 ASP A C 1
ATOM 3256 O O . ASP A 1 407 ? -22.454 34.582 -23.619 1.00 60.47 407 ASP A O 1
ATOM 3260 N N . ASP A 1 408 ? -20.984 34.143 -25.274 1.00 57.34 408 ASP A N 1
ATOM 3261 C CA . ASP A 1 408 ? -20.252 35.425 -25.355 1.00 57.34 408 ASP A CA 1
ATOM 3262 C C . ASP A 1 408 ? -18.979 35.594 -24.483 1.00 57.34 408 ASP A C 1
ATOM 3264 O O . ASP A 1 408 ? -18.327 36.645 -24.603 1.00 57.34 408 ASP A O 1
ATOM 3268 N N . ASP A 1 409 ? -18.565 34.625 -23.654 1.00 64.38 409 ASP A N 1
ATOM 3269 C CA . ASP A 1 409 ? -17.294 34.735 -22.917 1.00 64.38 409 ASP A CA 1
ATOM 3270 C C . ASP A 1 409 ? -16.123 34.114 -23.690 1.00 64.38 409 ASP A C 1
ATOM 3272 O O . ASP A 1 409 ? -16.139 32.975 -24.152 1.00 64.38 409 ASP A O 1
ATOM 3276 N N . PHE A 1 410 ? -15.070 34.920 -23.843 1.00 76.38 410 PHE A N 1
ATOM 3277 C CA . PHE A 1 410 ? -13.818 34.510 -24.462 1.00 76.38 410 PHE A CA 1
ATOM 3278 C C . PHE A 1 410 ? -12.763 34.310 -23.377 1.00 76.38 410 PHE A C 1
ATOM 3280 O O . PHE A 1 410 ? -12.567 35.194 -22.536 1.00 76.38 410 PHE A O 1
ATOM 3287 N N . ILE A 1 411 ? -12.030 33.196 -23.411 1.00 78.44 411 ILE A N 1
ATOM 3288 C CA . ILE A 1 411 ? -10.851 33.003 -22.554 1.00 78.44 411 ILE A CA 1
ATOM 3289 C C . ILE A 1 411 ? -9.628 33.479 -23.344 1.00 78.44 411 ILE A C 1
ATOM 3291 O O . ILE A 1 411 ? -9.232 32.820 -24.310 1.00 78.44 411 ILE A O 1
ATOM 3295 N N . PRO A 1 412 ? -9.004 34.620 -22.979 1.00 80.50 412 PRO A N 1
ATOM 3296 C CA . PRO A 1 412 ? -7.884 35.133 -23.747 1.00 80.50 412 PRO A CA 1
ATOM 3297 C C . PRO A 1 412 ? -6.698 34.173 -23.725 1.00 80.50 412 PRO A C 1
ATOM 3299 O O . PRO A 1 412 ? -6.426 33.555 -22.693 1.00 80.50 412 PRO A O 1
ATOM 3302 N N . ALA A 1 413 ? -5.916 34.133 -24.803 1.00 79.12 413 ALA A N 1
ATOM 33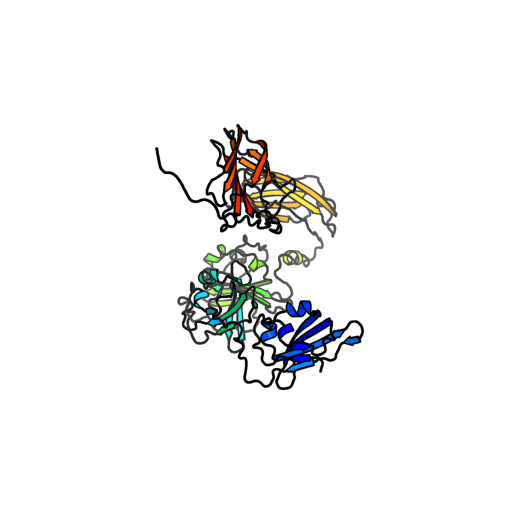03 C CA . ALA A 1 413 ? -4.681 33.351 -24.818 1.00 79.12 413 ALA A CA 1
ATOM 3304 C C . ALA A 1 413 ? -3.773 33.705 -23.615 1.00 79.12 413 ALA A C 1
ATOM 3306 O O . ALA A 1 413 ? -3.505 34.878 -23.313 1.00 79.12 413 ALA A O 1
ATOM 3307 N N . GLY A 1 414 ? -3.326 32.681 -22.888 1.00 74.75 414 GLY A N 1
ATOM 3308 C CA . GLY A 1 414 ? -2.527 32.800 -21.669 1.00 74.75 414 GLY A CA 1
ATOM 3309 C C . GLY A 1 414 ? -3.304 33.130 -20.399 1.00 74.75 414 GLY A C 1
ATOM 3310 O O . GLY A 1 414 ? -2.686 33.518 -19.402 1.00 74.75 414 GLY A O 1
ATOM 3311 N N . ARG A 1 415 ? -4.634 33.054 -20.428 1.00 77.75 415 ARG A N 1
ATOM 3312 C CA . ARG A 1 415 ? -5.496 33.211 -19.254 1.00 77.75 415 ARG A CA 1
ATOM 3313 C C . ARG A 1 415 ? -6.141 31.893 -18.885 1.00 77.75 415 ARG A C 1
ATOM 3315 O O . ARG A 1 415 ? -6.228 30.978 -19.694 1.00 77.75 415 ARG A O 1
ATOM 3322 N N . SER A 1 416 ? -6.596 31.850 -17.644 1.00 80.50 416 SER A N 1
ATOM 3323 C CA . SER A 1 416 ? -7.379 30.755 -17.122 1.00 80.50 416 SER A CA 1
ATOM 3324 C C . SER A 1 416 ? -8.627 31.259 -16.412 1.00 80.50 416 SER A C 1
ATOM 3326 O O . SER A 1 416 ? -8.659 32.398 -15.930 1.00 80.50 416 SER A O 1
ATOM 3328 N N . VAL A 1 417 ? -9.643 30.409 -16.386 1.00 78.44 417 VAL A N 1
ATOM 3329 C CA . VAL A 1 417 ? -10.893 30.587 -15.657 1.00 78.44 417 VAL A CA 1
ATOM 3330 C C . VAL A 1 417 ? -11.014 29.427 -14.686 1.00 78.44 417 VAL A C 1
ATOM 3332 O O . VAL A 1 417 ? -10.980 28.272 -15.093 1.00 78.44 417 VAL A O 1
ATOM 3335 N N . ASP A 1 418 ? -11.138 29.737 -13.402 1.00 80.56 418 ASP A N 1
ATOM 3336 C CA . ASP A 1 418 ? -11.374 28.722 -12.383 1.00 80.56 418 ASP A CA 1
ATOM 3337 C C . ASP A 1 418 ? -12.880 28.505 -12.239 1.00 80.56 418 ASP A C 1
ATOM 3339 O O . ASP A 1 418 ? -13.642 29.471 -12.124 1.00 80.56 418 ASP A O 1
ATOM 3343 N N . PHE A 1 419 ? -13.307 27.249 -12.190 1.00 77.75 419 PHE A N 1
ATOM 3344 C CA . PHE A 1 419 ? -14.668 26.882 -11.825 1.00 77.75 419 PHE A CA 1
ATOM 3345 C C . PHE A 1 419 ? -14.664 26.138 -10.490 1.00 77.75 419 PHE A C 1
ATOM 3347 O O . PHE A 1 419 ? -13.721 25.434 -10.126 1.00 77.75 419 PHE A O 1
ATOM 3354 N N . ASN A 1 420 ? -15.741 26.329 -9.735 1.00 82.38 420 ASN A N 1
ATOM 3355 C CA . ASN A 1 420 ? -15.979 25.639 -8.479 1.00 82.38 420 ASN A CA 1
ATOM 3356 C C . ASN A 1 420 ? -17.447 25.236 -8.436 1.00 82.38 420 ASN A C 1
ATOM 3358 O O . ASN A 1 420 ? -18.332 26.097 -8.373 1.00 82.38 420 ASN A O 1
ATOM 3362 N N . TYR A 1 421 ? -17.683 23.935 -8.493 1.00 83.12 421 TYR A N 1
ATOM 3363 C CA . TYR A 1 421 ? -18.999 23.343 -8.413 1.00 83.12 421 TYR A CA 1
ATOM 3364 C C . TYR A 1 421 ? -19.161 22.596 -7.095 1.00 83.12 421 TYR A C 1
ATOM 3366 O O . TYR A 1 421 ? -18.307 21.800 -6.727 1.00 83.12 421 TYR A O 1
ATOM 3374 N N . ALA A 1 422 ? -20.271 22.835 -6.399 1.00 82.69 422 ALA A N 1
ATOM 3375 C CA . ALA A 1 422 ? -20.593 22.148 -5.157 1.00 82.69 422 ALA A CA 1
ATOM 3376 C C . ALA A 1 422 ? -21.872 21.323 -5.329 1.00 82.69 422 ALA A C 1
ATOM 3378 O O . ALA A 1 422 ? -22.944 21.890 -5.564 1.00 82.69 422 ALA A O 1
ATOM 3379 N N . TRP A 1 423 ? -21.762 20.009 -5.162 1.00 84.69 423 TRP A N 1
ATOM 3380 C CA . TRP A 1 423 ? -22.864 19.050 -5.196 1.00 84.69 423 TRP A CA 1
ATOM 3381 C C . TRP A 1 423 ? -23.046 18.392 -3.829 1.00 84.69 423 TRP A C 1
ATOM 3383 O O . TRP A 1 423 ? -22.094 18.298 -3.063 1.00 84.69 423 TRP A O 1
ATOM 3393 N N . TYR A 1 424 ? -24.264 17.977 -3.491 1.00 79.81 424 TYR A N 1
ATOM 3394 C CA . TYR A 1 424 ? -24.560 17.293 -2.232 1.00 79.81 424 TYR A CA 1
ATOM 3395 C C . TYR A 1 424 ? -24.852 15.831 -2.545 1.00 79.81 424 TYR A C 1
ATOM 3397 O O . TYR A 1 424 ? -25.831 15.559 -3.239 1.00 79.81 424 TYR A O 1
ATOM 3405 N N . ILE A 1 425 ? -23.998 14.928 -2.070 1.00 82.25 425 ILE A N 1
ATOM 3406 C CA . ILE A 1 425 ? -24.135 13.495 -2.343 1.00 82.25 425 ILE A CA 1
ATOM 3407 C C . ILE A 1 425 ? -24.946 12.879 -1.213 1.00 82.25 425 ILE A C 1
ATOM 3409 O O . ILE A 1 425 ? -24.570 13.025 -0.054 1.00 82.25 425 ILE A O 1
ATOM 3413 N N . GLU A 1 426 ? -26.069 12.233 -1.520 1.00 80.50 426 GLU A N 1
ATOM 3414 C CA . GLU A 1 426 ? -26.950 11.659 -0.493 1.00 80.50 426 GLU A CA 1
ATOM 3415 C C . GLU A 1 426 ? -26.634 10.192 -0.187 1.00 80.50 426 GLU A C 1
ATOM 3417 O O . GLU A 1 426 ? -26.811 9.756 0.952 1.00 80.50 426 GLU A O 1
ATOM 3422 N N . GLU A 1 427 ? -26.168 9.442 -1.183 1.00 83.69 427 GLU A N 1
ATOM 3423 C CA . GLU A 1 427 ? -25.957 8.002 -1.080 1.00 83.69 427 GLU A CA 1
ATOM 3424 C C . GLU A 1 427 ? -24.457 7.668 -1.072 1.00 83.69 427 GLU A C 1
ATOM 3426 O O . GLU A 1 427 ? -23.657 8.360 -1.700 1.00 83.69 427 GLU A O 1
ATOM 3431 N N . PRO A 1 428 ? -24.037 6.658 -0.299 1.00 86.56 428 PRO A N 1
ATOM 3432 C CA . PRO A 1 428 ? -22.684 6.133 -0.388 1.00 86.56 428 PRO A CA 1
ATOM 3433 C C . PRO A 1 428 ? -22.524 5.234 -1.609 1.00 86.56 428 PRO A C 1
ATOM 3435 O O . PRO A 1 428 ? -23.479 4.597 -2.054 1.00 86.56 428 PRO A O 1
ATOM 3438 N N . GLY A 1 429 ? -21.295 5.099 -2.082 1.00 90.31 429 GLY A N 1
ATOM 3439 C CA . GLY A 1 429 ? -20.977 4.252 -3.221 1.00 90.31 429 GLY A CA 1
ATOM 3440 C C . GLY A 1 429 ? -19.741 4.732 -3.956 1.00 90.31 429 GLY A C 1
ATOM 3441 O O . GLY A 1 429 ? -19.114 5.717 -3.570 1.00 90.31 429 GLY A O 1
ATOM 3442 N N . ASP A 1 430 ? -19.400 4.028 -5.024 1.00 90.19 430 ASP A N 1
ATOM 3443 C CA . ASP A 1 430 ? -18.363 4.466 -5.948 1.00 90.19 430 ASP A CA 1
ATOM 3444 C C . ASP A 1 430 ? -18.983 5.358 -7.020 1.00 90.19 430 ASP A C 1
ATOM 3446 O O . ASP A 1 430 ? -20.057 5.065 -7.548 1.00 90.19 430 ASP A O 1
ATOM 3450 N N . TYR A 1 431 ? -18.299 6.454 -7.327 1.00 90.94 431 TYR A N 1
ATOM 3451 C CA . TYR A 1 431 ? -18.742 7.452 -8.287 1.00 90.94 431 TYR A CA 1
ATOM 3452 C C . TYR A 1 431 ? -17.621 7.797 -9.266 1.00 90.94 431 TYR A C 1
ATOM 3454 O O . TYR A 1 431 ? -16.428 7.645 -8.987 1.00 90.94 431 TYR A O 1
ATOM 3462 N N . THR A 1 432 ? -18.017 8.311 -10.425 1.00 90.69 432 THR A N 1
ATOM 3463 C CA . THR A 1 432 ? -17.109 8.811 -11.458 1.00 90.69 432 THR A CA 1
ATOM 3464 C C . THR A 1 432 ? -17.520 10.221 -11.845 1.00 90.69 432 THR A C 1
ATOM 3466 O O . THR A 1 432 ? -18.651 10.442 -12.268 1.00 90.69 432 THR A O 1
ATOM 3469 N N . ALA A 1 433 ? -16.618 11.188 -11.708 1.00 88.56 433 ALA A N 1
ATOM 3470 C CA . ALA A 1 433 ? -16.825 12.546 -12.192 1.00 88.56 433 ALA A CA 1
ATOM 3471 C C . ALA A 1 433 ? -16.217 12.701 -13.587 1.00 88.56 433 ALA A C 1
ATOM 3473 O O . ALA A 1 433 ? -14.997 12.697 -13.742 1.00 88.56 433 ALA A O 1
ATOM 3474 N N . GLU A 1 434 ? -17.063 12.896 -14.593 1.00 90.75 434 GLU A N 1
ATOM 3475 C CA . GLU A 1 434 ? -16.662 13.210 -15.957 1.00 90.75 434 GLU A CA 1
ATOM 3476 C C . GLU A 1 434 ? -16.819 14.702 -16.237 1.00 90.75 434 GLU A C 1
ATOM 3478 O O . GLU A 1 434 ? -17.913 15.265 -16.215 1.00 90.75 434 GLU A O 1
ATOM 3483 N N . VAL A 1 435 ? -15.711 15.358 -16.548 1.00 87.69 435 VAL A N 1
ATOM 3484 C CA . VAL A 1 435 ? -15.662 16.768 -16.914 1.00 87.69 435 VAL A CA 1
ATOM 3485 C C . VAL A 1 435 ? -15.357 16.882 -18.394 1.00 87.69 435 VAL A C 1
ATOM 3487 O O . VAL A 1 435 ? -14.295 16.463 -18.841 1.00 87.69 435 VAL A O 1
ATOM 3490 N N . THR A 1 436 ? -16.257 17.495 -19.153 1.00 87.81 436 THR A N 1
ATOM 3491 C CA . THR A 1 436 ? -16.069 17.814 -20.570 1.00 87.81 436 THR A CA 1
ATOM 3492 C C . THR A 1 436 ? -16.041 19.322 -20.761 1.00 87.81 436 THR A C 1
ATOM 3494 O O . THR A 1 436 ? -16.910 20.027 -20.266 1.00 87.81 436 THR A O 1
ATOM 3497 N N . SER A 1 437 ? -15.085 19.838 -21.523 1.00 85.44 437 SER A N 1
ATOM 3498 C CA . SER A 1 437 ? -15.111 21.222 -21.994 1.00 85.44 437 SER A CA 1
ATOM 3499 C C . SER A 1 437 ? -14.943 21.269 -23.503 1.00 85.44 437 SER A C 1
ATOM 3501 O O . SER A 1 437 ? -14.174 20.495 -24.070 1.00 85.44 437 SER A O 1
ATOM 3503 N N . SER A 1 438 ? -15.657 22.172 -24.162 1.00 85.25 438 SER A N 1
ATOM 3504 C CA . SER A 1 438 ? -15.537 22.440 -25.593 1.00 85.25 438 SER A CA 1
ATOM 3505 C C . SER A 1 438 ? -15.523 23.937 -25.850 1.00 85.25 438 SER A C 1
ATOM 3507 O O . SER A 1 438 ? -16.049 24.704 -25.061 1.00 85.25 438 SER A O 1
ATOM 3509 N N . ALA A 1 439 ? -14.925 24.353 -26.958 1.00 84.38 439 ALA A N 1
ATOM 3510 C CA . ALA A 1 439 ? -15.006 25.723 -27.448 1.00 84.38 439 ALA A CA 1
ATOM 3511 C C . ALA A 1 439 ? -15.168 25.671 -28.968 1.00 84.38 439 ALA A C 1
ATOM 3513 O O . ALA A 1 439 ? -14.652 24.747 -29.603 1.00 84.38 439 ALA A O 1
ATOM 3514 N N . ASP A 1 440 ? -15.816 26.658 -29.573 1.00 83.00 440 ASP A N 1
ATOM 3515 C CA . ASP A 1 440 ? -16.127 26.660 -31.012 1.00 83.00 440 ASP A CA 1
ATOM 3516 C C . ASP A 1 440 ? -14.877 26.549 -31.902 1.00 83.00 440 ASP A C 1
ATOM 3518 O O . ASP A 1 440 ? -14.904 26.013 -33.017 1.00 83.00 440 ASP A O 1
ATOM 3522 N N . ASN A 1 441 ? -13.750 27.053 -31.400 1.00 77.12 441 ASN A N 1
ATOM 3523 C CA . ASN A 1 441 ? -12.463 27.076 -32.085 1.00 77.12 441 ASN A CA 1
ATOM 3524 C C . ASN A 1 441 ? -11.407 26.134 -31.473 1.00 77.12 441 ASN A C 1
ATOM 3526 O O . ASN A 1 441 ? -10.239 26.190 -31.880 1.00 77.12 441 ASN A O 1
ATOM 3530 N N . ALA A 1 442 ? -11.796 25.253 -30.545 1.00 74.12 442 ALA A N 1
ATOM 3531 C CA . ALA A 1 442 ? -10.910 24.276 -29.914 1.00 74.12 442 ALA A CA 1
ATOM 3532 C C . ALA A 1 442 ? -11.507 22.859 -29.926 1.00 74.12 442 ALA A C 1
ATOM 3534 O O . ALA A 1 442 ? -12.708 22.652 -30.067 1.00 74.12 442 ALA A O 1
ATOM 3535 N N . ARG A 1 443 ? -10.647 21.843 -29.795 1.00 70.19 443 ARG A N 1
ATOM 3536 C CA . ARG A 1 443 ? -11.107 20.461 -29.612 1.00 70.19 443 ARG A CA 1
ATOM 3537 C C . ARG A 1 443 ? -11.697 20.323 -28.210 1.00 70.19 443 ARG A C 1
ATOM 3539 O O . ARG A 1 443 ? -11.161 20.907 -27.271 1.00 70.19 443 ARG A O 1
ATOM 3546 N N . SER A 1 444 ? -12.751 19.523 -28.075 1.00 80.00 444 SER A N 1
ATOM 3547 C CA . SER A 1 444 ? -13.264 19.160 -26.761 1.00 80.00 444 SER A CA 1
ATOM 3548 C C . SER A 1 444 ? -12.224 18.366 -25.967 1.00 80.00 444 SER A C 1
ATOM 3550 O O . SER A 1 444 ? -11.513 17.523 -26.521 1.00 80.00 444 SER A O 1
ATOM 3552 N N . VAL A 1 445 ? -12.153 18.631 -24.671 1.00 79.06 445 VAL A N 1
ATOM 3553 C CA . VAL A 1 445 ? -11.315 17.921 -23.704 1.00 79.06 445 VAL A CA 1
ATOM 3554 C C . VAL A 1 445 ? -12.239 17.242 -22.705 1.00 79.06 445 VAL A C 1
ATOM 3556 O O . VAL A 1 445 ? -13.197 17.864 -22.254 1.00 79.06 445 VAL A O 1
ATOM 3559 N N . GLN A 1 446 ? -11.956 15.983 -22.375 1.00 84.25 446 GLN A N 1
ATOM 3560 C CA . GLN A 1 446 ? -12.683 15.223 -21.363 1.00 84.25 446 GLN A CA 1
ATOM 3561 C C . GLN A 1 446 ? -11.695 14.660 -20.339 1.00 84.25 446 GLN A C 1
ATOM 3563 O O . GLN A 1 446 ? -10.634 14.162 -20.713 1.00 84.25 446 GLN A O 1
ATOM 3568 N N . ILE A 1 447 ? -12.043 14.766 -19.061 1.00 81.62 447 ILE A N 1
ATOM 3569 C CA . ILE A 1 447 ? -11.314 14.215 -17.916 1.00 81.62 447 ILE A CA 1
ATOM 3570 C C . ILE A 1 447 ? -12.310 13.375 -17.119 1.00 81.62 447 ILE A C 1
ATOM 3572 O O . ILE A 1 447 ? -13.458 13.782 -16.967 1.00 81.62 447 ILE A O 1
ATOM 3576 N N . SER A 1 448 ? -11.876 12.222 -16.619 1.00 85.31 448 SER A N 1
ATOM 3577 C CA . SER A 1 448 ? -12.679 11.357 -15.757 1.00 85.31 448 SER A CA 1
ATOM 3578 C C . SER A 1 448 ? -11.883 11.014 -14.500 1.00 85.31 448 SER A C 1
ATOM 3580 O O . SER A 1 448 ? -10.698 10.690 -14.599 1.00 85.31 448 SER A O 1
ATOM 3582 N N . GLU A 1 449 ? -12.507 11.139 -13.331 1.00 87.00 449 GLU A N 1
ATOM 3583 C CA . GLU A 1 449 ? -11.892 10.846 -12.035 1.00 87.00 449 GLU A CA 1
ATOM 3584 C C . GLU A 1 449 ? -12.846 10.018 -11.166 1.00 87.00 449 GLU A C 1
ATOM 3586 O O . GLU A 1 449 ? -14.003 10.391 -10.960 1.00 87.00 449 GLU A O 1
ATOM 3591 N N . HIS A 1 450 ? -12.353 8.885 -10.666 1.00 86.12 450 HIS A N 1
ATOM 3592 C CA . HIS A 1 450 ? -13.094 8.002 -9.769 1.00 86.12 450 HIS A CA 1
ATOM 3593 C C . HIS A 1 450 ? -12.907 8.429 -8.314 1.00 86.12 450 HIS A C 1
ATOM 3595 O O . HIS A 1 450 ? -11.796 8.764 -7.901 1.00 86.12 450 HIS A O 1
ATOM 3601 N N . PHE A 1 451 ? -13.978 8.371 -7.528 1.00 84.75 451 PHE A N 1
ATOM 3602 C CA . PHE A 1 451 ? -13.936 8.623 -6.092 1.00 84.75 451 PHE A CA 1
ATOM 3603 C C . PHE A 1 451 ? -14.970 7.763 -5.363 1.00 84.75 451 PHE A C 1
ATOM 3605 O O . PHE A 1 451 ? -16.039 7.466 -5.894 1.00 84.75 451 PHE A O 1
ATOM 3612 N N . THR A 1 452 ? -14.654 7.381 -4.129 1.00 84.69 452 THR A N 1
ATOM 3613 C CA . THR A 1 452 ? -15.560 6.607 -3.276 1.00 84.69 452 THR A CA 1
ATOM 3614 C C . THR A 1 452 ? -16.190 7.529 -2.247 1.00 84.69 452 THR A C 1
ATOM 3616 O O . THR A 1 452 ? -15.511 8.305 -1.572 1.00 84.69 452 THR A O 1
ATOM 3619 N N . VAL A 1 453 ? -17.509 7.431 -2.123 1.00 83.50 453 VAL A N 1
ATOM 3620 C CA . VAL A 1 453 ? -18.285 8.098 -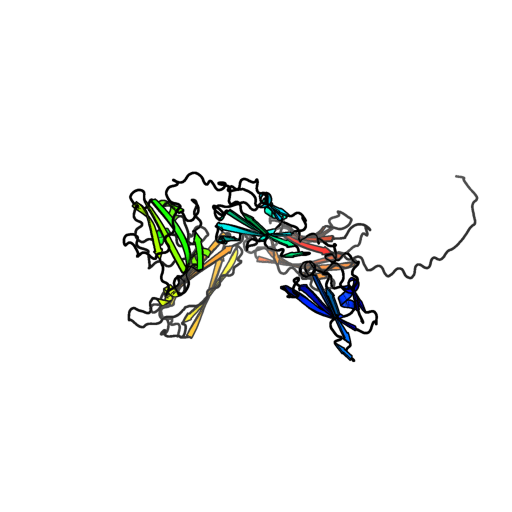1.090 1.00 83.50 453 VAL A CA 1
ATOM 3621 C C . VAL A 1 453 ? -18.572 7.093 0.003 1.00 83.50 453 VAL A C 1
ATOM 3623 O O . VAL A 1 453 ? -19.391 6.186 -0.154 1.00 83.50 453 VAL A O 1
ATOM 3626 N N . GLU A 1 454 ? -17.879 7.243 1.125 1.00 80.25 454 GLU A N 1
ATOM 3627 C CA . GLU A 1 454 ? -18.047 6.321 2.238 1.00 80.25 454 GLU A CA 1
ATOM 3628 C C . GLU A 1 454 ? -19.464 6.408 2.811 1.00 80.25 454 GLU A C 1
ATOM 3630 O O . GLU A 1 454 ? -20.081 7.483 2.871 1.00 80.25 454 GLU A O 1
ATOM 3635 N N . HIS A 1 455 ? -19.968 5.260 3.278 1.00 71.81 455 HIS A N 1
ATOM 3636 C CA . HIS A 1 455 ? -21.170 5.222 4.098 1.00 71.81 455 HIS A CA 1
ATOM 3637 C C . HIS A 1 455 ? -20.928 6.031 5.361 1.00 71.81 455 HIS A C 1
ATOM 3639 O O . HIS A 1 455 ? -20.313 5.568 6.319 1.00 71.81 455 HIS A O 1
ATOM 3645 N N . GLN A 1 456 ? -21.428 7.264 5.351 1.00 63.09 456 GLN A N 1
ATOM 3646 C CA . GLN A 1 456 ? -21.539 8.036 6.564 1.00 63.09 456 GLN A CA 1
ATOM 3647 C C . GLN A 1 456 ? -22.709 7.437 7.332 1.00 63.09 456 GLN A C 1
ATOM 3649 O O . GLN A 1 456 ? -23.869 7.716 7.019 1.00 63.09 456 GLN A O 1
ATOM 3654 N N . GLU A 1 457 ? -22.414 6.568 8.300 1.00 62.00 457 GLU A N 1
ATOM 3655 C CA . GLU A 1 457 ? -23.450 6.132 9.225 1.00 62.00 457 GLU A CA 1
ATOM 3656 C C . GLU A 1 457 ? -24.045 7.396 9.867 1.00 62.00 457 GLU A C 1
ATOM 3658 O O . GLU A 1 457 ? -23.312 8.208 10.449 1.00 62.00 457 GLU A O 1
ATOM 3663 N N . PRO A 1 458 ? -25.351 7.652 9.688 1.00 63.41 458 PRO A N 1
ATOM 3664 C CA . PRO A 1 458 ? -25.974 8.848 10.218 1.00 63.41 458 PRO A CA 1
ATOM 3665 C C . PRO A 1 458 ? -25.874 8.805 11.744 1.00 63.41 458 PRO A C 1
ATOM 3667 O O . PRO A 1 458 ? -26.546 8.007 12.392 1.00 63.41 458 PRO A O 1
ATOM 3670 N N . GLY A 1 459 ? -25.050 9.679 12.325 1.00 80.56 459 GLY A N 1
ATOM 3671 C CA . GLY A 1 459 ? -24.847 9.661 13.766 1.00 80.56 459 GLY A CA 1
ATOM 3672 C C . GLY A 1 459 ? -23.937 10.739 14.338 1.00 80.56 459 GLY A C 1
ATOM 3673 O O . GLY A 1 459 ? -23.831 11.856 13.817 1.00 80.56 459 GLY A O 1
ATOM 3674 N N . LEU A 1 460 ? -23.341 10.415 15.484 1.00 87.25 460 LEU A N 1
ATOM 3675 C CA . LEU A 1 460 ? -22.407 11.273 16.201 1.00 87.25 460 LEU A CA 1
ATOM 3676 C C . LEU A 1 460 ? -21.000 11.115 15.615 1.00 87.25 460 LEU A C 1
ATOM 3678 O O . LEU A 1 460 ? -20.605 10.030 15.219 1.00 87.25 460 LEU A O 1
ATOM 3682 N N . ARG A 1 461 ? -20.200 12.180 15.574 1.00 89.31 461 ARG A N 1
ATOM 3683 C CA . ARG A 1 461 ? -18.809 12.111 15.107 1.00 89.31 461 ARG A CA 1
ATOM 3684 C C . ARG A 1 461 ? -17.897 12.933 15.993 1.00 89.31 461 ARG A C 1
ATOM 3686 O O . ARG A 1 461 ? -18.189 14.089 16.298 1.00 89.31 461 ARG A O 1
ATOM 3693 N N . PHE A 1 462 ? -16.753 12.363 16.347 1.00 90.75 462 PHE A N 1
ATOM 3694 C CA . PHE A 1 462 ? -15.671 13.119 16.958 1.00 90.75 462 PHE A CA 1
ATOM 3695 C C . PHE A 1 462 ? -14.918 13.940 15.899 1.00 90.75 462 PHE A C 1
ATOM 3697 O O . PHE A 1 462 ? -14.451 13.414 14.891 1.00 90.75 462 PHE A O 1
ATOM 3704 N N . GLN A 1 463 ? -14.788 15.237 16.144 1.00 89.00 463 GLN A N 1
ATOM 3705 C CA . GLN A 1 463 ? -14.024 16.214 15.376 1.00 89.00 463 GLN A CA 1
ATOM 3706 C C . GLN A 1 463 ? -12.922 16.786 16.274 1.00 89.00 463 GLN A C 1
ATOM 3708 O O . GLN A 1 463 ? -13.121 16.954 17.476 1.00 89.00 463 GLN A O 1
ATOM 3713 N N . GLU A 1 464 ? -11.769 17.108 15.684 1.00 89.25 464 GLU A N 1
ATOM 3714 C CA . GLU A 1 464 ? -10.690 17.843 16.366 1.00 89.25 464 GLU A CA 1
ATOM 3715 C C . GLU A 1 464 ? -10.210 17.189 17.680 1.00 89.25 464 GLU A C 1
ATOM 3717 O O . GLU A 1 464 ? -9.874 17.882 18.636 1.00 89.25 464 GLU A O 1
ATOM 3722 N N . LEU A 1 465 ? -10.179 15.850 17.741 1.00 90.31 465 LEU A N 1
ATOM 3723 C CA . LEU A 1 465 ? -9.696 15.130 18.921 1.00 90.31 465 LEU A CA 1
ATOM 3724 C C . LEU A 1 465 ? -8.231 15.457 19.210 1.00 90.31 465 LEU A C 1
ATOM 3726 O O . LEU A 1 465 ? -7.342 15.238 18.384 1.00 90.31 465 LEU A O 1
ATOM 3730 N N . GLU A 1 466 ? -7.978 15.908 20.429 1.00 91.44 466 GLU A N 1
ATOM 3731 C CA . GLU A 1 466 ? -6.662 16.259 20.920 1.00 91.44 466 GLU A CA 1
ATOM 3732 C C . GLU A 1 466 ? -6.393 15.572 22.258 1.00 91.44 466 GLU A C 1
ATOM 3734 O O . GLU A 1 466 ? -7.162 15.669 23.209 1.00 91.44 466 GLU A O 1
ATOM 3739 N N . TRP A 1 467 ? -5.251 14.892 22.334 1.00 89.88 467 TRP A N 1
ATOM 3740 C CA . TRP A 1 467 ? -4.773 14.257 23.555 1.00 89.88 467 TRP A CA 1
ATOM 3741 C C . TRP A 1 467 ? -3.608 15.072 24.100 1.00 89.88 467 TRP A C 1
ATOM 3743 O O . TRP A 1 467 ? -2.587 15.251 23.421 1.00 89.88 467 TRP A O 1
ATOM 3753 N N . THR A 1 468 ? -3.751 15.556 25.328 1.00 90.50 468 THR A N 1
ATOM 3754 C CA . THR A 1 468 ? -2.714 16.307 26.026 1.00 90.50 468 THR A CA 1
ATOM 3755 C C . THR A 1 468 ? -2.390 15.678 27.369 1.00 90.50 468 THR A C 1
ATOM 3757 O O . THR A 1 468 ? -3.226 15.049 27.993 1.00 90.50 468 THR A O 1
ATOM 3760 N N . SER A 1 469 ? -1.160 15.847 27.817 1.00 89.38 469 SER A N 1
ATOM 3761 C CA . SER A 1 469 ? -0.683 15.446 29.142 1.00 89.38 469 SER A CA 1
ATOM 3762 C C . SER A 1 469 ? 0.205 16.562 29.653 1.00 89.38 469 SER A C 1
ATOM 3764 O O . SER A 1 469 ? 1.066 17.064 28.915 1.00 89.38 469 SER A O 1
ATOM 3766 N N . ASN A 1 470 ? -0.078 17.052 30.860 1.00 86.44 470 ASN A N 1
ATOM 3767 C CA . ASN A 1 470 ? 0.544 18.266 31.401 1.00 86.44 470 ASN A CA 1
ATOM 3768 C C . ASN A 1 470 ? 0.522 19.466 30.419 1.00 86.44 470 ASN A C 1
ATOM 3770 O O . ASN A 1 470 ? 1.470 20.256 30.346 1.00 86.44 470 ASN A O 1
ATOM 3774 N N . GLY A 1 471 ? -0.543 19.588 29.616 1.00 84.88 471 GLY A N 1
ATOM 3775 C CA . GLY A 1 471 ? -0.721 20.665 28.634 1.00 84.88 471 GLY A CA 1
ATOM 3776 C C . GLY A 1 471 ? 0.165 20.583 27.382 1.00 84.88 471 GLY A C 1
ATOM 3777 O O . GLY A 1 471 ? 0.251 21.561 26.637 1.00 84.88 471 GLY A O 1
ATOM 3778 N N . LYS A 1 472 ? 0.844 19.456 27.130 1.00 86.88 472 LYS A N 1
ATOM 3779 C CA . LYS A 1 472 ? 1.566 19.196 25.871 1.00 86.88 472 LYS A CA 1
ATOM 3780 C C . LYS A 1 472 ? 0.756 18.259 24.981 1.00 86.88 472 LYS A C 1
ATOM 3782 O O . LYS A 1 472 ? 0.225 17.278 25.483 1.00 86.88 472 LYS A O 1
ATOM 3787 N N . LYS A 1 473 ? 0.698 18.543 23.675 1.00 86.94 473 LYS A N 1
ATOM 3788 C CA . LYS A 1 473 ? 0.035 17.684 22.679 1.00 86.94 473 LYS A CA 1
ATOM 3789 C C . LYS A 1 473 ? 0.841 16.417 22.409 1.00 86.94 473 LYS A C 1
ATOM 3791 O O . LYS A 1 473 ? 2.066 16.496 22.281 1.00 86.94 473 LYS A O 1
ATOM 3796 N N . PHE A 1 474 ? 0.153 15.294 22.225 1.00 77.56 474 PHE A N 1
ATOM 3797 C CA . PHE A 1 474 ? 0.763 14.018 21.852 1.00 77.56 474 PHE A CA 1
ATOM 3798 C C . PHE A 1 474 ? 0.326 13.563 20.466 1.00 77.56 474 PHE A C 1
ATOM 3800 O O . PHE A 1 474 ? -0.843 13.254 20.237 1.00 77.56 474 PHE A O 1
ATOM 3807 N N . ASN A 1 475 ? 1.292 13.446 19.554 1.00 65.50 475 ASN A N 1
ATOM 3808 C CA . ASN A 1 475 ? 1.053 12.936 18.203 1.00 65.50 475 ASN A CA 1
ATOM 3809 C C . ASN A 1 475 ? 1.462 11.456 18.041 1.00 65.50 475 ASN A C 1
ATOM 3811 O O . ASN A 1 475 ? 1.009 10.822 17.098 1.00 65.50 475 ASN A O 1
ATOM 3815 N N . THR A 1 476 ? 2.247 10.878 18.960 1.00 60.00 476 THR A N 1
ATOM 3816 C CA . THR A 1 476 ? 2.774 9.494 18.888 1.00 60.00 476 THR A CA 1
ATOM 3817 C C . THR A 1 476 ? 2.868 8.836 20.277 1.00 60.00 476 THR A C 1
ATOM 3819 O O . THR A 1 476 ? 2.579 9.500 21.273 1.00 60.00 476 THR A O 1
ATOM 3822 N N . ASN A 1 477 ? 3.254 7.548 20.335 1.00 61.44 477 ASN A N 1
ATOM 3823 C CA . ASN A 1 477 ? 3.418 6.707 21.538 1.00 61.44 477 ASN A CA 1
ATOM 3824 C C . ASN A 1 477 ? 4.376 7.329 22.572 1.00 61.44 477 ASN A C 1
ATOM 3826 O O . ASN A 1 477 ? 5.559 6.992 22.646 1.00 61.44 477 ASN A O 1
ATOM 3830 N N . HIS A 1 478 ? 3.880 8.273 23.364 1.00 69.38 478 HIS A N 1
ATOM 3831 C CA . HIS A 1 478 ? 4.600 8.820 24.500 1.00 69.38 478 HIS A CA 1
ATOM 3832 C C . HIS A 1 478 ? 4.272 8.010 25.746 1.00 69.38 478 HIS A C 1
ATOM 3834 O O . HIS A 1 478 ? 3.110 7.691 25.991 1.00 69.38 478 HIS A O 1
ATOM 3840 N N . GLY A 1 479 ? 5.302 7.697 26.531 1.00 78.44 479 GLY A N 1
ATOM 3841 C CA . GLY A 1 479 ? 5.098 7.063 27.824 1.00 78.44 479 GLY A CA 1
ATOM 3842 C C . GLY A 1 479 ? 4.531 8.075 28.815 1.00 78.44 479 GLY A C 1
ATOM 3843 O O . GLY A 1 479 ? 5.159 9.111 29.015 1.00 78.44 479 GLY A O 1
ATOM 3844 N N . LEU A 1 480 ? 3.382 7.781 29.419 1.00 82.94 480 LEU A N 1
ATOM 3845 C CA . LEU A 1 480 ? 2.807 8.567 30.513 1.00 82.94 480 LEU A CA 1
ATOM 3846 C C . LEU A 1 480 ? 3.542 8.247 31.813 1.00 82.94 480 LEU A C 1
ATOM 3848 O O . LEU A 1 480 ? 3.813 7.080 32.098 1.00 82.94 480 LEU A O 1
ATOM 3852 N N . GLU A 1 481 ? 3.851 9.248 32.626 1.00 85.31 481 GLU A N 1
ATOM 3853 C CA . GLU A 1 481 ? 4.340 8.996 33.981 1.00 85.31 481 GLU A CA 1
ATOM 3854 C C . GLU A 1 481 ? 3.169 8.691 34.929 1.00 85.31 481 GLU A C 1
ATOM 3856 O O . GLU A 1 481 ? 2.021 9.090 34.721 1.00 85.31 481 GLU A O 1
ATOM 3861 N N . VAL A 1 482 ? 3.443 7.945 35.998 1.00 82.81 482 VAL A N 1
ATOM 3862 C CA . VAL A 1 482 ? 2.466 7.731 37.074 1.00 82.81 482 VAL A CA 1
ATOM 3863 C C . VAL A 1 482 ? 2.119 9.048 37.765 1.00 82.81 482 VAL A C 1
ATOM 3865 O O . VAL A 1 482 ? 3.009 9.778 38.204 1.00 82.81 482 VAL A O 1
ATOM 3868 N N . GLY A 1 483 ? 0.824 9.297 37.953 1.00 84.69 483 GLY A N 1
ATOM 3869 C CA . GLY A 1 483 ? 0.303 10.533 38.532 1.00 84.69 483 GLY A CA 1
ATOM 3870 C C . GLY A 1 483 ? 0.234 11.687 37.534 1.00 84.69 483 GLY A C 1
ATOM 3871 O O . GLY A 1 483 ? -0.075 12.808 37.937 1.00 84.69 483 GLY A O 1
ATOM 3872 N N . GLU A 1 484 ? 0.524 11.432 36.258 1.00 87.31 484 GLU A N 1
ATOM 3873 C CA . GLU A 1 484 ? 0.347 12.405 35.190 1.00 87.31 484 GLU A CA 1
ATOM 3874 C C . GLU A 1 484 ? -1.136 12.523 34.809 1.00 87.31 484 GLU A C 1
ATOM 3876 O O . GLU A 1 484 ? -1.841 11.516 34.702 1.00 87.31 484 GLU A O 1
ATOM 3881 N N . GLU A 1 485 ? -1.615 13.759 34.637 1.00 89.44 485 GLU A N 1
ATOM 3882 C CA . GLU A 1 485 ? -2.967 14.036 34.149 1.00 89.44 485 GLU A CA 1
ATOM 3883 C C . GLU A 1 485 ? -2.961 14.044 32.620 1.00 89.44 485 GLU A C 1
ATOM 3885 O O . GLU A 1 485 ? -2.316 14.890 31.992 1.00 89.44 485 GLU A O 1
ATOM 3890 N N . LEU A 1 486 ? -3.707 13.105 32.049 1.00 89.25 486 LEU A N 1
ATOM 3891 C CA . LEU A 1 486 ? -4.039 13.027 30.640 1.00 89.25 486 LEU A CA 1
ATOM 3892 C C . LEU A 1 486 ? -5.408 13.675 30.419 1.00 89.25 486 LEU A C 1
ATOM 3894 O O . LEU A 1 486 ? -6.394 13.287 31.035 1.00 89.25 486 LEU A O 1
ATOM 3898 N N . THR A 1 487 ? -5.481 14.612 29.487 1.00 90.75 487 THR A N 1
ATOM 3899 C CA . THR A 1 487 ? -6.704 15.296 29.077 1.00 90.75 487 THR A CA 1
ATOM 3900 C C . THR A 1 487 ? -6.993 14.988 27.615 1.00 90.75 487 THR A C 1
ATOM 3902 O O . THR A 1 487 ? -6.141 15.214 26.752 1.00 90.75 487 THR A O 1
ATOM 3905 N N . VAL A 1 488 ? -8.201 14.510 27.325 1.00 91.25 488 VAL A N 1
ATOM 3906 C CA . VAL A 1 488 ? -8.744 14.422 25.968 1.00 91.25 488 VAL A CA 1
ATOM 3907 C C . VAL A 1 488 ? -9.749 15.546 25.768 1.00 91.25 488 VAL A C 1
ATOM 3909 O O . VAL A 1 488 ? -10.696 15.697 26.541 1.00 91.25 488 VAL A O 1
ATOM 3912 N N . SER A 1 489 ? -9.540 16.351 24.738 1.00 94.00 489 SER A N 1
ATOM 3913 C CA . SER A 1 489 ? -10.477 17.386 24.322 1.00 94.00 489 SER A CA 1
ATOM 3914 C C . SER A 1 489 ? -10.837 17.214 22.857 1.00 94.00 489 SER A C 1
ATOM 3916 O O . SER A 1 489 ? -10.140 16.547 22.094 1.00 94.00 489 SER A O 1
ATOM 3918 N N . GLY A 1 490 ? -11.974 17.766 22.467 1.00 93.38 490 GLY A N 1
ATOM 3919 C CA . GLY A 1 490 ? -12.433 17.698 21.092 1.00 93.38 490 GLY A CA 1
ATOM 3920 C C . GLY A 1 490 ? -13.845 18.224 20.954 1.00 93.38 490 GLY A C 1
ATOM 3921 O O . GLY A 1 490 ? -14.398 18.858 21.857 1.00 93.38 490 GLY A O 1
ATOM 3922 N N . LYS A 1 491 ? -14.436 17.949 19.800 1.00 95.12 491 LYS A N 1
ATOM 3923 C CA . LYS A 1 491 ? -15.770 18.402 19.437 1.00 95.12 491 LYS A CA 1
ATOM 3924 C C . LYS A 1 491 ? -16.595 17.214 18.970 1.00 95.12 491 LYS A C 1
ATOM 3926 O O . LYS A 1 491 ? -16.266 16.581 17.980 1.00 95.12 491 LYS A O 1
ATOM 3931 N N . LEU A 1 492 ? -17.672 16.897 19.672 1.00 94.19 492 LEU A N 1
ATOM 3932 C CA . LEU A 1 492 ? -18.658 15.923 19.217 1.00 94.19 492 LEU A CA 1
ATOM 3933 C C . LEU A 1 492 ? -19.668 16.644 18.319 1.00 94.19 492 LEU A C 1
ATOM 3935 O O . LEU A 1 492 ? -20.197 17.677 18.718 1.00 94.19 492 LEU A O 1
ATOM 3939 N N . ALA A 1 493 ? -19.938 16.148 17.118 1.00 92.44 493 ALA A N 1
ATOM 3940 C CA . ALA A 1 493 ? -20.911 16.732 16.196 1.00 92.44 493 ALA A CA 1
ATOM 3941 C C . ALA A 1 493 ? -22.008 15.721 15.854 1.00 92.44 493 ALA A C 1
ATOM 3943 O O . ALA A 1 493 ? -21.711 14.558 15.604 1.00 92.44 493 ALA A O 1
ATOM 3944 N N . ALA A 1 494 ? -23.258 16.176 15.818 1.00 90.50 494 ALA A N 1
ATOM 3945 C CA . ALA A 1 494 ? -24.364 15.428 15.232 1.00 90.50 494 ALA A CA 1
ATOM 3946 C C . ALA A 1 494 ? -24.457 15.809 13.751 1.00 90.50 494 ALA A C 1
ATOM 3948 O O . ALA A 1 494 ? -24.637 16.983 13.418 1.00 90.50 494 ALA A O 1
ATOM 3949 N N . LEU A 1 495 ? -24.283 14.842 12.854 1.00 84.06 495 LEU A N 1
ATOM 3950 C CA . LEU A 1 495 ? -24.184 15.108 11.417 1.00 84.06 495 LEU A CA 1
ATOM 3951 C C . LEU A 1 495 ? -25.521 15.610 10.835 1.00 84.06 495 LEU A C 1
ATOM 3953 O O . LEU A 1 495 ? -26.597 15.206 11.276 1.00 84.06 495 LEU A O 1
ATOM 3957 N N . GLU A 1 496 ? -25.472 16.506 9.839 1.00 77.56 496 GLU A N 1
ATOM 3958 C CA . GLU A 1 496 ? -26.679 17.117 9.238 1.00 77.56 496 GLU A CA 1
ATOM 3959 C C . GLU A 1 496 ? -27.588 16.095 8.526 1.00 77.56 496 GLU A C 1
ATOM 3961 O O . GLU A 1 496 ? -28.786 16.341 8.397 1.00 77.56 496 GLU A O 1
ATOM 3966 N N . GLY A 1 497 ? -27.051 14.935 8.124 1.00 67.75 497 GLY A N 1
ATOM 3967 C CA . GLY A 1 497 ? -27.815 13.833 7.524 1.00 67.75 497 GLY A CA 1
ATOM 3968 C C . GLY A 1 497 ? -28.785 13.128 8.486 1.00 67.75 497 GLY A C 1
ATOM 3969 O O . GLY A 1 497 ? -29.614 12.322 8.055 1.00 67.75 497 GLY A O 1
ATOM 3970 N N . TYR A 1 498 ? -28.727 13.432 9.785 1.00 73.00 498 TYR A N 1
ATOM 3971 C CA . TYR A 1 498 ? -29.593 12.830 10.792 1.00 73.00 498 TYR A CA 1
ATOM 3972 C C . TYR A 1 498 ? -31.017 13.433 10.712 1.00 73.00 498 TYR A C 1
ATOM 3974 O O . TYR A 1 498 ? -31.198 14.647 10.670 1.00 73.00 498 TYR A O 1
ATOM 3982 N N . ARG A 1 499 ? -32.069 12.599 10.625 1.00 74.88 499 ARG A N 1
ATOM 3983 C CA . ARG A 1 499 ? -33.469 13.081 10.485 1.00 74.88 499 ARG A CA 1
ATOM 3984 C C . ARG A 1 499 ? -34.153 13.392 11.817 1.00 74.88 499 ARG A C 1
ATOM 3986 O O . ARG A 1 499 ? -35.149 14.119 11.831 1.00 74.88 499 ARG A O 1
ATOM 3993 N N . GLU A 1 500 ? -33.655 12.819 12.905 1.00 83.12 500 GLU A N 1
ATOM 3994 C CA . GLU A 1 500 ? -34.193 12.977 14.261 1.00 83.12 500 GLU A CA 1
ATOM 3995 C C . GLU A 1 500 ? -33.174 13.726 15.138 1.00 83.12 500 GLU A C 1
ATOM 3997 O O . GLU A 1 500 ? -32.216 14.262 14.605 1.00 83.12 500 GLU A O 1
ATOM 4002 N N . ASN A 1 501 ? -33.384 13.884 16.444 1.00 90.50 501 ASN A N 1
ATOM 4003 C CA . ASN A 1 501 ? -32.323 14.392 17.330 1.00 90.50 501 ASN A CA 1
ATOM 4004 C C . ASN A 1 501 ? -31.612 13.185 17.940 1.00 90.50 501 ASN A C 1
ATOM 4006 O O . ASN A 1 501 ? -32.293 12.206 18.222 1.00 90.50 501 ASN A O 1
ATOM 4010 N N . ALA A 1 502 ? -30.304 13.246 18.173 1.00 90.75 502 ALA A N 1
ATOM 4011 C CA . ALA A 1 502 ? -29.636 12.271 19.029 1.00 90.75 502 ALA A CA 1
ATOM 4012 C C . ALA A 1 502 ? -30.108 12.518 20.469 1.00 90.75 502 ALA A C 1
ATOM 4014 O O . ALA A 1 502 ? -29.855 13.601 20.999 1.00 90.75 502 ALA A O 1
ATOM 4015 N N . GLU A 1 503 ? -30.858 11.587 21.056 1.00 94.06 503 GLU A N 1
ATOM 4016 C CA . GLU A 1 503 ? -31.461 11.736 22.388 1.00 94.06 503 GLU A CA 1
ATOM 4017 C C . GLU A 1 503 ? -30.517 11.212 23.477 1.00 94.06 503 GLU A C 1
ATOM 4019 O O . GLU A 1 503 ? -29.869 10.180 23.301 1.00 94.06 503 GLU A O 1
ATOM 4024 N N . ASP A 1 504 ? -30.446 11.940 24.597 1.00 94.50 504 ASP A N 1
ATOM 4025 C CA . ASP A 1 504 ? -29.690 11.541 25.794 1.00 94.50 504 ASP A CA 1
ATOM 4026 C C . ASP A 1 504 ? -28.214 11.171 25.520 1.00 94.50 504 ASP A C 1
ATOM 4028 O O . ASP A 1 504 ? -27.688 10.196 26.046 1.00 94.50 504 ASP A O 1
ATOM 4032 N N . VAL A 1 505 ? -27.514 11.990 24.722 1.00 94.31 505 VAL A N 1
ATOM 4033 C CA . VAL A 1 505 ? -26.108 11.736 24.371 1.00 94.31 505 VAL A CA 1
ATOM 4034 C C . VAL A 1 505 ? -25.214 11.725 25.621 1.00 94.31 505 VAL A C 1
ATOM 4036 O O . VAL A 1 505 ? -25.154 12.710 26.371 1.00 94.31 505 VAL A O 1
ATOM 4039 N N . GLU A 1 506 ? -24.464 10.641 25.811 1.00 94.56 506 GLU A N 1
ATOM 4040 C CA . GLU A 1 506 ? -23.485 10.433 26.878 1.00 94.56 506 GLU A CA 1
ATOM 4041 C C . GLU A 1 506 ? -22.078 10.224 26.306 1.00 94.56 506 GLU A C 1
ATOM 4043 O O . GLU A 1 506 ? -21.846 9.382 25.444 1.00 94.56 506 GLU A O 1
ATOM 4048 N N . LEU A 1 507 ? -21.108 10.975 26.824 1.00 93.56 507 LEU A N 1
ATOM 4049 C CA . LEU A 1 507 ? -19.685 10.813 26.543 1.00 93.56 507 LEU A CA 1
ATOM 4050 C C . LEU A 1 507 ? -19.015 10.066 27.688 1.00 93.56 507 LEU A C 1
ATOM 4052 O O . LEU A 1 507 ? -19.064 10.504 28.832 1.00 93.56 507 LEU A O 1
ATOM 4056 N N . ASN A 1 508 ? -18.342 8.968 27.383 1.00 91.62 508 ASN A N 1
ATOM 4057 C CA . ASN A 1 508 ? -17.696 8.099 28.349 1.00 91.62 508 ASN A CA 1
ATOM 4058 C C . ASN A 1 508 ? -16.214 7.946 28.006 1.00 91.62 508 ASN A C 1
ATOM 4060 O O . ASN A 1 508 ? -15.872 7.521 26.903 1.00 91.62 508 ASN A O 1
ATOM 4064 N N . LEU A 1 509 ? -15.328 8.244 28.956 1.00 90.25 509 LEU A N 1
ATOM 4065 C CA . LEU A 1 509 ? -13.917 7.870 28.860 1.00 90.25 509 LEU A CA 1
ATOM 4066 C C . LEU A 1 509 ? -13.724 6.504 29.521 1.00 90.25 509 LEU A C 1
ATOM 4068 O O . LEU A 1 509 ? -13.788 6.374 30.743 1.00 90.25 509 LEU A O 1
ATOM 4072 N N . VAL A 1 510 ? -13.513 5.487 28.694 1.00 89.00 510 VAL A N 1
ATOM 4073 C CA . VAL A 1 510 ? -13.353 4.085 29.072 1.00 89.00 510 VAL A CA 1
ATOM 4074 C C . VAL A 1 510 ? -11.872 3.743 29.105 1.00 89.00 510 VAL A C 1
ATOM 4076 O O . VAL A 1 510 ? -11.167 3.896 28.110 1.00 89.00 510 VAL A O 1
ATOM 4079 N N . ILE A 1 511 ? -11.391 3.245 30.238 1.00 85.31 511 ILE A N 1
ATOM 4080 C CA . ILE A 1 511 ? -9.978 2.901 30.420 1.00 85.31 511 ILE A CA 1
ATOM 4081 C C . ILE A 1 511 ? -9.869 1.404 30.657 1.00 85.31 511 ILE A C 1
ATOM 4083 O O . ILE A 1 511 ? -10.505 0.855 31.556 1.00 85.31 511 ILE A O 1
ATOM 4087 N N . THR A 1 512 ? -9.064 0.744 29.834 1.00 84.38 512 THR A N 1
ATOM 4088 C CA . THR A 1 512 ? -8.838 -0.703 29.873 1.00 84.38 512 THR A CA 1
ATOM 4089 C C . THR A 1 512 ? -7.345 -0.992 29.968 1.00 84.38 512 THR A C 1
ATOM 4091 O O . THR A 1 512 ? -6.563 -0.389 29.244 1.00 84.38 512 THR A O 1
ATOM 4094 N N . GLY A 1 513 ? -6.930 -1.896 30.855 1.00 75.75 513 GLY A N 1
ATOM 4095 C CA . GLY A 1 513 ? -5.513 -2.217 31.076 1.00 75.75 513 GLY A CA 1
ATOM 4096 C C . GLY A 1 513 ? -5.059 -2.008 32.524 1.00 75.75 513 GLY A C 1
ATOM 4097 O O . GLY A 1 513 ? -5.799 -1.472 33.345 1.00 75.75 513 GLY A O 1
ATOM 4098 N N . GLY A 1 514 ? -3.846 -2.472 32.840 1.00 69.00 514 GLY A N 1
ATOM 4099 C CA . GLY A 1 514 ? -3.310 -2.539 34.207 1.00 69.00 514 GLY A CA 1
ATOM 4100 C C . GLY A 1 514 ? -3.661 -3.830 34.970 1.00 69.00 514 GLY A C 1
ATOM 4101 O O . GLY A 1 514 ? -4.395 -4.690 34.488 1.00 69.00 514 GLY A O 1
ATOM 4102 N N . ALA A 1 515 ? -3.120 -3.971 36.188 1.00 61.09 515 ALA A N 1
ATOM 4103 C CA . ALA A 1 515 ? -3.245 -5.183 37.015 1.00 61.09 515 ALA A CA 1
ATOM 4104 C C . ALA A 1 515 ? -4.673 -5.464 37.521 1.00 61.09 515 ALA A C 1
ATOM 4106 O O . ALA A 1 515 ? -4.972 -6.562 37.999 1.00 61.09 515 ALA A O 1
ATOM 4107 N N . ARG A 1 516 ? -5.576 -4.485 37.405 1.00 56.97 516 ARG A N 1
ATOM 4108 C CA . ARG A 1 516 ? -7.005 -4.670 37.647 1.00 56.97 516 ARG A CA 1
ATOM 4109 C C . ARG A 1 516 ? -7.741 -4.666 36.322 1.00 56.97 516 ARG A C 1
ATOM 4111 O O . ARG A 1 516 ? -7.678 -3.703 35.575 1.00 56.97 516 ARG A O 1
ATOM 4118 N N . SER A 1 517 ? -8.531 -5.706 36.085 1.00 56.88 517 SER A N 1
ATOM 4119 C CA . SER A 1 517 ? -9.525 -5.780 35.009 1.00 56.88 517 SER A CA 1
ATOM 4120 C C . SER A 1 517 ? -10.705 -4.806 35.197 1.00 56.88 517 SER A C 1
ATOM 4122 O O . SER A 1 517 ? -11.797 -5.065 34.692 1.00 56.88 517 SER A O 1
ATOM 4124 N N . ASP A 1 518 ? -10.532 -3.745 35.986 1.00 58.88 518 ASP A N 1
ATOM 4125 C CA . ASP A 1 518 ? -11.592 -2.809 36.332 1.00 58.88 518 ASP A CA 1
ATOM 4126 C C . ASP A 1 518 ? -11.642 -1.716 35.265 1.00 58.88 518 ASP A C 1
ATOM 4128 O O . ASP A 1 518 ? -10.715 -0.924 35.113 1.00 58.88 518 ASP A O 1
ATOM 4132 N N . VAL A 1 519 ? -12.745 -1.687 34.520 1.00 65.31 519 VAL A N 1
ATOM 4133 C CA . VAL A 1 519 ? -13.053 -0.606 33.587 1.00 65.31 519 VAL A CA 1
ATOM 4134 C C . VAL A 1 519 ? -13.461 0.613 34.411 1.00 65.31 519 VAL A C 1
ATOM 4136 O O . VAL A 1 519 ? -14.542 0.626 35.005 1.00 65.31 519 VAL A O 1
ATOM 4139 N N . SER A 1 520 ? -12.600 1.627 34.475 1.00 64.69 520 SER A N 1
ATOM 4140 C CA . SER A 1 520 ? -13.007 2.939 34.979 1.00 64.69 520 SER A CA 1
ATOM 4141 C C . SER A 1 520 ? -13.728 3.681 33.860 1.00 64.69 520 SER A C 1
ATOM 4143 O O . SER A 1 520 ? -13.208 3.764 32.747 1.00 64.69 520 SER A O 1
ATOM 4145 N N . VAL A 1 521 ? -14.922 4.192 34.163 1.00 72.31 521 VAL A N 1
ATOM 4146 C CA . VAL A 1 521 ? -15.728 5.003 33.248 1.00 72.31 521 VAL A CA 1
ATOM 4147 C C . VAL A 1 521 ? -16.008 6.336 33.921 1.00 72.31 521 VAL A C 1
ATOM 4149 O O . VAL A 1 521 ? -16.703 6.381 34.939 1.00 72.31 521 VAL A O 1
ATOM 4152 N N . GLU A 1 522 ? -15.475 7.416 33.357 1.00 75.62 522 GLU A N 1
ATOM 4153 C CA . GLU A 1 522 ? -15.970 8.759 33.652 1.00 75.62 522 GLU A CA 1
ATOM 4154 C C . GLU A 1 522 ? -16.968 9.157 32.567 1.00 75.62 522 GLU A C 1
ATOM 4156 O O . GLU A 1 522 ? -16.605 9.290 31.398 1.00 75.62 522 GLU A O 1
ATOM 4161 N N . GLY A 1 523 ? -18.237 9.281 32.964 1.00 83.31 523 GLY A N 1
ATOM 4162 C CA . GLY A 1 523 ? -19.342 9.655 32.087 1.00 83.31 523 GLY A CA 1
ATOM 4163 C C . GLY A 1 523 ? -19.701 11.135 32.211 1.00 83.31 523 GLY A C 1
ATOM 4164 O O . GLY A 1 523 ? -19.755 11.690 33.313 1.00 83.31 523 GLY A O 1
ATOM 4165 N N . TYR A 1 524 ? -19.987 11.763 31.078 1.00 89.31 524 TYR A N 1
ATOM 4166 C CA . TYR A 1 524 ? -20.428 13.141 30.928 1.00 89.31 524 TYR A CA 1
ATOM 4167 C C . TYR A 1 524 ? -21.674 13.183 30.037 1.00 89.31 524 TYR A C 1
ATOM 4169 O O . TYR A 1 524 ? -21.622 12.823 28.865 1.00 89.31 524 TYR A O 1
ATOM 4177 N N . THR A 1 525 ? -22.804 13.643 30.571 1.00 93.12 525 THR A N 1
ATOM 4178 C CA . THR A 1 525 ? -24.039 13.785 29.787 1.00 93.12 525 THR A CA 1
ATOM 4179 C C . THR A 1 525 ? -24.003 15.076 28.967 1.00 93.12 525 THR A C 1
ATOM 4181 O O . THR A 1 525 ? -23.965 16.171 29.534 1.00 93.12 525 THR A O 1
ATOM 4184 N N . VAL A 1 526 ? -24.069 14.945 27.644 1.00 94.12 526 VAL A N 1
ATOM 4185 C CA . VAL A 1 526 ? -24.203 16.054 26.686 1.00 94.12 526 VAL A CA 1
ATOM 4186 C C . VAL A 1 526 ? -25.675 16.473 26.550 1.00 94.12 526 VAL A C 1
ATOM 4188 O O . VAL A 1 526 ? -25.971 17.670 26.497 1.00 94.12 526 VAL A O 1
ATOM 4191 N N . GLY A 1 527 ? -26.599 15.505 26.589 1.00 94.06 527 GLY A N 1
ATOM 4192 C CA . GLY A 1 527 ? -28.038 15.700 26.363 1.00 94.06 527 GLY A CA 1
ATOM 4193 C C . GLY A 1 527 ? -28.406 15.658 24.877 1.00 94.06 527 GLY A C 1
ATOM 4194 O O . GLY A 1 527 ? -27.601 15.238 24.054 1.00 94.06 527 GLY A O 1
ATOM 4195 N N . ASP A 1 528 ? -29.618 16.090 24.522 1.00 95.69 528 ASP A N 1
ATOM 4196 C CA . ASP A 1 528 ? -30.087 15.983 23.135 1.00 95.69 528 ASP A CA 1
ATOM 4197 C C . ASP A 1 528 ? -29.275 16.860 22.164 1.00 95.69 528 ASP A C 1
ATOM 4199 O O . ASP A 1 528 ? -29.124 18.068 22.387 1.00 95.69 528 ASP A O 1
ATOM 4203 N N . MET A 1 529 ? -28.839 16.289 21.039 1.00 95.44 529 MET A N 1
ATOM 4204 C CA . MET A 1 529 ? -28.169 17.009 19.949 1.00 95.44 529 MET A CA 1
ATOM 4205 C C . MET A 1 529 ? -29.015 16.980 18.675 1.00 95.44 529 MET A C 1
ATOM 4207 O O . MET A 1 529 ? -29.424 15.919 18.206 1.00 95.44 529 MET A O 1
ATOM 4211 N N . LYS A 1 530 ? -29.289 18.146 18.086 1.00 93.56 530 LYS A N 1
ATOM 4212 C CA . LYS A 1 530 ? -29.998 18.231 16.799 1.00 93.56 530 LYS A CA 1
ATOM 4213 C C . LYS A 1 530 ? -29.033 18.007 15.632 1.00 93.56 530 LYS A C 1
ATOM 4215 O O . LYS A 1 530 ? -27.841 18.258 15.790 1.00 93.56 530 LYS A O 1
ATOM 4220 N N . PRO A 1 531 ? -29.526 17.636 14.441 1.00 90.12 531 PRO A N 1
ATOM 4221 C CA . PRO A 1 531 ? -28.694 17.574 13.240 1.00 90.12 531 PRO A CA 1
ATOM 4222 C C . PRO A 1 531 ? -27.983 18.913 12.992 1.00 90.12 531 PRO A C 1
ATOM 4224 O O . PRO A 1 531 ? -28.626 19.968 12.986 1.00 90.12 531 PRO A O 1
ATOM 4227 N N . GLY A 1 532 ? -26.661 18.871 12.829 1.00 87.88 532 GLY A N 1
ATOM 4228 C CA . GLY A 1 532 ? -25.785 20.039 12.693 1.00 87.88 532 GLY A CA 1
ATOM 4229 C C . GLY A 1 532 ? -25.315 20.663 14.016 1.00 87.88 532 GLY A C 1
ATOM 4230 O O . GLY A 1 532 ? -24.457 21.551 13.992 1.00 87.88 532 GLY A O 1
ATOM 4231 N N . ASP A 1 533 ? -25.831 20.224 15.171 1.00 95.00 533 ASP A N 1
ATOM 4232 C CA . ASP A 1 533 ? -25.319 20.667 16.468 1.00 95.00 533 ASP A CA 1
ATOM 4233 C C . ASP A 1 533 ? -23.921 20.093 16.723 1.00 95.00 533 ASP A C 1
ATOM 4235 O O . ASP A 1 533 ? -23.533 19.023 16.250 1.00 95.00 533 ASP A O 1
ATOM 4239 N N . SER A 1 534 ? -23.154 20.810 17.537 1.00 94.94 534 SER A N 1
ATOM 4240 C CA . SER A 1 534 ? -21.844 20.355 17.980 1.00 94.94 534 SER A CA 1
ATOM 4241 C C . SER A 1 534 ? -21.570 20.768 19.418 1.00 94.94 534 SER A C 1
ATOM 4243 O O . SER A 1 534 ? -22.016 21.834 19.848 1.00 94.94 534 SER A O 1
ATOM 4245 N N . HIS A 1 535 ? -20.820 19.942 20.136 1.00 96.12 535 HIS A N 1
ATOM 4246 C CA . HIS A 1 535 ? -20.512 20.081 21.547 1.00 96.12 535 HIS A CA 1
ATOM 4247 C C . HIS A 1 535 ? -19.007 19.927 21.781 1.00 96.12 535 HIS A C 1
ATOM 4249 O O . HIS A 1 535 ? -18.432 18.881 21.491 1.00 96.12 535 HIS A O 1
ATOM 4255 N N . GLU A 1 536 ? -18.365 20.969 22.305 1.00 96.00 536 GLU A N 1
ATOM 4256 C CA . GLU A 1 536 ? -16.970 20.899 22.750 1.00 96.00 536 GLU A CA 1
ATOM 4257 C C . GLU A 1 536 ? -16.898 20.204 24.111 1.00 96.00 536 GLU A C 1
ATOM 4259 O O . GLU A 1 536 ? -17.662 20.544 25.016 1.00 96.00 536 GLU A O 1
ATOM 4264 N N . PHE A 1 537 ? -15.973 19.262 24.268 1.00 94.12 537 PHE A N 1
ATOM 4265 C CA . PHE A 1 537 ? -15.755 18.544 25.520 1.00 94.12 537 PHE A CA 1
ATOM 4266 C C . PHE A 1 537 ? -14.275 18.530 25.911 1.00 94.12 537 PHE A C 1
ATOM 4268 O O . PHE A 1 537 ? -13.378 18.651 25.076 1.00 94.12 537 PHE A O 1
ATOM 4275 N N . GLU A 1 538 ? -14.041 18.349 27.207 1.00 94.06 538 GLU A N 1
ATOM 4276 C CA . GLU A 1 538 ? -12.728 18.133 27.807 1.00 94.06 538 GLU A CA 1
ATOM 4277 C C . GLU A 1 538 ? -12.909 17.157 28.976 1.00 94.06 538 GLU A C 1
ATOM 4279 O O . GLU A 1 538 ? -13.664 17.437 29.909 1.00 94.06 538 GLU A O 1
ATOM 4284 N N . LEU A 1 539 ? -12.260 15.996 28.902 1.00 91.62 539 LEU A N 1
ATOM 4285 C CA . LEU A 1 539 ? -12.266 14.961 29.935 1.00 91.62 539 LEU A CA 1
ATOM 4286 C C . LEU A 1 539 ? -10.827 14.746 30.396 1.00 91.62 539 LEU A C 1
ATOM 4288 O O . LEU A 1 539 ? -9.931 14.648 29.556 1.00 91.62 539 LEU A O 1
ATOM 4292 N N . SER A 1 540 ? -10.593 14.667 31.705 1.00 89.75 540 SER A N 1
ATOM 4293 C CA . SER A 1 540 ? -9.262 14.396 32.248 1.00 89.75 540 SER A CA 1
ATOM 4294 C C . SER A 1 540 ? -9.236 13.131 33.094 1.00 89.75 540 SER A C 1
ATOM 4296 O O . SER A 1 540 ? -10.200 12.775 33.761 1.00 89.75 540 SER A O 1
ATOM 4298 N N . TRP A 1 541 ? -8.110 12.433 33.042 1.00 89.56 541 TRP A N 1
ATOM 4299 C CA . TRP A 1 541 ? -7.824 11.245 33.822 1.00 89.56 541 TRP A CA 1
ATOM 4300 C C . TRP A 1 541 ? -6.411 11.349 34.380 1.00 89.56 541 TRP A C 1
ATOM 4302 O O . TRP A 1 541 ? -5.470 11.669 33.660 1.00 89.56 541 TRP A O 1
ATOM 4312 N N . THR A 1 542 ? -6.242 11.060 35.666 1.00 86.69 542 THR A N 1
ATOM 4313 C CA . THR A 1 542 ? -4.913 10.976 36.282 1.00 86.69 542 THR A CA 1
ATOM 4314 C C . THR A 1 542 ? -4.518 9.518 36.422 1.00 86.69 542 THR A C 1
ATOM 4316 O O . THR A 1 542 ? -5.272 8.730 36.997 1.00 86.69 542 THR A O 1
ATOM 4319 N N . SER A 1 543 ? -3.334 9.156 35.928 1.00 81.19 543 SER A N 1
ATOM 4320 C CA . SER A 1 543 ? -2.857 7.780 36.018 1.00 81.19 543 SER A CA 1
ATOM 4321 C C . SER A 1 543 ? -2.626 7.369 37.478 1.00 81.19 543 SER A C 1
ATOM 4323 O O . SER A 1 543 ? -1.771 7.906 38.185 1.00 81.19 543 SER A O 1
ATOM 4325 N N . GLU A 1 544 ? -3.402 6.398 37.959 1.00 78.50 544 GLU A N 1
ATOM 4326 C CA . GLU A 1 544 ? -3.169 5.759 39.253 1.00 78.50 544 GLU A CA 1
ATOM 4327 C C . GLU A 1 544 ? -2.296 4.515 39.060 1.00 78.50 544 GLU A C 1
ATOM 4329 O O . GLU A 1 544 ? -2.503 3.718 38.146 1.00 78.50 544 GLU A O 1
ATOM 4334 N N . TYR A 1 545 ? -1.297 4.334 39.923 1.00 66.44 545 TYR A N 1
ATOM 4335 C CA . TYR A 1 545 ? -0.409 3.175 39.863 1.00 66.44 545 TYR A CA 1
ATOM 4336 C C . TYR A 1 545 ? -0.794 2.150 40.918 1.00 66.44 545 TYR A C 1
ATOM 4338 O O . TYR A 1 545 ? -0.468 2.312 42.097 1.00 66.44 545 TYR A O 1
ATOM 4346 N N . ASP A 1 546 ? -1.460 1.079 40.488 1.00 65.56 546 ASP A N 1
ATOM 4347 C CA . ASP A 1 546 ? -1.554 -0.151 41.275 1.00 65.56 546 ASP A CA 1
ATOM 4348 C C . ASP A 1 546 ? -0.401 -1.072 40.846 1.00 65.56 546 ASP A C 1
ATOM 4350 O O . ASP A 1 546 ? -0.422 -1.675 39.773 1.00 65.56 546 ASP A O 1
ATOM 4354 N N . TYR A 1 547 ? 0.675 -1.082 41.638 1.00 63.03 547 TYR A N 1
ATOM 4355 C CA . TYR A 1 547 ? 1.909 -1.799 41.316 1.00 63.03 547 TYR A CA 1
ATOM 4356 C C . TYR A 1 547 ? 1.723 -3.315 41.425 1.00 63.03 547 TYR A C 1
ATOM 4358 O O . TYR A 1 547 ? 1.644 -3.843 42.537 1.00 63.03 547 TYR A O 1
ATOM 4366 N N . ASP A 1 548 ? 1.771 -4.016 40.292 1.00 67.56 548 ASP A N 1
ATOM 4367 C CA . ASP A 1 548 ? 2.055 -5.452 40.253 1.00 67.56 548 ASP A CA 1
ATOM 4368 C C . ASP A 1 548 ? 3.448 -5.684 39.628 1.00 67.56 548 ASP A C 1
ATOM 4370 O O . ASP A 1 548 ? 3.625 -5.421 38.436 1.00 67.56 548 ASP A O 1
ATOM 4374 N N . PRO A 1 549 ? 4.459 -6.149 40.395 1.00 54.12 549 PRO A N 1
ATOM 4375 C CA . PRO A 1 549 ? 5.854 -6.312 39.954 1.00 54.12 549 PRO A CA 1
ATOM 4376 C C . PRO A 1 549 ? 6.107 -7.316 38.804 1.00 54.12 549 PRO A C 1
ATOM 4378 O O . PRO A 1 549 ? 7.252 -7.718 38.597 1.00 54.12 549 PRO A O 1
ATOM 4381 N N . GLY A 1 550 ? 5.091 -7.721 38.041 1.00 64.31 550 GLY A N 1
ATOM 4382 C CA . GLY A 1 550 ? 5.216 -8.634 36.901 1.00 64.31 550 GLY A CA 1
ATOM 4383 C C . GLY A 1 550 ? 4.425 -8.254 35.646 1.00 64.31 550 GLY A C 1
ATOM 4384 O O . GLY A 1 550 ? 4.450 -9.031 34.693 1.00 64.31 550 GLY A O 1
ATOM 4385 N N . GLN A 1 551 ? 3.730 -7.111 35.612 1.00 68.00 551 GLN A N 1
ATOM 4386 C CA . GLN A 1 551 ? 2.957 -6.687 34.439 1.00 68.00 551 GLN A CA 1
ATOM 4387 C C . GLN A 1 551 ? 3.433 -5.339 33.898 1.00 68.00 551 GLN A C 1
ATOM 4389 O O . GLN A 1 551 ? 3.581 -4.373 34.642 1.00 68.00 551 GLN A O 1
ATOM 4394 N N . HIS A 1 552 ? 3.644 -5.272 32.582 1.00 62.56 552 HIS A N 1
ATOM 4395 C CA . HIS A 1 552 ? 3.805 -4.006 31.875 1.00 62.56 552 HIS A CA 1
ATOM 4396 C C . HIS A 1 552 ? 2.441 -3.302 31.831 1.00 62.56 552 HIS A C 1
ATOM 4398 O O . HIS A 1 552 ? 1.488 -3.883 31.301 1.00 62.56 552 HIS A O 1
ATOM 4404 N N . PRO A 1 553 ? 2.300 -2.092 32.397 1.00 70.06 553 PRO A N 1
ATOM 4405 C CA . PRO A 1 553 ? 1.013 -1.420 32.459 1.00 70.06 553 PRO A CA 1
ATOM 4406 C C . PRO A 1 553 ? 0.745 -0.695 31.133 1.00 70.06 553 PRO A C 1
ATOM 4408 O O . PRO A 1 553 ? 0.955 0.511 31.003 1.00 70.06 553 PRO A O 1
ATOM 4411 N N . TYR A 1 554 ? 0.298 -1.455 30.135 1.00 79.56 554 TYR A N 1
ATOM 4412 C CA . TYR A 1 554 ? -0.338 -0.897 28.946 1.00 79.56 554 TYR A CA 1
ATOM 4413 C C . TYR A 1 554 ? -1.770 -0.498 29.306 1.00 79.56 554 TYR A C 1
ATOM 4415 O O . TYR A 1 554 ? -2.527 -1.322 29.830 1.00 79.56 554 TYR A O 1
ATOM 4423 N N . TYR A 1 555 ? -2.141 0.746 29.013 1.00 81.31 555 TYR A N 1
ATOM 4424 C CA . TYR A 1 555 ? -3.516 1.229 29.129 1.00 81.31 555 TYR A CA 1
ATOM 4425 C C . TYR A 1 555 ? -4.039 1.612 27.749 1.00 81.31 555 TYR A C 1
ATOM 4427 O O . TYR A 1 555 ? -3.384 2.328 27.000 1.00 81.31 555 TYR A O 1
ATOM 4435 N N . THR A 1 556 ? -5.240 1.160 27.418 1.00 84.81 556 THR A N 1
ATOM 4436 C CA . THR A 1 556 ? -6.010 1.615 26.263 1.00 84.81 556 THR A CA 1
ATOM 4437 C C . THR A 1 556 ? -7.143 2.489 26.769 1.00 84.81 556 THR A C 1
ATOM 4439 O O . THR A 1 556 ? -8.021 2.019 27.499 1.00 84.81 556 THR A O 1
ATOM 4442 N N . LEU A 1 557 ? -7.096 3.764 26.396 1.00 85.19 557 LEU A N 1
ATOM 4443 C CA . LEU A 1 557 ? -8.159 4.724 26.635 1.00 85.19 557 LEU A CA 1
ATOM 4444 C C . LEU A 1 557 ? -9.035 4.809 25.396 1.00 85.19 557 LEU A C 1
ATOM 4446 O O . LEU A 1 557 ? -8.544 4.960 24.282 1.00 85.19 557 LEU A O 1
ATOM 4450 N N . LYS A 1 558 ? -10.338 4.730 25.602 1.00 89.56 558 LYS A N 1
ATOM 4451 C CA . LYS A 1 558 ? -11.357 4.753 24.568 1.00 89.56 558 LYS A CA 1
ATOM 4452 C C . LYS A 1 558 ? -12.394 5.797 24.953 1.00 89.56 558 LYS A C 1
ATOM 4454 O O . LYS A 1 558 ? -13.023 5.668 25.996 1.00 89.56 558 LYS A O 1
ATOM 4459 N N . ILE A 1 559 ? -12.554 6.840 24.149 1.00 89.19 559 ILE A N 1
ATOM 4460 C CA . ILE A 1 559 ? -13.679 7.762 24.284 1.00 89.19 559 ILE A CA 1
ATOM 4461 C C . ILE A 1 559 ? -14.858 7.209 23.487 1.00 89.19 559 ILE A C 1
ATOM 4463 O O . ILE A 1 559 ? -14.694 6.787 22.346 1.00 89.19 559 ILE A O 1
ATOM 4467 N N . VAL A 1 560 ? -16.028 7.165 24.111 1.00 91.06 560 VAL A N 1
ATOM 4468 C CA . VAL A 1 560 ? -17.253 6.586 23.557 1.00 91.06 560 VAL A CA 1
ATOM 4469 C C . VAL A 1 560 ? -18.367 7.613 23.686 1.00 91.06 560 VAL A C 1
ATOM 4471 O O . VAL A 1 560 ? -18.618 8.095 24.785 1.00 91.06 560 VAL A O 1
ATOM 4474 N N . ALA A 1 561 ? -19.019 7.953 22.584 1.00 91.38 561 ALA A N 1
ATOM 4475 C CA . ALA A 1 561 ? -20.267 8.696 22.564 1.00 91.38 561 ALA A CA 1
ATOM 4476 C C . ALA A 1 561 ? -21.409 7.708 22.318 1.00 91.38 561 ALA A C 1
ATOM 4478 O O . ALA A 1 561 ? -21.405 7.008 21.307 1.00 91.38 561 ALA A O 1
ATOM 4479 N N . ASP A 1 562 ? -22.364 7.649 23.237 1.00 91.50 562 ASP A N 1
ATOM 4480 C CA . ASP A 1 562 ? -23.543 6.790 23.146 1.00 91.50 562 ASP A CA 1
ATOM 4481 C C . ASP A 1 562 ? -24.810 7.646 23.189 1.00 91.50 562 ASP A C 1
ATOM 4483 O O . ASP A 1 562 ? -24.820 8.699 23.830 1.00 91.50 562 ASP A O 1
ATOM 4487 N N . ALA A 1 563 ? -25.860 7.232 22.492 1.00 91.38 563 ALA A N 1
ATOM 4488 C CA . ALA A 1 563 ? -27.154 7.910 22.488 1.00 91.38 563 ALA A CA 1
ATOM 4489 C C . ALA A 1 563 ? -28.270 6.879 22.312 1.00 91.38 563 ALA A C 1
ATOM 4491 O O . ALA A 1 563 ? -28.079 5.854 21.662 1.00 91.38 563 ALA A O 1
ATOM 4492 N N . ASP A 1 564 ? -29.461 7.156 22.835 1.00 89.00 564 ASP A N 1
ATOM 4493 C CA . ASP A 1 564 ? -30.546 6.163 22.889 1.00 89.00 564 ASP A CA 1
ATOM 4494 C C . ASP A 1 564 ? -31.035 5.700 21.500 1.00 89.00 564 ASP A C 1
ATOM 4496 O O . ASP A 1 564 ? -31.604 4.612 21.353 1.00 89.00 564 ASP A O 1
ATOM 4500 N N . ASN A 1 565 ? -30.850 6.536 20.477 1.00 85.31 565 ASN A N 1
ATOM 4501 C CA . ASN A 1 565 ? -31.366 6.336 19.123 1.00 85.31 565 ASN A CA 1
ATOM 4502 C C . ASN A 1 565 ? -30.313 6.495 18.012 1.00 85.31 565 ASN A C 1
ATOM 4504 O O . ASN A 1 565 ? -30.680 6.530 16.833 1.00 85.31 565 ASN A O 1
ATOM 4508 N N . VAL A 1 566 ? -29.031 6.585 18.363 1.00 84.25 566 VAL A N 1
ATOM 4509 C CA . VAL A 1 566 ? -27.909 6.647 17.415 1.00 84.25 566 VAL A CA 1
ATOM 4510 C C . VAL A 1 566 ? -26.943 5.520 17.735 1.00 84.25 566 VAL A C 1
ATOM 4512 O O . VAL A 1 566 ? -26.756 5.194 18.903 1.00 84.25 566 VAL A O 1
ATOM 4515 N N . ASP A 1 567 ? -26.308 4.952 16.715 1.00 83.38 567 ASP A N 1
ATOM 4516 C CA . ASP A 1 567 ? -25.232 3.997 16.937 1.00 83.38 567 ASP A CA 1
ATOM 4517 C C . ASP A 1 567 ? -24.083 4.633 17.735 1.00 83.38 567 ASP A C 1
ATOM 4519 O O . ASP A 1 567 ? -23.726 5.806 17.567 1.00 83.38 567 ASP A O 1
ATOM 4523 N N . THR A 1 568 ? -23.528 3.842 18.650 1.00 85.88 568 THR A N 1
ATOM 4524 C CA . THR A 1 568 ? -22.419 4.247 19.506 1.00 85.88 568 THR A CA 1
ATOM 4525 C C . THR A 1 568 ? -21.190 4.554 18.651 1.00 85.88 568 THR A C 1
ATOM 4527 O O . THR A 1 568 ? -20.761 3.722 17.853 1.00 85.88 568 THR A O 1
ATOM 4530 N N . VAL A 1 569 ? -20.566 5.712 18.865 1.00 86.75 569 VAL A N 1
ATOM 4531 C CA . VAL A 1 569 ? -19.337 6.105 18.162 1.00 86.75 569 VAL A CA 1
ATOM 4532 C C . VAL A 1 569 ? -18.181 6.149 19.136 1.00 86.75 569 VAL A C 1
ATOM 4534 O O . VAL A 1 569 ? -18.309 6.649 20.252 1.00 86.75 569 VAL A O 1
ATOM 4537 N N . ASP A 1 570 ? -17.026 5.632 18.732 1.00 88.62 570 ASP A N 1
ATOM 4538 C CA . ASP A 1 570 ? -15.866 5.571 19.603 1.00 88.62 570 ASP A CA 1
ATOM 4539 C C . ASP A 1 570 ? -14.550 5.945 18.915 1.00 88.62 570 ASP A C 1
ATOM 4541 O O . ASP A 1 570 ? -14.431 5.994 17.693 1.00 88.62 570 ASP A O 1
ATOM 4545 N N . ASN A 1 571 ? -13.564 6.298 19.734 1.00 85.50 571 ASN A N 1
ATOM 4546 C CA . ASN A 1 571 ? -12.189 6.523 19.318 1.00 85.50 571 ASN A CA 1
ATOM 4547 C C . ASN A 1 571 ? -11.265 6.045 20.441 1.00 85.50 571 ASN A C 1
ATOM 4549 O O . ASN A 1 571 ? -11.542 6.296 21.614 1.00 85.50 571 ASN A O 1
ATOM 4553 N N . PHE A 1 572 ? -10.177 5.349 20.122 1.00 87.25 572 PHE A N 1
ATOM 4554 C CA . PHE A 1 572 ? -9.283 4.803 21.142 1.00 87.25 572 PHE A CA 1
ATOM 4555 C C . PHE A 1 572 ? -7.814 5.098 20.871 1.00 87.25 572 PHE A C 1
ATOM 4557 O O . PHE A 1 572 ? -7.385 5.324 19.741 1.00 87.25 572 PHE A O 1
ATOM 4564 N N . ARG A 1 573 ? -7.031 5.069 21.949 1.00 82.75 573 ARG A N 1
ATOM 4565 C CA . ARG A 1 573 ? -5.584 5.230 21.934 1.00 82.75 573 ARG A CA 1
ATOM 4566 C C . ARG A 1 573 ? -4.938 4.415 23.049 1.00 82.75 573 ARG A C 1
ATOM 4568 O O . ARG A 1 573 ? -5.452 4.352 24.165 1.00 82.75 573 ARG A O 1
ATOM 4575 N N . THR A 1 574 ? -3.796 3.811 22.748 1.00 83.12 574 THR A N 1
ATOM 4576 C CA . THR A 1 574 ? -3.026 2.999 23.698 1.00 83.12 574 THR A CA 1
ATOM 4577 C C . THR A 1 574 ? -1.784 3.755 24.161 1.00 83.12 574 THR A C 1
ATOM 4579 O O . THR A 1 574 ? -1.156 4.467 23.377 1.00 83.12 574 THR A O 1
ATOM 4582 N N . PHE A 1 575 ? -1.446 3.612 25.441 1.00 80.88 575 PHE A N 1
ATOM 4583 C CA . PHE A 1 575 ? -0.338 4.296 26.098 1.00 80.88 575 PHE A CA 1
ATOM 4584 C C . PHE A 1 575 ? 0.454 3.343 26.993 1.00 80.88 575 PHE A C 1
ATOM 4586 O O . PHE A 1 575 ? -0.114 2.479 27.671 1.00 80.88 575 PHE A O 1
ATOM 4593 N N . ASP A 1 576 ? 1.759 3.596 27.062 1.00 81.00 576 ASP A N 1
ATOM 4594 C CA . ASP A 1 576 ? 2.670 2.943 27.999 1.00 81.00 576 ASP A CA 1
ATOM 4595 C C . ASP A 1 576 ? 2.786 3.806 29.250 1.00 81.00 576 ASP A C 1
ATOM 4597 O O . ASP A 1 576 ? 3.195 4.963 29.157 1.00 81.00 576 ASP A O 1
ATOM 4601 N N . VAL A 1 577 ? 2.474 3.274 30.432 1.00 78.12 577 VAL A N 1
ATOM 4602 C CA . VAL A 1 577 ? 2.709 4.017 31.678 1.00 78.12 577 VAL A CA 1
ATOM 4603 C C . VAL A 1 577 ? 4.062 3.626 32.263 1.00 78.12 577 VAL A C 1
ATOM 4605 O O . VAL A 1 577 ? 4.299 2.483 32.655 1.00 78.12 577 VAL A O 1
ATOM 4608 N N . LYS A 1 578 ? 4.981 4.585 32.340 1.00 81.19 578 LYS A N 1
ATOM 4609 C CA . LYS A 1 578 ? 6.279 4.392 32.982 1.00 81.19 578 LYS A CA 1
ATOM 4610 C C . LYS A 1 578 ? 6.112 4.496 34.490 1.00 81.19 578 LYS A C 1
ATOM 4612 O O . LYS A 1 578 ? 5.583 5.480 35.006 1.00 81.19 578 LYS A O 1
ATOM 4617 N N . ALA A 1 579 ? 6.608 3.483 35.198 1.00 72.25 579 ALA A N 1
ATOM 4618 C CA . ALA A 1 579 ? 6.779 3.567 36.641 1.00 72.25 579 ALA A CA 1
ATOM 4619 C C . ALA A 1 579 ? 7.603 4.824 36.974 1.00 72.25 579 ALA A C 1
ATOM 4621 O O . ALA A 1 579 ? 8.553 5.122 36.240 1.00 72.25 579 ALA A O 1
ATOM 4622 N N . PRO A 1 580 ? 7.280 5.549 38.060 1.00 72.88 580 PRO A N 1
ATOM 4623 C CA . PRO A 1 580 ? 8.120 6.654 38.486 1.00 72.88 580 PRO A CA 1
ATOM 4624 C C . PRO A 1 580 ? 9.510 6.069 38.728 1.00 72.88 580 PRO A C 1
ATOM 4626 O O . PRO A 1 580 ? 9.615 5.039 39.403 1.00 72.88 580 PRO A O 1
ATOM 4629 N N . GLU A 1 581 ? 10.556 6.667 38.144 1.00 69.69 581 GLU A N 1
ATOM 4630 C CA . GLU A 1 581 ? 11.932 6.249 38.417 1.00 69.69 581 GLU A CA 1
ATOM 4631 C C . GLU A 1 581 ? 12.079 6.176 39.933 1.00 69.69 581 GLU A C 1
ATOM 4633 O O . GLU A 1 581 ? 11.947 7.187 40.631 1.00 69.69 581 GLU A O 1
ATOM 4638 N N . ALA A 1 582 ? 12.239 4.957 40.457 1.00 57.59 582 ALA A N 1
ATOM 4639 C CA . ALA A 1 582 ? 12.390 4.757 41.881 1.00 57.59 582 ALA A CA 1
ATOM 4640 C C . ALA A 1 582 ? 13.544 5.657 42.308 1.00 57.59 582 ALA A C 1
ATOM 4642 O O . ALA A 1 582 ? 14.662 5.490 41.816 1.00 57.59 582 ALA A O 1
ATOM 4643 N N . ALA A 1 583 ? 13.254 6.643 43.165 1.00 48.00 583 ALA A N 1
ATOM 4644 C CA . ALA A 1 583 ? 14.279 7.472 43.770 1.00 48.00 583 ALA A CA 1
ATOM 4645 C C . ALA A 1 583 ? 15.348 6.511 44.285 1.00 48.00 583 ALA A C 1
ATOM 4647 O O . ALA A 1 583 ? 15.047 5.669 45.133 1.00 48.00 583 ALA A O 1
ATOM 4648 N N . SER A 1 584 ? 16.533 6.567 43.672 1.00 43.72 584 SER A N 1
ATOM 4649 C CA . SER A 1 584 ? 17.579 5.577 43.869 1.00 43.72 584 SER A CA 1
ATOM 4650 C C . SER A 1 584 ? 17.761 5.328 45.360 1.00 43.72 584 SER A C 1
ATOM 4652 O O . SER A 1 584 ? 17.862 6.265 46.155 1.00 43.72 584 SER A O 1
ATOM 4654 N N . ASP A 1 585 ? 17.739 4.050 45.716 1.00 46.44 585 ASP A N 1
ATOM 4655 C CA . ASP A 1 585 ? 17.621 3.498 47.061 1.00 46.44 585 ASP A CA 1
ATOM 4656 C C . ASP A 1 585 ? 18.904 3.708 47.897 1.00 46.44 585 ASP A C 1
ATOM 4658 O O . ASP A 1 585 ? 19.475 2.780 48.462 1.00 46.44 585 ASP A O 1
ATOM 4662 N N . ASP A 1 586 ? 19.411 4.942 47.956 1.00 43.59 586 ASP A N 1
ATOM 4663 C CA . ASP A 1 586 ? 20.720 5.269 48.530 1.00 43.59 586 ASP A CA 1
ATOM 4664 C C . ASP A 1 586 ? 20.641 5.678 50.015 1.00 43.59 586 ASP A C 1
ATOM 4666 O O . ASP A 1 586 ? 21.650 6.016 50.634 1.00 43.59 586 ASP A O 1
ATOM 4670 N N . HIS A 1 587 ? 19.456 5.625 50.643 1.00 39.31 587 HIS A N 1
ATOM 4671 C CA . HIS A 1 587 ? 19.259 6.017 52.049 1.00 39.31 587 HIS A CA 1
ATOM 4672 C C . HIS A 1 587 ? 18.371 5.088 52.897 1.00 39.31 587 HIS A C 1
ATOM 4674 O O . HIS A 1 587 ? 17.833 5.518 53.921 1.00 39.31 587 HIS A O 1
ATOM 4680 N N . ILE A 1 588 ? 18.320 3.784 52.608 1.00 39.84 588 ILE A N 1
ATOM 4681 C CA . ILE A 1 588 ? 17.943 2.805 53.645 1.00 39.84 588 ILE A CA 1
ATOM 4682 C C . ILE A 1 588 ? 19.187 2.486 54.484 1.00 39.84 588 ILE A C 1
ATOM 4684 O O . ILE A 1 588 ? 19.802 1.423 54.396 1.00 39.84 588 ILE A O 1
ATOM 4688 N N . HIS A 1 589 ? 19.570 3.426 55.355 1.00 36.53 589 HIS A N 1
ATOM 4689 C CA . HIS A 1 589 ? 20.425 3.086 56.486 1.00 36.53 589 HIS A CA 1
ATOM 4690 C C . HIS A 1 589 ? 19.668 2.095 57.368 1.00 36.53 589 HIS A C 1
ATOM 4692 O O . HIS A 1 589 ? 18.728 2.444 58.084 1.00 36.53 589 HIS A O 1
ATOM 4698 N N . THR A 1 590 ? 20.118 0.846 57.333 1.00 40.84 590 THR A N 1
ATOM 4699 C CA . THR A 1 590 ? 19.746 -0.202 58.275 1.00 40.84 590 THR A CA 1
ATOM 4700 C C . THR A 1 590 ? 20.161 0.243 59.681 1.00 40.84 590 THR A C 1
ATOM 4702 O O . THR A 1 590 ? 21.286 0.016 60.127 1.00 40.84 590 THR A O 1
ATOM 4705 N N . LEU A 1 591 ? 19.266 0.917 60.405 1.00 36.28 591 LEU A N 1
ATOM 4706 C CA . LEU A 1 591 ? 19.388 1.066 61.851 1.00 36.28 591 LEU A CA 1
ATOM 4707 C C . LEU A 1 591 ? 19.064 -0.288 62.479 1.00 36.28 591 LEU A C 1
ATOM 4709 O O . LEU A 1 591 ? 17.923 -0.597 62.812 1.00 36.28 591 LEU A O 1
ATOM 4713 N N . GLY A 1 592 ? 20.104 -1.108 62.622 1.00 38.53 592 GLY A N 1
ATOM 4714 C CA . GLY A 1 592 ? 20.086 -2.255 63.512 1.00 38.53 592 GLY A CA 1
ATOM 4715 C C . GLY A 1 592 ? 19.836 -1.784 64.941 1.00 38.53 592 GLY A C 1
ATOM 4716 O O . GLY A 1 592 ? 20.726 -1.230 65.584 1.00 38.53 592 GLY A O 1
ATOM 4717 N N . VAL A 1 593 ? 18.630 -2.030 65.445 1.00 35.16 593 VAL A N 1
ATOM 4718 C CA . VAL A 1 593 ? 18.367 -2.073 66.881 1.00 35.16 593 VAL A CA 1
ATOM 4719 C C . VAL A 1 593 ? 18.284 -3.543 67.259 1.00 35.16 593 VAL A C 1
ATOM 4721 O O . VAL A 1 593 ? 17.291 -4.223 67.012 1.00 35.16 593 VAL A O 1
ATOM 4724 N N . SER A 1 594 ? 19.381 -4.039 67.823 1.00 41.38 594 SER A N 1
ATOM 4725 C CA . SER A 1 594 ? 19.358 -5.215 68.678 1.00 41.38 594 SER A CA 1
ATOM 4726 C C . SER A 1 594 ? 18.528 -4.889 69.917 1.00 41.38 594 SER A C 1
ATOM 4728 O O . SER A 1 594 ? 18.855 -3.929 70.609 1.00 41.38 594 SER A O 1
ATOM 4730 N N . ASP A 1 595 ? 17.531 -5.705 70.237 1.00 34.09 595 ASP A N 1
ATOM 4731 C CA . ASP A 1 595 ? 17.102 -5.867 71.625 1.00 34.09 595 ASP A CA 1
ATOM 4732 C C . ASP A 1 595 ? 16.625 -7.304 71.861 1.00 34.09 595 ASP A C 1
ATOM 4734 O O . ASP A 1 595 ? 15.455 -7.668 71.741 1.00 34.09 595 ASP A O 1
ATOM 4738 N N . ASP A 1 596 ? 17.603 -8.134 72.224 1.00 40.66 596 ASP A N 1
ATOM 4739 C CA . ASP A 1 596 ? 17.406 -9.231 73.159 1.00 40.66 596 ASP A CA 1
ATOM 4740 C C . ASP A 1 596 ? 16.922 -8.642 74.492 1.00 40.66 596 ASP A C 1
ATOM 4742 O O . ASP A 1 596 ? 17.730 -8.143 75.274 1.00 40.66 596 ASP A O 1
ATOM 4746 N N . ASN A 1 597 ? 15.618 -8.698 74.768 1.00 36.03 597 ASN A N 1
ATOM 4747 C CA . ASN A 1 597 ? 15.066 -8.996 76.097 1.00 36.03 597 ASN A CA 1
ATOM 4748 C C . ASN A 1 597 ? 13.540 -8.865 76.105 1.00 36.03 597 ASN A C 1
ATOM 4750 O O . ASN A 1 597 ? 13.011 -7.761 76.078 1.00 36.03 597 ASN A O 1
ATOM 4754 N N . ALA A 1 598 ? 12.859 -10.006 76.249 1.00 32.72 598 ALA A N 1
ATOM 4755 C CA . ALA A 1 598 ? 11.781 -10.250 77.221 1.00 32.72 598 ALA A CA 1
ATOM 4756 C C . ALA A 1 598 ? 10.768 -11.275 76.685 1.00 32.72 598 ALA A C 1
ATOM 4758 O O . ALA A 1 598 ? 9.703 -10.949 76.171 1.00 32.72 598 ALA A O 1
ATOM 4759 N N . ARG A 1 599 ? 11.082 -12.556 76.899 1.00 35.22 599 ARG A N 1
ATOM 4760 C CA . ARG A 1 599 ? 10.069 -13.581 77.177 1.00 35.22 599 ARG A CA 1
ATOM 4761 C C . ARG A 1 599 ? 9.795 -13.564 78.681 1.00 35.22 599 ARG A C 1
ATOM 4763 O O . ARG A 1 599 ? 10.726 -13.838 79.435 1.00 35.22 599 ARG A O 1
ATOM 4770 N N . ASN A 1 600 ? 8.559 -13.288 79.100 1.00 34.31 600 ASN A N 1
ATOM 4771 C CA . ASN A 1 600 ? 7.776 -14.125 80.027 1.00 34.31 600 ASN A CA 1
ATOM 4772 C C . ASN A 1 600 ? 6.510 -13.412 80.537 1.00 34.31 600 ASN A C 1
ATOM 4774 O O . ASN A 1 600 ? 6.554 -12.233 80.866 1.00 34.31 600 ASN A O 1
ATOM 4778 N N . GLU A 1 601 ? 5.459 -14.229 80.703 1.00 33.03 601 GLU A N 1
ATOM 4779 C CA . GLU A 1 601 ? 4.145 -13.969 81.332 1.00 33.03 601 GLU A CA 1
ATOM 4780 C C . GLU A 1 601 ? 3.144 -13.203 80.437 1.00 33.03 601 GLU A C 1
ATOM 4782 O O . GLU A 1 601 ? 3.485 -12.195 79.841 1.00 33.03 601 GLU A O 1
ATOM 4787 N N . MET A 1 602 ? 1.883 -13.606 80.244 1.00 28.06 602 MET A N 1
ATOM 4788 C CA . MET A 1 602 ? 1.007 -14.498 81.008 1.00 28.06 602 MET A CA 1
ATOM 4789 C C . MET A 1 602 ? -0.217 -14.850 80.134 1.00 28.06 602 MET A C 1
ATOM 4791 O O . MET A 1 602 ? -0.801 -13.963 79.517 1.00 28.06 602 MET A O 1
ATOM 4795 N N . GLU A 1 603 ? -0.648 -16.114 80.129 1.00 47.03 603 GLU A N 1
ATOM 4796 C CA . GLU A 1 603 ? -2.066 -16.441 79.929 1.00 47.03 603 GLU A CA 1
ATOM 4797 C C . GLU A 1 603 ? -2.844 -15.999 81.180 1.00 47.03 603 GLU A C 1
ATOM 4799 O O . GLU A 1 603 ? -2.439 -16.350 82.290 1.00 47.03 603 GLU A O 1
ATOM 4804 N N . MET A 1 604 ? -3.962 -15.286 81.015 1.00 35.84 604 MET A N 1
ATOM 4805 C CA . MET A 1 604 ? -5.268 -15.622 81.610 1.00 35.84 604 MET A CA 1
ATOM 4806 C C . MET A 1 604 ? -6.326 -14.545 81.304 1.00 35.84 604 MET A C 1
ATOM 4808 O O . MET A 1 604 ? -6.061 -13.356 81.458 1.00 35.84 604 MET A O 1
ATOM 4812 N N . SER A 1 605 ? -7.528 -15.054 80.985 1.00 43.94 605 SER A N 1
ATOM 4813 C CA . SER A 1 605 ? -8.848 -14.434 80.732 1.00 43.94 605 SER A CA 1
ATOM 4814 C C . SER A 1 605 ? -9.073 -13.703 79.416 1.00 43.94 605 SER A C 1
ATOM 4816 O O . SER A 1 605 ? -8.475 -12.623 79.233 1.00 43.94 605 SER A O 1
#

Radius of gyration: 36.69 Å; chains: 1; bounding box: 89×70×127 Å

Organism: NCBI:txid555779

InterPro domains:
  IPR013783 Immunoglobulin-like fold [G3DSA:2.60.40.10] (350-452)